Protein AF-A0AAW2X6V7-F1 (afdb_monomer)

Radius of gyration: 54.05 Å; Cα contacts (8 Å, |Δi|>4): 375; chains: 1; bounding box: 126×47×196 Å

InterPro domains:
  IPR004140 Exocyst complex component Exo70 [PTHR12542] (74-502)
  IPR016159 Cullin repeat-like-containing domain superfamily [SSF74788] (78-504)
  IPR046364 Exocyst complex subunit Exo70, C-terminal [PF03081] (272-506)

Sequence (520 aa):
MAESHDLDDLVAARKILKSSIEKSRNIAIAVDEIGTRLKETSHSLAYLQADIKDMACECAVYEIRGDVHRAIGPAAAVLKVLDLVYELKDSLDIAPRAAGLFVYLTNIKRLQDTLKLLADNCRLVILWLEDVMQFIKDNGVVADDWYFLRVSKLLKVLVELQGKGESYRQDGGVLASAFDNLENEYRSLLTHPTAYYTSIENSSFPAPVVQELQAIIEVLAANDRLDRCISIYAQFRIANARATLQALNVDYLDIQLSEIVSVQTVEGYIDQWDEHMEFAVRHLLKNEYRLCSEVYQKVGSDAWMNCFSKIATHCGFNNILNFGSRICKCKNEAIKLLKLLKIFATLDKLRLDFNELFGGKFCVEIRNQTRDLVKKVVDGACEIFGQLLVQVELQRASSPPPDGGVPRLVCFVMEYCNQLLEDENSSILVRVLEIYQAWNQVKSEDRLFSNEIHNIMTALEINLETWAKGYNDTALSCLFMMNNYWYLCNNIRGTKLGDLMGRLGCPNTNNPPSTTQHCT

Nearest PDB structures (foldseek):
  7pp2-assembly1_A  TM=6.939E-01  e=3.527E-09  Oryza sativa
  8fbj-assembly1_A  TM=1.696E-01  e=1.038E+00  synthetic construct
  6mbz-assembly2_B  TM=2.553E-01  e=9.188E+00  Homo sapiens

Mean predicted aligned error: 16.41 Å

Organism: NCBI:txid2727402

Foldseek 3Di:
DPVVVVVVVVVVVVVVVVVVVVVVVVVVVVVVVVVVVVVVVVVVVVVVVVVVVVVVVVCLVVVLCVLVVVLVVLVVVLVVLVVLLVVLLVLLVDQCVVSPVVNLLVSLVVNLVSLVSNLVSLVVSLVSLVVSLVSCVVSPPDCPPPVNVVSVVVSVVSVVVNVVSVVCLPPDHSSVVSLVSLLVVLLVLLPCLPVPDPDDPDDDRPPVSLVSLLSSLVSCLVSVNLVVSLVSNLVSLLVVLLVVLVVLVCVCLPDQAAQADDCVVCVVVLVSLLVSLCCCLVPSLVVLLVRLCSNCVPVDDVSSLLSSLSSCVRSCVVSSLVSLVSLLRYHLDLVSLVSLLSVLVSLVVCVVSCCVRQVDPSNVVVVVSSVVSNVSSLVSNVVSLVVLLVVLLVCLPPAADPQLAADPNLVVLLVSLLVCQPPSNVVSNVVSVVVVCVVVVPPDDPPPVLVSNVSSVVSNVVSLVSNLVNDPDVVSSVSSVVNSVVVCCVSLPPTVVVVSVVVVDDPDPPDDDPDDDDDD

Structure (mmCIF, N/CA/C/O backbone):
data_AF-A0AAW2X6V7-F1
#
_entry.id   AF-A0AAW2X6V7-F1
#
loop_
_atom_site.group_PDB
_atom_site.id
_atom_site.type_symbol
_atom_site.label_atom_id
_atom_site.label_alt_id
_atom_site.label_comp_id
_atom_site.label_asym_id
_atom_site.label_entity_id
_atom_site.label_seq_id
_atom_site.pdbx_PDB_ins_code
_atom_site.Cartn_x
_atom_site.Cartn_y
_atom_site.Cartn_z
_atom_site.occupancy
_atom_site.B_iso_or_equiv
_atom_site.auth_seq_id
_atom_site.auth_comp_id
_atom_site.auth_asym_id
_atom_site.auth_atom_id
_atom_site.pdbx_PDB_model_num
ATOM 1 N N . MET A 1 1 ? 73.262 26.155 -142.677 1.00 49.44 1 MET A N 1
ATOM 2 C CA . MET A 1 1 ? 73.168 25.825 -141.234 1.00 49.44 1 MET A CA 1
ATOM 3 C C . MET A 1 1 ? 71.730 25.950 -140.700 1.00 49.44 1 MET A C 1
ATOM 5 O O . MET A 1 1 ? 71.561 26.300 -139.544 1.00 49.44 1 MET A O 1
ATOM 9 N N . ALA A 1 2 ? 70.694 25.661 -141.504 1.00 51.94 2 ALA A N 1
ATOM 10 C CA . ALA A 1 2 ? 69.288 25.773 -141.077 1.00 51.94 2 ALA A CA 1
ATOM 11 C C . ALA A 1 2 ? 68.516 24.435 -141.123 1.00 51.94 2 ALA A C 1
ATOM 13 O O . ALA A 1 2 ? 67.493 24.317 -140.470 1.00 51.94 2 ALA A O 1
ATOM 14 N N . GLU A 1 3 ? 69.026 23.405 -141.814 1.00 53.41 3 GLU A N 1
ATOM 15 C CA . GLU A 1 3 ? 68.356 22.093 -141.923 1.00 53.41 3 GLU A CA 1
ATOM 16 C C . GLU A 1 3 ? 68.735 21.090 -140.815 1.00 53.41 3 GLU A C 1
ATOM 18 O O . GLU A 1 3 ? 68.047 20.090 -140.641 1.00 53.41 3 GLU A O 1
ATOM 23 N N . SER A 1 4 ? 69.799 21.329 -140.033 1.00 56.16 4 SER A N 1
ATOM 24 C CA . SER A 1 4 ? 70.199 20.398 -138.960 1.00 56.16 4 SER A CA 1
ATOM 25 C C . SER A 1 4 ? 69.416 20.588 -137.657 1.00 56.16 4 SER A C 1
ATOM 27 O O . SER A 1 4 ? 69.391 19.676 -136.843 1.00 56.16 4 SER A O 1
ATOM 29 N N . HIS A 1 5 ? 68.784 21.749 -137.452 1.00 58.44 5 HIS A N 1
ATOM 30 C CA . HIS A 1 5 ? 68.053 22.054 -136.215 1.00 58.44 5 HIS A CA 1
ATOM 31 C C . HIS A 1 5 ? 66.659 21.397 -136.191 1.00 58.44 5 HIS A C 1
ATOM 33 O O . HIS A 1 5 ? 66.218 20.922 -135.151 1.00 58.44 5 HIS A O 1
ATOM 39 N N . ASP A 1 6 ? 66.018 21.278 -137.360 1.00 60.44 6 ASP A N 1
ATOM 40 C CA . ASP A 1 6 ? 64.675 20.696 -137.516 1.00 60.44 6 ASP A CA 1
ATOM 41 C C . ASP A 1 6 ? 64.656 19.171 -137.279 1.00 60.44 6 ASP A C 1
ATOM 43 O O . ASP A 1 6 ? 63.683 18.610 -136.771 1.00 60.44 6 ASP A O 1
ATOM 47 N N . LEU A 1 7 ? 65.753 18.476 -137.612 1.00 68.69 7 LEU A N 1
ATOM 48 C CA . LEU A 1 7 ? 65.879 17.032 -137.393 1.00 68.69 7 LEU A CA 1
ATOM 49 C C . LEU A 1 7 ? 66.055 16.697 -135.900 1.00 68.69 7 LEU A C 1
ATOM 51 O O . LEU A 1 7 ? 65.497 15.707 -135.418 1.00 68.69 7 LEU A O 1
ATOM 55 N N . ASP A 1 8 ? 66.793 17.534 -135.168 1.00 71.31 8 ASP A N 1
ATOM 56 C CA . ASP A 1 8 ? 67.024 17.370 -133.731 1.00 71.31 8 ASP A CA 1
ATOM 57 C C . ASP A 1 8 ? 65.742 17.619 -132.918 1.00 71.31 8 ASP A C 1
ATOM 59 O O . ASP A 1 8 ? 65.442 16.856 -131.991 1.00 71.31 8 ASP A O 1
ATOM 63 N N . ASP A 1 9 ? 64.919 18.592 -133.322 1.00 70.19 9 ASP A N 1
ATOM 64 C CA . ASP A 1 9 ? 63.617 18.861 -132.699 1.00 70.19 9 ASP A CA 1
ATOM 65 C C . ASP A 1 9 ? 62.626 17.696 -132.904 1.00 70.19 9 ASP A C 1
ATOM 67 O O . ASP A 1 9 ? 61.881 17.320 -131.990 1.00 70.19 9 ASP A O 1
ATOM 71 N N . LEU A 1 10 ? 62.673 17.026 -134.060 1.00 71.44 10 LEU A N 1
ATOM 72 C CA . LEU A 1 10 ? 61.827 15.865 -134.366 1.00 71.44 10 LEU A CA 1
ATOM 73 C C . LEU A 1 10 ? 62.253 14.607 -133.585 1.00 71.44 10 LEU A C 1
ATOM 75 O O . LEU A 1 10 ? 61.412 13.820 -133.129 1.00 71.44 10 LEU A O 1
ATOM 79 N N . VAL A 1 11 ? 63.559 14.430 -133.359 1.00 78.31 11 VAL A N 1
ATOM 80 C CA . VAL A 1 11 ? 64.103 13.370 -132.493 1.00 78.31 11 VAL A CA 1
ATOM 81 C C . VAL A 1 11 ? 63.759 13.634 -131.023 1.00 78.31 11 VAL A C 1
ATOM 83 O O . VAL A 1 11 ? 63.379 12.696 -130.309 1.00 78.31 11 VAL A O 1
ATOM 86 N N . ALA A 1 12 ? 63.814 14.892 -130.574 1.00 75.88 12 ALA A N 1
ATOM 87 C CA . ALA A 1 12 ? 63.383 15.290 -129.237 1.00 75.88 12 ALA A CA 1
ATOM 88 C C . ALA A 1 12 ? 61.883 15.022 -129.027 1.00 75.88 12 ALA A C 1
ATOM 90 O O . ALA A 1 12 ? 61.509 14.372 -128.044 1.00 75.88 12 ALA A O 1
ATOM 91 N N . ALA A 1 13 ? 61.035 15.402 -129.988 1.00 72.19 13 ALA A N 1
ATOM 92 C CA . ALA A 1 13 ? 59.599 15.130 -129.957 1.00 72.19 13 ALA A CA 1
ATOM 93 C C . ALA A 1 13 ? 59.301 13.623 -129.894 1.00 72.19 13 ALA A C 1
ATOM 95 O O . ALA A 1 13 ? 58.515 13.181 -129.052 1.00 72.19 13 ALA A O 1
ATOM 96 N N . ARG A 1 14 ? 59.990 12.795 -130.695 1.00 78.25 14 ARG A N 1
ATOM 97 C CA . ARG A 1 14 ? 59.852 11.326 -130.652 1.00 78.25 14 ARG A CA 1
ATOM 98 C C . ARG A 1 14 ? 60.241 10.746 -129.290 1.00 78.25 14 ARG A C 1
ATOM 100 O O . ARG A 1 14 ? 59.587 9.818 -128.809 1.00 78.25 14 ARG A O 1
ATOM 107 N N . LYS A 1 15 ? 61.292 11.274 -128.657 1.00 80.56 15 LYS A N 1
ATOM 108 C CA . LYS A 1 15 ? 61.754 10.832 -127.331 1.00 80.56 15 LYS A CA 1
ATOM 109 C C . LYS A 1 15 ? 60.748 11.201 -126.234 1.00 80.56 15 LYS A C 1
ATOM 111 O O . LYS A 1 15 ? 60.485 10.381 -125.353 1.00 80.56 15 LYS A O 1
ATOM 116 N N . ILE A 1 16 ? 60.129 12.379 -126.332 1.00 78.75 16 ILE A N 1
ATOM 117 C CA . ILE A 1 16 ? 59.045 12.822 -125.441 1.00 78.75 16 ILE A CA 1
ATOM 118 C C . ILE A 1 16 ? 57.802 11.942 -125.619 1.00 78.75 16 ILE A C 1
ATOM 120 O O . ILE A 1 16 ? 57.234 11.481 -124.631 1.00 78.75 16 ILE A O 1
ATOM 124 N N . LEU A 1 17 ? 57.414 11.642 -126.860 1.00 77.56 17 LEU A N 1
ATOM 125 C CA . LEU A 1 17 ? 56.241 10.818 -127.163 1.00 77.56 17 LEU A CA 1
ATOM 126 C C . LEU A 1 17 ? 56.423 9.375 -126.674 1.00 77.56 17 LEU A C 1
ATOM 128 O O . LEU A 1 17 ? 55.516 8.805 -126.073 1.00 77.56 17 LEU A O 1
ATOM 132 N N . LYS A 1 18 ? 57.630 8.814 -126.829 1.00 81.50 18 LYS A N 1
ATOM 133 C CA . LYS A 1 18 ? 57.977 7.497 -126.279 1.00 81.50 18 LYS A CA 1
ATOM 134 C C . LYS A 1 18 ? 57.903 7.486 -124.746 1.00 81.50 18 LYS A C 1
ATOM 136 O O . LYS A 1 18 ? 57.281 6.594 -124.184 1.00 81.50 18 LYS A O 1
ATOM 141 N N . SER A 1 19 ? 58.438 8.518 -124.086 1.00 80.62 19 SER A N 1
ATOM 142 C CA . SER A 1 19 ? 58.320 8.703 -122.628 1.00 80.62 19 SER A CA 1
ATOM 143 C C . SER A 1 19 ? 56.861 8.841 -122.169 1.00 80.62 19 SER A C 1
ATOM 145 O O . SER A 1 19 ? 56.472 8.281 -121.147 1.00 80.62 19 SER A O 1
ATOM 147 N N . SER A 1 20 ? 56.025 9.540 -122.940 1.00 71.69 20 SER A N 1
ATOM 148 C CA . SER A 1 20 ? 54.597 9.704 -122.650 1.00 71.69 20 SER A CA 1
ATOM 149 C C . SER A 1 20 ? 53.818 8.388 -122.778 1.00 71.69 20 SER A C 1
ATOM 151 O O . SER A 1 20 ? 53.031 8.059 -121.891 1.00 71.69 20 SER A O 1
ATOM 153 N N . ILE A 1 21 ? 54.093 7.590 -123.816 1.00 79.00 21 ILE A N 1
ATOM 154 C CA . ILE A 1 21 ? 53.492 6.258 -124.000 1.00 79.00 21 ILE A CA 1
ATOM 155 C C . ILE A 1 21 ? 53.902 5.311 -122.866 1.00 79.00 21 ILE A C 1
ATOM 157 O O . ILE A 1 21 ? 53.067 4.580 -122.338 1.00 79.00 21 ILE A O 1
ATOM 161 N N . GLU A 1 22 ? 55.166 5.348 -122.447 1.00 80.75 22 GLU A N 1
ATOM 162 C CA . GLU A 1 22 ? 55.672 4.520 -121.349 1.00 80.75 22 GLU A CA 1
ATOM 163 C C . GLU A 1 22 ? 55.025 4.909 -120.009 1.00 80.75 22 GLU A C 1
ATOM 165 O O . GLU A 1 22 ? 54.585 4.044 -119.252 1.00 80.75 22 GLU A O 1
ATOM 170 N N . LYS A 1 23 ? 54.835 6.214 -119.763 1.00 79.12 23 LYS A N 1
ATOM 171 C CA . LYS A 1 23 ? 54.053 6.714 -118.619 1.00 79.12 23 LYS A CA 1
ATOM 172 C C . LYS A 1 23 ? 52.594 6.259 -118.675 1.00 79.12 23 LYS A C 1
ATOM 174 O O . LYS A 1 23 ? 52.069 5.820 -117.659 1.00 79.12 23 LYS A O 1
ATOM 179 N N . SER A 1 24 ? 51.949 6.321 -119.840 1.00 72.88 24 SER A N 1
ATOM 180 C CA . SER A 1 24 ? 50.563 5.865 -120.015 1.00 72.88 24 SER A CA 1
ATOM 181 C C . SER A 1 24 ? 50.416 4.360 -119.765 1.00 72.88 24 SER A C 1
ATOM 183 O O . SER A 1 24 ? 49.475 3.941 -119.094 1.00 72.88 24 SER A O 1
ATOM 185 N N . ARG A 1 25 ? 51.382 3.550 -120.213 1.00 80.50 25 ARG A N 1
ATOM 186 C CA . ARG A 1 25 ? 51.405 2.105 -119.957 1.00 80.50 25 ARG A CA 1
ATOM 187 C C . ARG A 1 25 ? 51.598 1.783 -118.473 1.00 80.50 25 ARG A C 1
ATOM 189 O O . ARG A 1 25 ? 50.919 0.900 -117.960 1.00 80.50 25 ARG A O 1
ATOM 196 N N . ASN A 1 26 ? 52.452 2.531 -117.776 1.00 79.75 26 ASN A N 1
ATOM 197 C CA . ASN A 1 26 ? 52.621 2.391 -116.328 1.00 79.75 26 ASN A CA 1
ATOM 198 C C . ASN A 1 26 ? 51.351 2.790 -115.559 1.00 79.75 26 ASN A C 1
ATOM 200 O O . ASN A 1 26 ? 51.004 2.137 -114.581 1.00 79.75 26 ASN A O 1
ATOM 204 N N . ILE A 1 27 ? 50.618 3.807 -116.029 1.00 74.50 27 ILE A N 1
ATOM 205 C CA . ILE A 1 27 ? 49.311 4.177 -115.462 1.00 74.50 27 ILE A CA 1
ATOM 206 C C . ILE A 1 27 ? 48.285 3.059 -115.691 1.00 74.50 27 ILE A C 1
ATOM 208 O O . ILE A 1 27 ? 47.547 2.729 -114.771 1.00 74.50 27 ILE A O 1
ATOM 212 N N . ALA A 1 28 ? 48.253 2.436 -116.873 1.00 74.94 28 ALA A N 1
ATOM 213 C CA . ALA A 1 28 ? 47.332 1.333 -117.153 1.00 74.94 28 ALA A CA 1
ATOM 214 C C . ALA A 1 28 ? 47.578 0.113 -116.243 1.00 74.94 28 ALA A C 1
ATOM 216 O O . ALA A 1 28 ? 46.623 -0.472 -115.743 1.00 74.94 28 ALA A O 1
ATOM 217 N N . ILE A 1 29 ? 48.846 -0.222 -115.976 1.00 79.19 29 ILE A N 1
ATOM 218 C CA . ILE A 1 29 ? 49.217 -1.288 -115.029 1.00 79.19 29 ILE A CA 1
ATOM 219 C C . ILE A 1 29 ? 48.787 -0.914 -113.603 1.00 79.19 29 ILE A C 1
ATOM 221 O O . ILE A 1 29 ? 48.175 -1.730 -112.921 1.00 79.19 29 ILE A O 1
ATOM 225 N N . ALA A 1 30 ? 49.018 0.333 -113.179 1.00 72.31 30 ALA A N 1
ATOM 226 C CA . ALA A 1 30 ? 48.585 0.809 -111.865 1.00 72.31 30 ALA A CA 1
ATOM 227 C C . ALA A 1 30 ? 47.052 0.800 -111.702 1.00 72.31 30 ALA A C 1
ATOM 229 O O . ALA A 1 30 ? 46.550 0.554 -110.610 1.00 72.31 30 ALA A O 1
ATOM 230 N N . VAL A 1 31 ? 46.290 1.045 -112.773 1.00 71.44 31 VAL A N 1
ATOM 231 C CA . VAL A 1 31 ? 44.818 0.979 -112.748 1.00 71.44 31 VAL A CA 1
ATOM 232 C C . VAL A 1 31 ? 44.320 -0.462 -112.618 1.00 71.44 31 VAL A C 1
ATOM 234 O O . VAL A 1 31 ? 43.375 -0.697 -111.867 1.00 71.44 31 VAL A O 1
ATOM 237 N N . ASP A 1 32 ? 44.956 -1.426 -113.287 1.00 75.06 32 ASP A N 1
ATOM 238 C CA . ASP A 1 32 ? 44.611 -2.849 -113.152 1.00 75.06 32 ASP A CA 1
ATOM 239 C C . ASP A 1 32 ? 44.920 -3.367 -111.733 1.00 75.06 32 ASP A C 1
ATOM 241 O O . ASP A 1 32 ? 44.104 -4.047 -111.110 1.00 75.06 32 ASP A O 1
ATOM 245 N N . GLU A 1 33 ? 46.039 -2.917 -111.158 1.00 73.19 33 GLU A N 1
ATOM 246 C CA . GLU A 1 33 ? 46.441 -3.186 -109.771 1.00 73.19 33 GLU A CA 1
ATOM 247 C C . GLU A 1 33 ? 45.503 -2.519 -108.739 1.00 73.19 33 GLU A C 1
ATOM 249 O O . GLU A 1 33 ? 45.240 -3.059 -107.665 1.00 73.19 33 GLU A O 1
ATOM 254 N N . ILE A 1 34 ? 44.920 -1.359 -109.062 1.00 68.44 34 ILE A N 1
ATOM 255 C CA . ILE A 1 34 ? 43.849 -0.750 -108.254 1.00 68.44 34 ILE A CA 1
ATOM 256 C C . ILE A 1 34 ? 42.544 -1.550 -108.393 1.00 68.44 34 ILE A C 1
ATOM 258 O O . ILE A 1 34 ? 41.818 -1.701 -107.410 1.00 68.44 34 ILE A O 1
ATOM 262 N N . GLY A 1 35 ? 42.248 -2.097 -109.575 1.00 69.00 35 GLY A N 1
ATOM 263 C CA . GLY A 1 35 ? 41.071 -2.932 -109.826 1.00 69.00 35 GLY A CA 1
ATOM 264 C C . GLY A 1 35 ? 41.078 -4.245 -109.036 1.00 69.00 35 GLY A C 1
ATOM 265 O O . GLY A 1 35 ? 40.041 -4.645 -108.498 1.00 69.00 35 GLY A O 1
ATOM 266 N N . THR A 1 36 ? 42.239 -4.891 -108.901 1.00 71.38 36 THR A N 1
ATOM 267 C CA . THR A 1 36 ? 42.407 -6.085 -108.055 1.00 71.38 36 THR A CA 1
ATOM 268 C C . THR A 1 36 ? 42.283 -5.743 -106.570 1.00 71.38 36 THR A C 1
ATOM 270 O O . THR A 1 36 ? 41.521 -6.405 -105.863 1.00 71.38 36 THR A O 1
ATOM 273 N N . ARG A 1 37 ? 42.894 -4.638 -106.118 1.00 67.12 37 ARG A N 1
ATOM 274 C CA . ARG A 1 37 ? 42.729 -4.131 -104.743 1.00 67.12 37 ARG A CA 1
ATOM 275 C C . ARG A 1 37 ? 41.282 -3.765 -104.410 1.00 67.12 37 ARG A C 1
ATOM 277 O O . ARG A 1 37 ? 40.858 -3.962 -103.277 1.00 67.12 37 ARG A O 1
ATOM 284 N N . LEU A 1 38 ? 40.506 -3.263 -105.373 1.00 57.25 38 LEU A N 1
ATOM 285 C CA . LEU A 1 38 ? 39.089 -2.938 -105.169 1.00 57.25 38 LEU A CA 1
ATOM 286 C C . LEU A 1 38 ? 38.219 -4.199 -105.008 1.00 57.25 38 LEU A C 1
ATOM 288 O O . LEU A 1 38 ? 37.243 -4.201 -104.258 1.00 57.25 38 LEU A O 1
ATOM 292 N N . LYS A 1 39 ? 38.577 -5.296 -105.689 1.00 69.62 39 LYS A N 1
ATOM 293 C CA . LYS A 1 39 ? 37.934 -6.603 -105.483 1.00 69.62 39 LYS A CA 1
ATOM 294 C C . LYS A 1 39 ? 38.271 -7.182 -104.110 1.00 69.62 39 LYS A C 1
ATOM 296 O O . LYS A 1 39 ? 37.362 -7.660 -103.433 1.00 69.62 39 LYS A O 1
ATOM 301 N N . GLU A 1 40 ? 39.523 -7.080 -103.671 1.00 64.19 40 GLU A N 1
ATOM 302 C CA . GLU A 1 40 ? 39.936 -7.493 -102.323 1.00 64.19 40 GLU A CA 1
ATOM 303 C C . GLU A 1 40 ? 39.220 -6.683 -101.234 1.00 64.19 40 GLU A C 1
ATOM 305 O O . GLU A 1 40 ? 38.656 -7.271 -100.312 1.00 64.19 40 GLU A O 1
ATOM 310 N N . THR A 1 41 ? 39.123 -5.355 -101.375 1.00 58.50 41 THR A N 1
ATOM 311 C CA . THR A 1 41 ? 38.399 -4.522 -100.401 1.00 58.50 41 THR A CA 1
ATOM 312 C C . THR A 1 41 ? 36.900 -4.801 -100.387 1.00 58.50 41 THR A C 1
ATOM 314 O O . THR A 1 41 ? 36.302 -4.756 -99.316 1.00 58.50 41 THR A O 1
ATOM 317 N N . SER A 1 42 ? 36.284 -5.161 -101.521 1.00 55.50 42 SER A N 1
ATOM 318 C CA . SER A 1 42 ? 34.873 -5.578 -101.552 1.00 55.50 42 SER A CA 1
ATOM 319 C C . SER A 1 42 ? 34.623 -6.879 -100.776 1.00 55.50 42 SER A C 1
ATOM 321 O O . SER A 1 42 ? 33.620 -6.998 -100.071 1.00 55.50 42 SER A O 1
ATOM 323 N N . HIS A 1 43 ? 35.570 -7.822 -100.827 1.00 63.31 43 HIS A N 1
ATOM 324 C CA . HIS A 1 43 ? 35.499 -9.069 -100.069 1.00 63.31 43 HIS A CA 1
ATOM 325 C C . HIS A 1 43 ? 35.733 -8.828 -98.568 1.00 63.31 43 HIS A C 1
ATOM 327 O O . HIS A 1 43 ? 35.066 -9.444 -97.733 1.00 63.31 43 HIS A O 1
ATOM 333 N N . SER A 1 44 ? 36.618 -7.892 -98.209 1.00 59.31 44 SER A N 1
ATOM 334 C CA . SER A 1 44 ? 36.795 -7.441 -96.822 1.00 59.31 44 SER A CA 1
ATOM 335 C C . SER A 1 44 ? 35.566 -6.708 -96.279 1.00 59.31 44 SER A C 1
ATOM 337 O O . SER A 1 44 ? 35.280 -6.810 -95.092 1.00 59.31 44 SER A O 1
ATOM 339 N N . LEU A 1 45 ? 34.809 -6.005 -97.127 1.00 55.53 45 LEU A N 1
ATOM 340 C CA . LEU A 1 45 ? 33.599 -5.280 -96.726 1.00 55.53 45 LEU A CA 1
ATOM 341 C C . LEU A 1 45 ? 32.433 -6.235 -96.433 1.00 55.53 45 LEU A C 1
ATOM 343 O O . LEU A 1 45 ? 31.706 -6.022 -95.469 1.00 55.53 45 LEU A O 1
ATOM 347 N N . ALA A 1 46 ? 32.305 -7.326 -97.195 1.00 63.41 46 ALA A N 1
ATOM 348 C CA . ALA A 1 46 ? 31.348 -8.396 -96.905 1.00 63.41 46 ALA A CA 1
ATOM 349 C C . ALA A 1 46 ? 31.694 -9.161 -95.610 1.00 63.41 46 ALA A C 1
ATOM 351 O O . ALA A 1 46 ? 30.795 -9.524 -94.855 1.00 63.41 46 ALA A O 1
ATOM 352 N N . TYR A 1 47 ? 32.988 -9.352 -95.328 1.00 59.47 47 TYR A N 1
ATOM 353 C CA . TYR A 1 47 ? 33.475 -9.944 -94.077 1.00 59.47 47 TYR A CA 1
ATOM 354 C C . TYR A 1 47 ? 33.228 -9.012 -92.877 1.00 59.47 47 TYR A C 1
ATOM 356 O O . TYR A 1 47 ? 32.649 -9.427 -91.882 1.00 59.47 47 TYR A O 1
ATOM 364 N N . LEU A 1 48 ? 33.533 -7.716 -93.016 1.00 52.94 48 LEU A N 1
ATOM 365 C CA . LEU A 1 48 ? 33.218 -6.688 -92.015 1.00 52.94 48 LEU A CA 1
ATOM 366 C C . LEU A 1 48 ? 31.711 -6.541 -91.778 1.00 52.94 48 LEU A C 1
ATOM 368 O O . LEU A 1 48 ? 31.292 -6.273 -90.660 1.00 52.94 48 LEU A O 1
ATOM 372 N N . GLN A 1 49 ? 30.877 -6.724 -92.801 1.00 51.00 49 GLN A N 1
ATOM 373 C CA . GLN A 1 49 ? 29.423 -6.676 -92.653 1.00 51.00 49 GLN A CA 1
ATOM 374 C C . GLN A 1 49 ? 28.868 -7.902 -91.907 1.00 51.00 49 GLN A C 1
ATOM 376 O O . GLN A 1 49 ? 27.846 -7.775 -91.233 1.00 51.00 49 GLN A O 1
ATOM 381 N N . ALA A 1 50 ? 29.534 -9.061 -91.988 1.00 56.09 50 ALA A N 1
ATOM 382 C CA . ALA A 1 50 ? 29.237 -10.228 -91.158 1.00 56.09 50 ALA A CA 1
ATOM 383 C C . ALA A 1 50 ? 29.725 -10.027 -89.710 1.00 56.09 50 ALA A C 1
ATOM 385 O O . ALA A 1 50 ? 28.937 -10.220 -88.788 1.00 56.09 50 ALA A O 1
ATOM 386 N N . ASP A 1 51 ? 30.942 -9.506 -89.517 1.00 51.91 51 ASP A N 1
ATOM 387 C CA . ASP A 1 51 ? 31.503 -9.183 -88.193 1.00 51.91 51 ASP A CA 1
ATOM 388 C C . ASP A 1 51 ? 30.729 -8.065 -87.471 1.00 51.91 51 ASP A C 1
ATOM 390 O O . ASP A 1 51 ? 30.583 -8.096 -86.255 1.00 51.91 51 ASP A O 1
ATOM 394 N N . ILE A 1 52 ? 30.174 -7.081 -88.189 1.00 53.97 52 ILE A N 1
ATOM 395 C CA . ILE A 1 52 ? 29.293 -6.050 -87.604 1.00 53.97 52 ILE A CA 1
ATOM 396 C C . ILE A 1 52 ? 27.946 -6.654 -87.178 1.00 53.97 52 ILE A C 1
ATOM 398 O O . ILE A 1 52 ? 27.332 -6.183 -86.220 1.00 53.97 52 ILE A O 1
ATOM 402 N N . LYS A 1 53 ? 27.485 -7.709 -87.861 1.00 50.81 53 LYS A N 1
ATOM 403 C CA . LYS A 1 53 ? 26.262 -8.436 -87.499 1.00 50.81 53 LYS A CA 1
ATOM 404 C C . LYS A 1 53 ? 26.477 -9.333 -86.272 1.00 50.81 53 LYS A C 1
ATOM 406 O O . LYS A 1 53 ? 25.557 -9.439 -85.469 1.00 50.81 53 LYS A O 1
ATOM 411 N N . ASP A 1 54 ? 27.683 -9.875 -86.091 1.00 51.00 54 ASP A N 1
ATOM 412 C CA . ASP A 1 54 ? 28.109 -10.580 -84.871 1.00 51.00 54 ASP A CA 1
ATOM 413 C C . ASP A 1 54 ? 28.405 -9.611 -83.706 1.00 51.00 54 ASP A C 1
ATOM 415 O O . ASP A 1 54 ? 27.994 -9.865 -82.576 1.00 51.00 54 ASP A O 1
ATOM 419 N N . MET A 1 55 ? 28.987 -8.431 -83.960 1.00 44.88 55 MET A N 1
ATOM 420 C CA . MET A 1 55 ? 29.127 -7.366 -82.948 1.00 44.88 55 MET A CA 1
ATOM 421 C C . MET A 1 55 ? 27.775 -6.810 -82.476 1.00 44.88 55 MET A C 1
ATOM 423 O O . MET A 1 55 ? 27.652 -6.381 -81.331 1.00 44.88 55 MET A O 1
ATOM 427 N N . ALA A 1 56 ? 26.735 -6.845 -83.315 1.00 42.91 56 ALA A N 1
ATOM 428 C CA . ALA A 1 56 ? 25.376 -6.500 -82.894 1.00 42.91 56 ALA A CA 1
ATOM 429 C C . ALA A 1 56 ? 24.778 -7.528 -81.907 1.00 42.91 56 ALA A C 1
ATOM 431 O O . ALA A 1 56 ? 23.867 -7.185 -81.154 1.00 42.91 56 ALA A O 1
ATOM 432 N N . CYS A 1 57 ? 25.308 -8.757 -81.845 1.00 45.78 57 CYS A N 1
ATOM 433 C CA . CYS A 1 57 ? 24.975 -9.732 -80.801 1.00 45.78 57 CYS A CA 1
ATOM 434 C C . CYS A 1 57 ? 25.742 -9.492 -79.484 1.00 45.78 57 CYS A C 1
ATOM 436 O O . CYS A 1 57 ? 25.240 -9.863 -78.424 1.00 45.78 57 CYS A O 1
ATOM 438 N N . GLU A 1 58 ? 26.876 -8.780 -79.494 1.00 42.69 58 GLU A N 1
ATOM 439 C CA . GLU A 1 58 ? 27.535 -8.300 -78.263 1.00 42.69 58 GLU A CA 1
ATOM 440 C C . GLU A 1 58 ? 26.813 -7.105 -77.605 1.00 42.69 58 GLU A C 1
ATOM 442 O O . GLU A 1 58 ? 27.176 -6.670 -76.508 1.00 42.69 58 GLU A O 1
ATOM 447 N N . CYS A 1 59 ? 25.735 -6.588 -78.209 1.00 42.16 59 CYS A N 1
ATOM 448 C CA . CYS A 1 59 ? 24.918 -5.523 -77.621 1.00 42.16 59 CYS A CA 1
ATOM 449 C C . CYS A 1 59 ? 24.270 -5.898 -76.271 1.00 42.16 59 CYS A C 1
ATOM 451 O O . CYS A 1 59 ? 23.913 -4.992 -75.517 1.00 42.16 59 CYS A O 1
ATOM 453 N N . ALA A 1 60 ? 24.208 -7.184 -75.899 1.00 46.09 60 ALA A N 1
ATOM 454 C CA . ALA A 1 60 ? 23.790 -7.617 -74.559 1.00 46.09 60 ALA A CA 1
ATOM 455 C C . ALA A 1 60 ? 24.679 -7.034 -73.437 1.00 46.09 60 ALA A C 1
ATOM 457 O O . ALA A 1 60 ? 24.208 -6.783 -72.329 1.00 46.09 60 ALA A O 1
ATOM 458 N N . VAL A 1 61 ? 25.949 -6.724 -73.724 1.00 46.72 61 VAL A N 1
ATOM 459 C CA . VAL A 1 61 ? 26.868 -6.100 -72.756 1.00 46.72 61 VAL A CA 1
ATOM 460 C C . VAL A 1 61 ? 26.493 -4.637 -72.472 1.00 46.72 61 VAL A C 1
ATOM 462 O O . VAL A 1 61 ? 26.759 -4.141 -71.377 1.00 46.72 61 VAL A O 1
ATOM 465 N N . TYR A 1 62 ? 25.834 -3.940 -73.407 1.00 45.00 62 TYR A N 1
ATOM 466 C CA . TYR A 1 62 ? 25.424 -2.541 -73.228 1.00 45.00 62 TYR A CA 1
ATOM 467 C C . TYR A 1 62 ? 24.156 -2.380 -72.373 1.00 45.00 62 TYR A C 1
ATOM 469 O O . TYR A 1 62 ? 24.081 -1.410 -71.615 1.00 45.00 62 TYR A O 1
ATOM 477 N N . GLU A 1 63 ? 23.214 -3.330 -72.417 1.00 48.06 63 GLU A N 1
ATOM 478 C CA . GLU A 1 63 ? 22.052 -3.351 -71.507 1.00 48.06 63 GLU A CA 1
ATOM 479 C C . GLU A 1 63 ? 22.458 -3.771 -70.085 1.00 48.06 63 GLU A C 1
ATOM 481 O O . GLU A 1 63 ? 22.125 -3.073 -69.126 1.00 48.06 63 GLU A O 1
ATOM 486 N N . ILE A 1 64 ? 23.325 -4.788 -69.949 1.00 50.25 64 ILE A N 1
ATOM 487 C CA . ILE A 1 64 ? 23.937 -5.173 -68.662 1.00 50.25 64 ILE A CA 1
ATOM 488 C C . ILE A 1 64 ? 24.721 -3.999 -68.060 1.00 50.25 64 ILE A C 1
ATOM 490 O O . ILE A 1 64 ? 24.703 -3.797 -66.848 1.00 50.25 64 ILE A O 1
ATOM 494 N N . ARG A 1 65 ? 25.376 -3.165 -68.883 1.00 49.44 65 ARG A N 1
ATOM 495 C CA . ARG A 1 65 ? 26.077 -1.962 -68.406 1.00 49.44 65 ARG A CA 1
ATOM 496 C C . ARG A 1 65 ? 25.136 -1.001 -67.681 1.00 49.44 65 ARG A C 1
ATOM 498 O O . ARG A 1 65 ? 25.555 -0.398 -66.698 1.00 49.44 65 ARG A O 1
ATOM 505 N N . GLY A 1 66 ? 23.896 -0.851 -68.150 1.00 54.03 66 GLY A N 1
ATOM 506 C CA . GLY A 1 66 ? 22.888 0.016 -67.542 1.00 54.03 66 GLY A CA 1
ATOM 507 C C . GLY A 1 66 ? 22.499 -0.447 -66.140 1.00 54.03 66 GLY A C 1
ATOM 508 O O . GLY A 1 66 ? 22.552 0.345 -65.198 1.00 54.03 66 GLY A O 1
ATOM 509 N N . ASP A 1 67 ? 22.197 -1.735 -65.984 1.00 53.56 67 ASP A N 1
ATOM 510 C CA . ASP A 1 67 ? 21.757 -2.302 -64.705 1.00 53.56 67 ASP A CA 1
ATOM 511 C C . ASP A 1 67 ? 22.918 -2.540 -63.724 1.00 53.56 67 ASP A C 1
ATOM 513 O O . ASP A 1 67 ? 22.787 -2.299 -62.522 1.00 53.56 67 ASP A O 1
ATOM 517 N N . VAL A 1 68 ? 24.120 -2.839 -64.224 1.00 56.03 68 VAL A N 1
ATOM 518 C CA . VAL A 1 68 ? 25.348 -2.888 -63.412 1.00 56.03 68 VAL A CA 1
ATOM 519 C C . VAL A 1 68 ? 25.774 -1.490 -62.956 1.00 56.03 68 VAL A C 1
ATOM 521 O O . VAL A 1 68 ? 26.130 -1.312 -61.791 1.00 56.03 68 VAL A O 1
ATOM 524 N N . HIS A 1 69 ? 25.692 -0.459 -63.809 1.00 56.25 69 HIS A N 1
ATOM 525 C CA . HIS A 1 69 ? 25.947 0.925 -63.384 1.00 56.25 69 HIS A CA 1
ATOM 526 C C . HIS A 1 69 ? 24.936 1.415 -62.342 1.00 56.25 69 HIS A C 1
ATOM 528 O O . HIS A 1 69 ? 25.318 2.170 -61.444 1.00 56.25 69 HIS A O 1
ATOM 534 N N . ARG A 1 70 ? 23.682 0.954 -62.412 1.00 61.34 70 ARG A N 1
ATOM 535 C CA . ARG A 1 70 ? 22.652 1.240 -61.403 1.00 61.34 70 ARG A CA 1
ATOM 536 C C . ARG A 1 70 ? 22.933 0.572 -60.059 1.00 61.34 70 ARG A C 1
ATOM 538 O O . ARG A 1 70 ? 22.637 1.186 -59.042 1.00 61.34 70 ARG A O 1
ATOM 545 N N . ALA A 1 71 ? 23.566 -0.603 -60.033 1.00 60.41 71 ALA A N 1
ATOM 546 C CA . ALA A 1 71 ? 23.967 -1.285 -58.799 1.00 60.41 71 ALA A CA 1
ATOM 547 C C . ALA A 1 71 ? 25.258 -0.719 -58.162 1.00 60.41 71 ALA A C 1
ATOM 549 O O . ALA A 1 71 ? 25.414 -0.768 -56.940 1.00 60.41 71 ALA A O 1
ATOM 550 N N . ILE A 1 72 ? 26.169 -0.130 -58.952 1.00 61.88 72 ILE A N 1
ATOM 551 C CA . ILE A 1 72 ? 27.446 0.431 -58.458 1.00 61.88 72 ILE A CA 1
ATOM 552 C C . ILE A 1 72 ? 27.234 1.596 -57.477 1.00 61.88 72 ILE A C 1
ATOM 554 O O . ILE A 1 72 ? 27.942 1.685 -56.475 1.00 61.88 72 ILE A O 1
ATOM 558 N N . GLY A 1 73 ? 26.268 2.483 -57.733 1.00 66.69 73 GLY A N 1
ATOM 559 C CA . GLY A 1 73 ? 25.974 3.624 -56.853 1.00 66.69 73 GLY A CA 1
ATOM 560 C C . GLY A 1 73 ? 25.512 3.198 -55.449 1.00 66.69 73 GLY A C 1
ATOM 561 O O . GLY A 1 73 ? 26.147 3.581 -54.464 1.00 66.69 73 GLY A O 1
ATOM 562 N N . PRO A 1 74 ? 24.461 2.367 -55.337 1.00 66.44 74 PRO A N 1
ATOM 563 C CA . PRO A 1 74 ? 24.017 1.773 -54.080 1.00 66.44 74 PRO A CA 1
ATOM 564 C C . PRO A 1 74 ? 25.089 0.907 -53.406 1.00 66.44 74 PRO A C 1
ATOM 566 O O . PRO A 1 74 ? 25.251 0.995 -52.195 1.00 66.44 74 PRO A O 1
ATOM 569 N N . ALA A 1 75 ? 25.893 0.144 -54.155 1.00 63.81 75 ALA A N 1
ATOM 570 C CA . ALA A 1 75 ? 27.000 -0.630 -53.583 1.00 63.81 75 ALA A CA 1
ATOM 571 C C . ALA A 1 75 ? 28.109 0.264 -52.990 1.00 63.81 75 ALA A C 1
ATOM 573 O O . ALA A 1 75 ? 28.621 -0.011 -51.905 1.00 63.81 75 ALA A O 1
ATOM 574 N N . ALA A 1 76 ? 28.450 1.376 -53.649 1.00 68.75 76 ALA A N 1
ATOM 575 C CA . ALA A 1 76 ? 29.368 2.372 -53.098 1.00 68.75 76 ALA A CA 1
ATOM 576 C C . ALA A 1 76 ? 28.776 3.083 -51.868 1.00 68.75 76 ALA A C 1
ATOM 578 O O . ALA A 1 76 ? 29.510 3.425 -50.941 1.00 68.75 76 ALA A O 1
ATOM 579 N N . ALA A 1 77 ? 27.455 3.287 -51.835 1.00 68.88 77 ALA A N 1
ATOM 580 C CA . ALA A 1 77 ? 26.761 3.797 -50.658 1.00 68.88 77 ALA A CA 1
ATOM 581 C C . ALA A 1 77 ? 26.808 2.793 -49.494 1.00 68.88 77 ALA A C 1
ATOM 583 O O . ALA A 1 77 ? 27.107 3.200 -48.377 1.00 68.88 77 ALA A O 1
ATOM 584 N N . VAL A 1 78 ? 26.615 1.493 -49.749 1.00 70.69 78 VAL A N 1
ATOM 585 C CA . VAL A 1 78 ? 26.755 0.424 -48.742 1.00 70.69 78 VAL A CA 1
ATOM 586 C C . VAL A 1 78 ? 28.150 0.430 -48.112 1.00 70.69 78 VAL A C 1
ATOM 588 O O . VAL A 1 78 ? 28.249 0.361 -46.891 1.00 70.69 78 VAL A O 1
ATOM 591 N N . LEU A 1 79 ? 29.218 0.586 -48.904 1.00 69.56 79 LEU A N 1
ATOM 592 C CA . LEU A 1 79 ? 30.589 0.674 -48.377 1.00 69.56 79 LEU A CA 1
ATOM 593 C C . LEU A 1 79 ? 30.796 1.906 -47.485 1.00 69.56 79 LEU A C 1
ATOM 595 O O . LEU A 1 79 ? 31.287 1.771 -46.371 1.00 69.56 79 LEU A O 1
ATOM 599 N N . LYS A 1 80 ? 30.336 3.088 -47.915 1.00 74.50 80 LYS A N 1
ATOM 600 C CA . LYS A 1 80 ? 30.418 4.311 -47.093 1.00 74.50 80 LYS A CA 1
ATOM 601 C C . LYS A 1 80 ? 29.613 4.207 -45.797 1.00 74.50 80 LYS A C 1
ATOM 603 O O . LYS A 1 80 ? 30.016 4.740 -44.769 1.00 74.50 80 LYS A O 1
ATOM 608 N N . VAL A 1 81 ? 28.456 3.551 -45.851 1.00 72.62 81 VAL A N 1
ATOM 609 C CA . VAL A 1 81 ? 27.608 3.313 -44.678 1.00 72.62 81 VAL A CA 1
ATOM 610 C C . VAL A 1 81 ? 28.273 2.303 -43.737 1.00 72.62 81 VAL A C 1
ATOM 612 O O . VAL A 1 81 ? 28.212 2.494 -42.528 1.00 72.62 81 VAL A O 1
ATOM 615 N N . LEU A 1 82 ? 28.956 1.279 -44.259 1.00 67.81 82 LEU A N 1
ATOM 616 C CA . LEU A 1 82 ? 29.758 0.341 -43.463 1.00 67.81 82 LEU A CA 1
ATOM 617 C C . LEU A 1 82 ? 30.930 1.035 -42.760 1.00 67.81 82 LEU A C 1
ATOM 619 O O . LEU A 1 82 ? 31.119 0.805 -41.569 1.00 67.81 82 LEU A O 1
ATOM 623 N N . ASP A 1 83 ? 31.662 1.913 -43.449 1.00 74.00 83 ASP A N 1
ATOM 624 C CA . ASP A 1 83 ? 32.745 2.698 -42.839 1.00 74.00 83 ASP A CA 1
ATOM 625 C C . ASP A 1 83 ? 32.217 3.544 -41.666 1.00 74.00 83 ASP A C 1
ATOM 627 O O . ASP A 1 83 ? 32.775 3.514 -40.569 1.00 74.00 83 ASP A O 1
ATOM 631 N N . LEU A 1 84 ? 31.062 4.198 -41.847 1.00 74.25 84 LEU A N 1
ATOM 632 C CA . LEU A 1 84 ? 30.401 4.966 -40.787 1.00 74.25 84 LEU A CA 1
ATOM 633 C C . LEU A 1 84 ? 29.942 4.083 -39.610 1.00 74.25 84 LEU A C 1
ATOM 635 O O . LEU A 1 84 ? 29.986 4.517 -38.461 1.00 74.25 84 LEU A O 1
ATOM 639 N N . VAL A 1 85 ? 29.514 2.840 -39.864 1.00 73.44 85 VAL A N 1
ATOM 640 C CA . VAL A 1 85 ? 29.177 1.872 -38.803 1.00 73.44 85 VAL A CA 1
ATOM 641 C C . VAL A 1 85 ? 30.413 1.509 -37.976 1.00 73.44 85 VAL A C 1
ATOM 643 O O . VAL A 1 85 ? 30.298 1.408 -36.754 1.00 73.44 85 VAL A O 1
ATOM 646 N N . TYR A 1 86 ? 31.581 1.335 -38.603 1.00 71.31 86 TYR A N 1
ATOM 647 C CA . TYR A 1 86 ? 32.828 1.052 -37.885 1.00 71.31 86 TYR A CA 1
ATOM 648 C C . TYR A 1 86 ? 33.314 2.257 -37.068 1.00 71.31 86 TYR A C 1
ATOM 650 O O . TYR A 1 86 ? 33.640 2.089 -35.897 1.00 71.31 86 TYR A O 1
ATOM 658 N N . GLU A 1 87 ? 33.256 3.474 -37.612 1.00 76.00 87 GLU A N 1
ATOM 659 C CA . GLU A 1 87 ? 33.592 4.693 -36.856 1.00 76.00 87 GLU A CA 1
ATOM 660 C C . GLU A 1 87 ? 32.665 4.901 -35.647 1.00 76.00 87 GLU A C 1
ATOM 662 O O . GLU A 1 87 ? 33.106 5.220 -34.539 1.00 76.00 87 GLU A O 1
ATOM 667 N N . LEU A 1 88 ? 31.358 4.689 -35.836 1.00 74.25 88 LEU A N 1
ATOM 668 C CA . LEU A 1 88 ? 30.385 4.790 -34.750 1.00 74.25 88 LEU A CA 1
ATOM 669 C C . LEU A 1 88 ? 30.582 3.685 -33.712 1.00 74.25 88 LEU A C 1
ATOM 671 O O . LEU A 1 88 ? 30.424 3.953 -32.521 1.00 74.25 88 LEU A O 1
ATOM 675 N N . LYS A 1 89 ? 30.965 2.475 -34.131 1.00 71.06 89 LYS A N 1
ATOM 676 C CA . LYS A 1 89 ? 31.325 1.383 -33.222 1.00 71.06 89 LYS A CA 1
ATOM 677 C C . LYS A 1 89 ? 32.499 1.776 -32.325 1.00 71.06 89 LYS A C 1
ATOM 679 O O . LYS A 1 89 ? 32.361 1.683 -31.109 1.00 71.06 89 LYS A O 1
ATOM 684 N N . ASP A 1 90 ? 33.587 2.280 -32.898 1.00 73.56 90 ASP A N 1
ATOM 685 C CA . ASP A 1 90 ? 34.771 2.684 -32.131 1.00 73.56 90 ASP A CA 1
ATOM 686 C C . ASP A 1 90 ? 34.438 3.807 -31.129 1.00 73.56 90 ASP A C 1
ATOM 688 O O . ASP A 1 90 ? 34.962 3.847 -30.016 1.00 73.56 90 ASP A O 1
ATOM 692 N N . SER A 1 91 ? 33.494 4.690 -31.479 1.00 73.00 91 SER A N 1
ATOM 693 C CA . SER A 1 91 ? 33.003 5.735 -30.571 1.00 73.00 91 SER A CA 1
ATOM 694 C C . SER A 1 91 ? 32.127 5.214 -29.419 1.00 73.00 91 SER A C 1
ATOM 696 O O . SER A 1 91 ? 32.036 5.868 -28.379 1.00 73.00 91 SER A O 1
ATOM 698 N N . LEU A 1 92 ? 31.474 4.058 -29.594 1.00 71.94 92 LEU A N 1
ATOM 699 C CA . LEU A 1 92 ? 30.545 3.455 -28.629 1.00 71.94 92 LEU A CA 1
ATOM 700 C C . LEU A 1 92 ? 31.209 2.437 -27.690 1.00 71.94 92 LEU A C 1
ATOM 702 O O . LEU A 1 92 ? 30.619 2.107 -26.656 1.00 71.94 92 LEU A O 1
ATOM 706 N N . ASP A 1 93 ? 32.424 1.989 -28.020 1.00 69.88 93 ASP A N 1
ATOM 707 C CA . ASP A 1 93 ? 33.286 1.194 -27.134 1.00 69.88 93 ASP A CA 1
ATOM 708 C C . ASP A 1 93 ? 33.826 2.032 -25.955 1.00 69.88 93 ASP A C 1
ATOM 710 O O . ASP A 1 93 ? 34.201 1.496 -24.910 1.00 69.88 93 ASP A O 1
ATOM 714 N N . ILE A 1 94 ? 33.815 3.365 -26.080 1.00 71.81 94 ILE A N 1
ATOM 715 C CA . ILE A 1 94 ? 34.152 4.297 -24.999 1.00 71.81 94 ILE A CA 1
ATOM 716 C C . ILE A 1 94 ? 32.979 4.387 -24.012 1.00 71.81 94 ILE A C 1
ATOM 718 O O . ILE A 1 94 ? 31.821 4.510 -24.406 1.00 71.81 94 ILE A O 1
ATOM 722 N N . ALA A 1 95 ? 33.274 4.380 -22.707 1.00 70.00 95 ALA A N 1
ATOM 723 C CA . ALA A 1 95 ? 32.252 4.471 -21.664 1.00 70.00 95 ALA A CA 1
ATOM 724 C C . ALA A 1 95 ? 31.343 5.719 -21.832 1.00 70.00 95 ALA A C 1
ATOM 726 O O . ALA A 1 95 ? 31.857 6.807 -22.121 1.00 70.00 95 ALA A O 1
ATOM 727 N N . PRO A 1 96 ? 30.021 5.622 -21.562 1.00 66.88 96 PRO A N 1
ATOM 728 C CA . PRO A 1 96 ? 29.049 6.695 -21.826 1.00 66.88 96 PRO A CA 1
ATOM 729 C C . PRO A 1 96 ? 29.402 8.045 -21.184 1.00 66.88 96 PRO A C 1
ATOM 731 O O . PRO A 1 96 ? 29.197 9.101 -21.780 1.00 66.88 96 PRO A O 1
ATOM 734 N N . ARG A 1 97 ? 29.983 8.021 -19.978 1.00 67.25 97 ARG A N 1
ATOM 735 C CA . ARG A 1 97 ? 30.472 9.213 -19.264 1.00 67.25 97 ARG A CA 1
ATOM 736 C C . ARG A 1 97 ? 31.679 9.867 -19.924 1.00 67.25 97 ARG A C 1
ATOM 738 O O . ARG A 1 97 ? 31.738 11.089 -19.979 1.00 67.25 97 ARG A O 1
ATOM 745 N N . ALA A 1 98 ? 32.631 9.071 -20.406 1.00 62.09 98 ALA A N 1
ATOM 746 C CA . ALA A 1 98 ? 33.860 9.573 -21.015 1.00 62.09 98 ALA A CA 1
ATOM 747 C C . ALA A 1 98 ? 33.599 10.192 -22.398 1.00 62.09 98 ALA A C 1
ATOM 749 O O . ALA A 1 98 ? 34.273 11.144 -22.780 1.00 62.09 98 ALA A O 1
ATOM 750 N N . ALA A 1 99 ? 32.582 9.700 -23.111 1.00 60.12 99 ALA 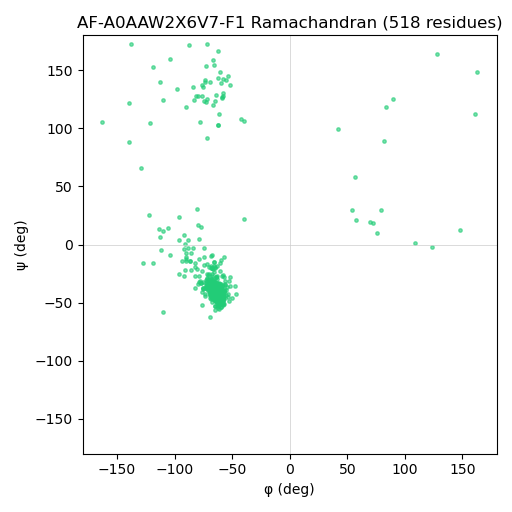A N 1
ATOM 751 C CA . ALA A 1 99 ? 32.108 10.274 -24.371 1.00 60.12 99 ALA A CA 1
ATOM 752 C C . ALA A 1 99 ? 31.147 11.470 -24.184 1.00 60.12 99 ALA A C 1
ATOM 754 O O . ALA A 1 99 ? 30.912 12.228 -25.125 1.00 60.12 99 ALA A O 1
ATOM 755 N N . GLY A 1 100 ? 30.592 11.647 -22.980 1.00 70.81 100 GLY A N 1
ATOM 756 C CA . GLY A 1 100 ? 29.476 12.548 -22.694 1.00 70.81 100 GLY A CA 1
ATOM 757 C C . GLY A 1 100 ? 28.132 11.879 -23.001 1.00 70.81 100 GLY A C 1
ATOM 758 O O . GLY A 1 100 ? 27.844 11.541 -24.148 1.00 70.81 100 GLY A O 1
ATOM 759 N N . LEU A 1 101 ? 27.275 11.720 -21.985 1.00 76.38 101 LEU A N 1
ATOM 760 C CA . LEU A 1 101 ? 26.062 10.891 -22.058 1.00 76.38 101 LEU A CA 1
ATOM 761 C C . LEU A 1 101 ? 25.149 11.243 -23.246 1.00 76.38 101 LEU A C 1
ATOM 763 O O . LEU A 1 101 ? 24.704 10.362 -23.975 1.00 76.38 101 LEU A O 1
ATOM 767 N N . PHE A 1 102 ? 24.904 12.530 -23.491 1.00 77.50 102 PHE A N 1
ATOM 768 C CA . PHE A 1 102 ? 24.063 12.975 -24.608 1.00 77.50 102 PHE A CA 1
ATOM 769 C C . PHE A 1 102 ? 24.695 12.718 -25.984 1.00 77.50 102 PHE A C 1
ATOM 771 O O . PHE A 1 102 ? 23.980 12.424 -26.945 1.00 77.50 102 PHE A O 1
ATOM 778 N N . VAL A 1 103 ? 26.027 12.783 -26.083 1.00 78.25 103 VAL A N 1
ATOM 779 C CA . VAL A 1 103 ? 26.766 12.440 -27.308 1.00 78.25 103 VAL A CA 1
ATOM 780 C C . VAL A 1 103 ? 26.664 10.937 -27.552 1.00 78.25 103 VAL A C 1
ATOM 782 O O . VAL A 1 103 ? 26.335 10.521 -28.660 1.00 78.25 103 VAL A O 1
ATOM 785 N N . TYR A 1 104 ? 26.820 10.132 -26.499 1.00 79.25 104 TYR A N 1
ATOM 786 C CA . TYR A 1 104 ? 26.664 8.680 -26.552 1.00 79.25 104 TYR A CA 1
ATOM 787 C C . TYR A 1 104 ? 25.252 8.262 -26.997 1.00 79.25 104 TYR A C 1
ATOM 789 O O . TYR A 1 104 ? 25.098 7.475 -27.929 1.00 79.25 104 TYR A O 1
ATOM 797 N N . LEU A 1 105 ? 24.205 8.858 -26.412 1.00 80.00 105 LEU A N 1
ATOM 798 C CA . LEU A 1 105 ? 22.809 8.610 -26.803 1.00 80.00 105 LEU A CA 1
ATOM 799 C C . LEU A 1 105 ? 22.536 9.013 -28.261 1.00 80.00 105 LEU A C 1
ATOM 801 O O . LEU A 1 105 ? 21.809 8.320 -28.976 1.00 80.00 105 LEU A O 1
ATOM 805 N N . THR A 1 106 ? 23.135 10.113 -28.722 1.00 81.12 106 THR A N 1
ATOM 806 C CA . THR A 1 106 ? 23.024 10.553 -30.120 1.00 81.12 106 THR A CA 1
ATOM 807 C C . THR A 1 106 ? 23.738 9.585 -31.062 1.00 81.12 106 THR A C 1
ATOM 809 O O . THR A 1 106 ? 23.201 9.261 -32.119 1.00 81.12 106 THR A O 1
ATOM 812 N N . ASN A 1 107 ? 24.907 9.072 -30.674 1.00 78.56 107 ASN A N 1
ATOM 813 C CA . ASN A 1 107 ? 25.656 8.087 -31.453 1.00 78.56 107 ASN A CA 1
ATOM 814 C C . ASN A 1 107 ? 24.931 6.741 -31.531 1.00 78.56 107 ASN A C 1
ATOM 816 O O . ASN A 1 107 ? 24.947 6.122 -32.591 1.00 78.56 107 ASN A O 1
ATOM 820 N N . ILE A 1 108 ? 24.213 6.328 -30.479 1.00 79.56 108 ILE A N 1
ATOM 821 C CA . ILE A 1 108 ? 23.328 5.155 -30.538 1.00 79.56 108 ILE A CA 1
ATOM 822 C C . ILE A 1 108 ? 22.226 5.373 -31.571 1.00 79.56 108 ILE A C 1
ATOM 824 O O . ILE A 1 108 ? 22.075 4.545 -32.465 1.00 79.56 108 ILE A O 1
ATOM 828 N N . LYS A 1 109 ? 21.496 6.496 -31.513 1.00 80.88 109 LYS A N 1
ATOM 829 C CA . LYS A 1 109 ? 20.448 6.800 -32.507 1.00 80.88 109 LYS A CA 1
ATOM 830 C C . LYS A 1 109 ? 21.014 6.828 -33.930 1.00 80.88 109 LYS A C 1
ATOM 832 O O . LYS A 1 109 ? 20.468 6.194 -34.826 1.00 80.88 109 LYS A O 1
ATOM 837 N N . ARG A 1 110 ? 22.169 7.475 -34.119 1.00 79.94 110 ARG A N 1
ATOM 838 C CA . ARG A 1 110 ? 22.885 7.501 -35.403 1.00 79.94 110 ARG A CA 1
ATOM 839 C C . ARG A 1 110 ? 23.275 6.112 -35.882 1.00 79.94 110 ARG A C 1
ATOM 841 O O . ARG A 1 110 ? 23.101 5.828 -37.062 1.00 79.94 110 ARG A O 1
ATOM 848 N N . LEU A 1 111 ? 23.771 5.243 -35.004 1.00 78.06 111 LEU A N 1
ATOM 849 C CA . LEU A 1 111 ? 24.114 3.870 -35.363 1.00 78.06 111 LEU A CA 1
ATOM 850 C C . LEU A 1 111 ? 22.862 3.086 -35.776 1.00 78.06 111 LEU A C 1
ATOM 852 O O . LEU A 1 111 ? 22.900 2.363 -36.766 1.00 78.06 111 LEU A O 1
ATOM 856 N N . GLN A 1 112 ? 21.737 3.268 -35.084 1.00 77.69 112 GLN A N 1
ATOM 857 C CA . GLN A 1 112 ? 20.467 2.630 -35.443 1.00 77.69 112 GLN A CA 1
ATOM 858 C C . GLN A 1 112 ? 19.943 3.076 -36.808 1.00 77.69 112 GLN A C 1
ATOM 860 O O . GLN A 1 112 ? 19.552 2.233 -37.619 1.00 77.69 112 GLN A O 1
ATOM 865 N N . ASP A 1 113 ? 19.974 4.380 -37.077 1.00 79.81 113 ASP A N 1
ATOM 866 C CA . ASP A 1 113 ? 19.581 4.941 -38.368 1.00 79.81 113 ASP A CA 1
ATOM 867 C C . ASP A 1 113 ? 20.524 4.469 -39.477 1.00 79.81 113 ASP A C 1
ATOM 869 O O . ASP A 1 113 ? 20.074 4.054 -40.542 1.00 79.81 113 ASP A O 1
ATOM 873 N N . THR A 1 114 ? 21.830 4.443 -39.210 1.00 77.00 114 THR A N 1
ATOM 874 C CA . THR A 1 114 ? 22.849 3.979 -40.162 1.00 77.00 114 THR A CA 1
ATOM 875 C C . THR A 1 114 ? 22.683 2.492 -40.474 1.00 77.00 114 THR A C 1
ATOM 877 O O . THR A 1 114 ? 22.758 2.103 -41.634 1.00 77.00 114 THR A O 1
ATOM 880 N N . LEU A 1 115 ? 22.377 1.655 -39.478 1.00 73.69 115 LEU A N 1
ATOM 881 C CA . LEU A 1 115 ? 22.087 0.233 -39.686 1.00 73.69 115 LEU A CA 1
ATOM 882 C C . LEU A 1 115 ? 20.780 0.015 -40.453 1.00 73.69 115 LEU A C 1
ATOM 884 O O . LEU A 1 115 ? 20.704 -0.887 -41.285 1.00 73.69 115 LEU A O 1
ATOM 888 N N . LYS A 1 116 ? 19.759 0.849 -40.224 1.00 78.94 116 LYS A N 1
ATOM 889 C CA . LYS A 1 116 ? 18.526 0.821 -41.021 1.00 78.94 116 LYS A CA 1
ATOM 890 C C . LYS A 1 116 ? 18.806 1.195 -42.477 1.00 78.94 116 LYS A C 1
ATOM 892 O O . LYS A 1 116 ? 18.392 0.472 -43.376 1.00 78.94 116 LYS A O 1
ATOM 897 N N . LEU A 1 117 ? 19.568 2.265 -42.701 1.00 78.12 117 LEU A N 1
ATOM 898 C CA . LEU A 1 117 ? 20.013 2.676 -44.031 1.00 78.12 117 LEU A CA 1
ATOM 899 C C . LEU A 1 117 ? 20.874 1.600 -44.698 1.00 78.12 117 LEU A C 1
ATOM 901 O O . LEU A 1 117 ? 20.743 1.381 -45.898 1.00 78.12 117 LEU A O 1
ATOM 905 N N . LEU A 1 118 ? 21.730 0.906 -43.946 1.00 75.94 118 LEU A N 1
ATOM 906 C CA . LEU A 1 118 ? 22.515 -0.213 -44.456 1.00 75.94 118 LEU A CA 1
ATOM 907 C C . LEU A 1 118 ? 21.602 -1.347 -44.922 1.00 75.94 118 LEU A C 1
ATOM 909 O O . LEU A 1 118 ? 21.754 -1.815 -46.042 1.00 75.94 118 LEU A O 1
ATOM 913 N N . ALA A 1 119 ? 20.631 -1.751 -44.100 1.00 73.75 119 ALA A N 1
ATOM 914 C CA . ALA A 1 119 ? 19.681 -2.804 -44.446 1.00 73.75 119 ALA A CA 1
ATOM 915 C C . ALA A 1 119 ? 18.826 -2.432 -45.670 1.00 73.75 119 ALA A C 1
ATOM 917 O O . ALA A 1 119 ? 18.666 -3.247 -46.577 1.00 73.75 119 ALA A O 1
ATOM 918 N N . ASP A 1 120 ? 18.335 -1.191 -45.738 1.00 75.75 120 ASP A N 1
ATOM 919 C CA . ASP A 1 120 ? 17.561 -0.691 -46.876 1.00 75.75 120 ASP A CA 1
ATOM 920 C C . ASP A 1 120 ? 18.398 -0.649 -48.163 1.00 75.75 120 ASP A C 1
ATOM 922 O O . ASP A 1 120 ? 17.940 -1.113 -49.209 1.00 75.75 120 ASP A O 1
ATOM 926 N N . ASN A 1 121 ? 19.641 -0.163 -48.088 1.00 75.12 121 ASN A N 1
ATOM 927 C CA . ASN A 1 121 ? 20.549 -0.145 -49.234 1.00 75.12 121 ASN A CA 1
ATOM 928 C C . ASN A 1 121 ? 20.975 -1.560 -49.652 1.00 75.12 121 ASN A C 1
ATOM 930 O O . ASN A 1 121 ? 21.020 -1.838 -50.847 1.00 75.12 121 ASN A O 1
ATOM 934 N N . CYS A 1 122 ? 21.224 -2.475 -48.709 1.00 69.88 122 CYS A N 1
ATOM 935 C CA . CYS A 1 122 ? 21.498 -3.883 -49.005 1.00 69.88 122 CYS A CA 1
ATOM 936 C C . CYS A 1 122 ? 20.302 -4.547 -49.692 1.00 69.88 122 CYS A C 1
ATOM 938 O O . CYS A 1 122 ? 20.497 -5.211 -50.703 1.00 69.88 122 CYS A O 1
ATOM 940 N N . ARG A 1 123 ? 19.069 -4.318 -49.217 1.00 78.81 123 ARG A N 1
ATOM 941 C CA . ARG A 1 123 ? 17.847 -4.827 -49.859 1.00 78.81 123 ARG A CA 1
ATOM 942 C C . ARG A 1 123 ? 17.709 -4.316 -51.289 1.00 78.81 123 ARG A C 1
ATOM 944 O O . ARG A 1 123 ? 17.396 -5.098 -52.178 1.00 78.81 123 ARG A O 1
ATOM 951 N N . LEU A 1 124 ? 17.961 -3.025 -51.516 1.00 75.50 124 LEU A N 1
ATOM 952 C CA . LEU A 1 124 ? 17.966 -2.463 -52.864 1.00 75.50 124 LEU A CA 1
ATOM 953 C C . LEU A 1 124 ? 19.019 -3.164 -53.725 1.00 75.50 124 LEU A C 1
ATOM 955 O O . LEU A 1 124 ? 18.668 -3.698 -54.769 1.00 75.50 124 LEU A O 1
ATOM 959 N N . VAL A 1 125 ? 20.283 -3.218 -53.287 1.00 72.06 125 VAL A N 1
ATOM 960 C CA . VAL A 1 125 ? 21.368 -3.873 -54.043 1.00 72.06 125 VAL A CA 1
ATOM 961 C C . VAL A 1 125 ? 21.040 -5.340 -54.336 1.00 72.06 125 VAL A C 1
ATOM 963 O O . VAL A 1 125 ? 21.311 -5.793 -55.440 1.00 72.06 125 VAL A O 1
ATOM 966 N N . ILE A 1 126 ? 20.440 -6.071 -53.394 1.00 74.38 126 ILE A N 1
ATOM 967 C CA . ILE A 1 126 ? 20.019 -7.462 -53.598 1.00 74.38 126 ILE A CA 1
ATOM 968 C C . ILE A 1 126 ? 18.957 -7.547 -54.692 1.00 74.38 126 ILE A C 1
ATOM 970 O O . ILE A 1 126 ? 19.178 -8.291 -55.636 1.00 74.38 126 ILE A O 1
ATOM 974 N N . LEU A 1 127 ? 17.890 -6.742 -54.636 1.00 77.19 127 LEU A N 1
ATOM 975 C CA . LEU A 1 127 ? 16.860 -6.708 -55.685 1.00 77.19 127 LEU A CA 1
ATOM 976 C C . LEU A 1 127 ? 17.468 -6.414 -57.065 1.00 77.19 127 LEU A C 1
ATOM 978 O O . LEU A 1 127 ? 17.206 -7.132 -58.022 1.00 77.19 127 LEU A O 1
ATOM 982 N N . TRP A 1 128 ? 18.361 -5.423 -57.153 1.00 72.75 128 TRP A N 1
ATOM 983 C CA . TRP A 1 128 ? 19.055 -5.099 -58.404 1.00 72.75 128 TRP A CA 1
ATOM 984 C C . TRP A 1 128 ? 19.942 -6.251 -58.899 1.00 72.75 128 TRP A C 1
ATOM 986 O O . TRP A 1 128 ? 20.003 -6.516 -60.097 1.00 72.75 128 TRP A O 1
ATOM 996 N N . LEU A 1 129 ? 20.653 -6.941 -58.003 1.00 69.50 129 LEU A N 1
ATOM 997 C CA . LEU A 1 129 ? 21.490 -8.086 -58.369 1.00 69.50 129 LEU A CA 1
ATOM 998 C C . LEU A 1 129 ? 20.654 -9.323 -58.734 1.00 69.50 129 LEU A C 1
ATOM 1000 O O . LEU A 1 129 ? 21.087 -10.094 -59.588 1.00 69.50 129 LEU A O 1
ATOM 1004 N N . GLU A 1 130 ? 19.475 -9.509 -58.137 1.00 73.81 130 GLU A N 1
ATOM 1005 C CA . GLU A 1 130 ? 18.501 -10.538 -58.522 1.00 73.81 130 GLU A CA 1
ATOM 1006 C C . GLU A 1 130 ? 17.931 -10.265 -59.914 1.00 73.81 130 GLU A C 1
ATOM 1008 O O . GLU A 1 130 ? 17.909 -11.183 -60.733 1.00 73.81 130 GLU A O 1
ATOM 1013 N N . ASP A 1 131 ? 17.578 -9.013 -60.220 1.00 71.44 131 ASP A N 1
ATOM 1014 C CA . ASP A 1 131 ? 17.128 -8.592 -61.551 1.00 71.44 131 ASP A CA 1
ATOM 1015 C C . ASP A 1 131 ? 18.219 -8.831 -62.607 1.00 71.44 131 ASP A C 1
ATOM 1017 O O . ASP A 1 131 ? 17.955 -9.399 -63.667 1.00 71.44 131 ASP A O 1
ATOM 1021 N N . VAL A 1 132 ? 19.480 -8.499 -62.294 1.00 68.69 132 VAL A N 1
ATOM 1022 C CA . VAL A 1 132 ? 20.632 -8.794 -63.165 1.00 68.69 132 VAL A CA 1
ATOM 1023 C C . VAL A 1 132 ? 20.836 -10.305 -63.325 1.00 68.69 132 VAL A C 1
ATOM 1025 O O . VAL A 1 132 ? 21.108 -10.776 -64.427 1.00 68.69 132 VAL A O 1
ATOM 1028 N N . MET A 1 133 ? 20.678 -11.103 -62.263 1.00 65.31 133 MET A N 1
ATOM 1029 C CA . MET A 1 133 ? 20.753 -12.566 -62.359 1.00 65.31 133 MET A CA 1
ATOM 1030 C C . MET A 1 133 ? 19.612 -13.158 -63.193 1.00 65.31 133 MET A C 1
ATOM 1032 O O . MET A 1 133 ? 19.842 -14.131 -63.911 1.00 65.31 133 MET A O 1
ATOM 1036 N N . GLN A 1 134 ? 18.403 -12.606 -63.094 1.00 71.44 134 GLN A N 1
ATOM 1037 C CA . GLN A 1 134 ? 17.244 -13.024 -63.876 1.00 71.44 134 GLN A CA 1
ATOM 1038 C C . GLN A 1 134 ? 17.446 -12.682 -65.356 1.00 71.44 134 GLN A C 1
ATOM 1040 O O . GLN A 1 134 ? 17.300 -13.557 -66.203 1.00 71.44 134 GLN A O 1
ATOM 1045 N N . PHE A 1 135 ? 17.938 -11.479 -65.655 1.00 66.50 135 PHE A N 1
ATOM 1046 C CA . PHE A 1 135 ? 18.318 -11.064 -67.005 1.00 66.50 135 PHE A CA 1
ATOM 1047 C C . PHE A 1 135 ? 19.406 -11.962 -67.621 1.00 66.50 135 PHE A C 1
ATOM 1049 O O . PHE A 1 135 ? 19.328 -12.331 -68.791 1.00 66.50 135 PHE A O 1
ATOM 1056 N N . ILE A 1 136 ? 20.421 -12.358 -66.842 1.00 65.50 136 ILE A N 1
ATOM 1057 C CA . ILE A 1 136 ? 21.486 -13.267 -67.308 1.00 65.50 136 ILE A CA 1
ATOM 1058 C C . ILE A 1 136 ? 20.932 -14.674 -67.593 1.00 65.50 136 ILE A C 1
ATOM 1060 O O . ILE A 1 136 ? 21.331 -15.301 -68.576 1.00 65.50 136 ILE A O 1
ATOM 1064 N N . LYS A 1 137 ? 19.998 -15.164 -66.765 1.00 67.88 137 LYS A N 1
ATOM 1065 C CA . LYS A 1 137 ? 19.327 -16.460 -66.968 1.00 67.88 137 LYS A CA 1
ATOM 1066 C C . LYS A 1 137 ? 18.420 -16.458 -68.198 1.00 67.88 137 LYS A C 1
ATOM 1068 O O . LYS A 1 137 ? 18.447 -17.422 -68.959 1.00 67.88 137 LYS A O 1
ATOM 1073 N N . ASP A 1 138 ? 17.656 -15.387 -68.401 1.00 65.69 138 ASP A N 1
ATOM 1074 C CA . ASP A 1 138 ? 16.696 -15.265 -69.503 1.00 65.69 138 ASP A CA 1
ATOM 1075 C C . ASP A 1 138 ? 17.399 -15.126 -70.870 1.00 65.69 138 ASP A C 1
ATOM 1077 O O . ASP A 1 138 ? 16.862 -15.559 -71.888 1.00 65.69 138 ASP A O 1
ATOM 1081 N N . ASN A 1 139 ? 18.640 -14.622 -70.889 1.00 59.91 139 ASN A N 1
ATOM 1082 C CA . ASN A 1 139 ? 19.468 -14.481 -72.094 1.00 59.91 139 ASN A CA 1
ATOM 1083 C C . ASN A 1 139 ? 20.385 -15.685 -72.398 1.00 59.91 139 ASN A C 1
ATOM 1085 O O . ASN A 1 139 ? 21.218 -15.614 -73.301 1.00 59.91 139 ASN A O 1
ATOM 1089 N N . GLY A 1 140 ? 20.245 -16.806 -71.681 1.00 54.94 140 GLY A N 1
ATOM 1090 C CA . GLY A 1 140 ? 20.909 -18.068 -72.034 1.00 54.94 140 GLY A CA 1
ATOM 1091 C C . GLY A 1 140 ? 22.424 -18.121 -71.792 1.00 54.94 140 GLY A C 1
ATOM 1092 O O . GLY A 1 140 ? 23.093 -18.998 -72.341 1.00 54.94 140 GLY A O 1
ATOM 1093 N N . VAL A 1 141 ? 22.980 -17.227 -70.966 1.00 52.91 141 VAL A N 1
ATOM 1094 C CA . VAL A 1 141 ? 24.396 -17.288 -70.571 1.00 52.91 141 VAL A CA 1
ATOM 1095 C C . VAL A 1 141 ? 24.597 -18.460 -69.602 1.00 52.91 141 VAL A C 1
ATOM 1097 O O . VAL A 1 141 ? 23.905 -18.590 -68.592 1.00 52.91 141 VAL A O 1
ATOM 1100 N N . VAL A 1 142 ? 25.530 -19.353 -69.941 1.00 48.81 142 VAL A N 1
ATOM 1101 C CA . VAL A 1 142 ? 25.797 -20.608 -69.223 1.00 48.81 142 VAL A CA 1
ATOM 1102 C C . VAL A 1 142 ? 26.186 -20.328 -67.765 1.00 48.81 142 VAL A C 1
ATOM 1104 O O . VAL A 1 142 ? 26.985 -19.441 -67.483 1.00 48.81 142 VAL A O 1
ATOM 1107 N N . ALA A 1 143 ? 25.669 -21.135 -66.834 1.00 51.31 143 ALA A N 1
ATOM 1108 C CA . ALA A 1 143 ? 25.911 -21.040 -65.387 1.00 51.31 143 ALA A CA 1
ATOM 1109 C C . ALA A 1 143 ? 27.398 -21.103 -64.949 1.00 51.31 143 ALA A C 1
ATOM 1111 O O . ALA A 1 143 ? 27.696 -20.814 -63.789 1.00 51.31 143 ALA A O 1
ATOM 1112 N N . ASP A 1 144 ? 28.309 -21.461 -65.862 1.00 47.03 144 ASP A N 1
ATOM 1113 C CA . ASP A 1 144 ? 29.769 -21.474 -65.679 1.00 47.03 144 ASP A CA 1
ATOM 1114 C C . ASP A 1 144 ? 30.437 -20.113 -65.923 1.00 47.03 144 ASP A C 1
ATOM 1116 O O . ASP A 1 144 ? 31.649 -19.973 -65.738 1.00 47.03 144 ASP A O 1
ATOM 1120 N N . ASP A 1 145 ? 29.677 -19.093 -66.326 1.00 59.16 145 ASP A N 1
ATOM 1121 C CA . ASP A 1 145 ? 30.245 -17.776 -66.549 1.00 59.16 145 ASP A CA 1
ATOM 1122 C C . ASP A 1 145 ? 30.767 -17.196 -65.221 1.00 59.16 145 ASP A C 1
ATOM 1124 O O . ASP A 1 145 ? 30.048 -17.074 -64.219 1.00 59.16 145 ASP A O 1
ATOM 1128 N N . TRP A 1 146 ? 32.055 -16.844 -65.198 1.00 59.72 146 TRP A N 1
ATOM 1129 C CA . TRP A 1 146 ? 32.763 -16.299 -64.031 1.00 59.72 146 TRP A CA 1
ATOM 1130 C C . TRP A 1 146 ? 32.017 -15.104 -63.417 1.00 59.72 146 TRP A C 1
ATOM 1132 O O . TRP A 1 146 ? 32.103 -14.857 -62.209 1.00 59.72 146 TRP A O 1
ATOM 1142 N N . TYR A 1 147 ? 31.265 -14.386 -64.254 1.00 57.03 147 TYR A N 1
ATOM 1143 C CA . TYR A 1 147 ? 30.408 -13.275 -63.888 1.00 57.03 147 TYR A CA 1
ATOM 1144 C C . TYR A 1 147 ? 29.208 -13.718 -63.038 1.00 57.03 147 TYR A C 1
ATOM 1146 O O . TYR A 1 147 ? 29.003 -13.186 -61.944 1.00 57.03 147 TYR A O 1
ATOM 1154 N N . PHE A 1 148 ? 28.479 -14.755 -63.466 1.00 62.06 148 PHE A N 1
ATOM 1155 C CA . PHE A 1 148 ? 27.355 -15.338 -62.724 1.00 62.06 148 PHE A CA 1
ATOM 1156 C C . PHE A 1 148 ? 27.805 -15.875 -61.359 1.00 62.06 148 PHE A C 1
ATOM 1158 O O . PHE A 1 148 ? 27.176 -15.605 -60.332 1.00 62.06 148 PHE A O 1
ATOM 1165 N N . LEU A 1 149 ? 28.953 -16.559 -61.312 1.00 63.69 149 LEU A N 1
ATOM 1166 C CA . LEU A 1 149 ? 29.513 -17.085 -60.066 1.00 63.69 149 LEU A CA 1
ATOM 1167 C C . LEU A 1 149 ? 29.913 -15.966 -59.087 1.00 63.69 149 LEU A C 1
ATOM 1169 O O . LEU A 1 149 ? 29.772 -16.112 -57.870 1.00 63.69 149 LEU A O 1
ATOM 1173 N N . ARG A 1 150 ? 30.419 -14.838 -59.604 1.00 61.06 150 ARG A N 1
ATOM 1174 C CA . ARG A 1 150 ? 30.844 -13.684 -58.799 1.00 61.06 150 ARG A CA 1
ATOM 1175 C C . ARG A 1 150 ? 29.658 -12.873 -58.291 1.00 61.06 150 ARG A C 1
ATOM 1177 O O . ARG A 1 150 ? 29.660 -12.514 -57.117 1.00 61.06 150 ARG A O 1
ATOM 1184 N N . VAL A 1 151 ? 28.637 -12.660 -59.120 1.00 62.88 151 VAL A N 1
ATOM 1185 C CA . VAL A 1 151 ? 27.370 -12.037 -58.708 1.00 62.88 151 VAL A CA 1
ATOM 1186 C C . VAL A 1 151 ? 26.656 -12.911 -57.677 1.00 62.88 151 VAL A C 1
ATOM 1188 O O . VAL A 1 151 ? 26.257 -12.399 -56.639 1.00 62.88 151 VAL A O 1
ATOM 1191 N N . SER A 1 152 ? 26.609 -14.235 -57.862 1.00 62.88 152 SER A N 1
ATOM 1192 C CA . SER A 1 152 ? 26.037 -15.158 -56.871 1.00 62.88 152 SER A CA 1
ATOM 1193 C C . SER A 1 152 ? 26.800 -15.145 -55.537 1.00 62.88 152 SER A C 1
ATOM 1195 O O . SER A 1 152 ? 26.185 -15.151 -54.470 1.00 62.88 152 SER A O 1
ATOM 1197 N N . LYS A 1 153 ? 28.141 -15.075 -55.564 1.00 70.19 153 LYS A N 1
ATOM 1198 C CA . LYS A 1 153 ? 28.952 -14.903 -54.345 1.00 70.19 153 LYS A CA 1
ATOM 1199 C C . LYS A 1 153 ? 28.685 -13.560 -53.661 1.00 70.19 153 LYS A C 1
ATOM 1201 O O . LYS A 1 153 ? 28.543 -13.538 -52.444 1.00 70.19 153 LYS A O 1
ATOM 1206 N N . LEU A 1 154 ? 28.597 -12.464 -54.416 1.00 64.25 154 LEU A N 1
ATOM 1207 C CA . LEU A 1 154 ? 28.272 -11.139 -53.876 1.00 64.25 154 LEU A CA 1
ATOM 1208 C C . LEU A 1 154 ? 26.860 -11.097 -53.288 1.00 64.25 154 LEU A C 1
ATOM 1210 O O . LEU A 1 154 ? 26.682 -10.544 -52.210 1.00 64.25 154 LEU A O 1
ATOM 1214 N N . LEU A 1 155 ? 25.889 -11.740 -53.938 1.00 64.81 155 LEU A N 1
ATOM 1215 C CA . LEU A 1 155 ? 24.523 -11.869 -53.442 1.00 64.81 155 LEU A CA 1
ATOM 1216 C C . LEU A 1 155 ? 24.490 -12.633 -52.116 1.00 64.81 155 LEU A C 1
ATOM 1218 O O . LEU A 1 155 ? 23.888 -12.159 -51.162 1.00 64.81 155 LEU A O 1
ATOM 1222 N N . LYS A 1 156 ? 25.215 -13.756 -52.006 1.00 70.62 156 LYS A N 1
ATOM 1223 C CA . LYS A 1 156 ? 25.362 -14.482 -50.732 1.00 70.62 156 LYS A CA 1
ATOM 1224 C C . LYS A 1 156 ? 25.974 -13.607 -49.639 1.00 70.62 156 LYS A C 1
ATOM 1226 O O . LYS A 1 156 ? 25.437 -13.566 -48.541 1.00 70.62 156 LYS A O 1
ATOM 1231 N N . VAL A 1 157 ? 27.046 -12.872 -49.942 1.00 67.94 157 VAL A N 1
ATOM 1232 C CA . VAL A 1 157 ? 27.691 -11.964 -48.977 1.00 67.94 157 VAL A CA 1
ATOM 1233 C C . VAL A 1 157 ? 26.755 -10.825 -48.564 1.00 67.94 157 VAL A C 1
ATOM 1235 O O . VAL A 1 157 ? 26.718 -10.469 -47.392 1.00 67.94 157 VAL A O 1
ATOM 1238 N N . LEU A 1 158 ? 25.974 -10.263 -49.486 1.00 65.12 158 LEU A N 1
ATOM 1239 C CA . LEU A 1 158 ? 25.022 -9.189 -49.193 1.00 65.12 158 LEU A CA 1
ATOM 1240 C C . LEU A 1 158 ? 23.807 -9.684 -48.409 1.00 65.12 158 LEU A C 1
ATOM 1242 O O . LEU A 1 158 ? 23.379 -8.994 -47.492 1.00 65.12 158 LEU A O 1
ATOM 1246 N N . VAL A 1 159 ? 23.301 -10.882 -48.707 1.00 66.69 159 VAL A N 1
ATOM 1247 C CA . VAL A 1 159 ? 22.248 -11.548 -47.926 1.00 66.69 159 VAL A CA 1
ATOM 1248 C C . VAL A 1 159 ? 22.760 -11.883 -46.521 1.00 66.69 159 VAL A C 1
ATOM 1250 O O . VAL A 1 159 ? 22.058 -11.654 -45.541 1.00 66.69 159 VAL A O 1
ATOM 1253 N N . GLU A 1 160 ? 24.010 -12.336 -46.384 1.00 66.06 160 GLU A N 1
ATOM 1254 C CA . GLU A 1 160 ? 24.654 -12.526 -45.079 1.00 66.06 160 GLU A CA 1
ATOM 1255 C C . GLU A 1 160 ? 24.872 -11.201 -44.332 1.00 66.06 160 GLU A C 1
ATOM 1257 O O . GLU A 1 160 ? 24.708 -11.158 -43.115 1.00 66.06 160 GLU A O 1
ATOM 1262 N N . LEU A 1 161 ? 25.223 -10.111 -45.022 1.00 63.66 161 LEU A N 1
ATOM 1263 C CA . LEU A 1 161 ? 25.357 -8.776 -44.426 1.00 63.66 161 LEU A CA 1
ATOM 1264 C C . LEU A 1 161 ? 24.001 -8.169 -44.049 1.00 63.66 161 LEU A C 1
ATOM 1266 O O . LEU A 1 161 ? 23.913 -7.506 -43.021 1.00 63.66 161 LEU A O 1
ATOM 1270 N N . GLN A 1 162 ? 22.948 -8.418 -44.828 1.00 64.38 162 GLN A N 1
ATOM 1271 C CA . GLN A 1 162 ? 21.573 -8.047 -44.500 1.00 64.38 162 GLN A CA 1
ATOM 1272 C C . GLN A 1 162 ? 21.099 -8.822 -43.266 1.00 64.38 162 GLN A C 1
ATOM 1274 O O . GLN A 1 162 ? 20.650 -8.211 -42.298 1.00 64.38 162 GLN A O 1
ATOM 1279 N N . GLY A 1 163 ? 21.300 -10.144 -43.249 1.00 60.03 163 GLY A N 1
ATOM 1280 C CA . GLY A 1 163 ? 20.999 -10.993 -42.096 1.00 60.03 163 GLY A CA 1
ATOM 1281 C C . GLY A 1 163 ? 21.824 -10.625 -40.859 1.00 60.03 163 GLY A C 1
ATOM 1282 O O . GLY A 1 163 ? 21.310 -10.645 -39.744 1.00 60.03 163 GLY A O 1
ATOM 1283 N N . LYS A 1 164 ? 23.084 -10.197 -41.029 1.00 56.56 164 LYS A N 1
ATOM 1284 C CA . LYS A 1 164 ? 23.896 -9.633 -39.939 1.00 56.56 164 LYS A CA 1
ATOM 1285 C C . LYS A 1 164 ? 23.392 -8.264 -39.490 1.00 56.56 164 LYS A C 1
ATOM 1287 O O . LYS A 1 164 ? 23.348 -8.032 -38.292 1.00 56.56 164 LYS A O 1
ATOM 1292 N N . GLY A 1 165 ? 22.968 -7.388 -40.402 1.00 51.72 165 GLY A N 1
ATOM 1293 C CA . GLY A 1 165 ? 22.295 -6.113 -40.111 1.00 51.72 165 GLY A CA 1
ATOM 1294 C C . GLY A 1 165 ? 21.048 -6.286 -39.238 1.00 51.72 165 GLY A C 1
ATOM 1295 O O . GLY A 1 165 ? 20.826 -5.512 -38.307 1.00 51.72 165 GLY A O 1
ATOM 1296 N N . GLU A 1 166 ? 20.284 -7.347 -39.493 1.00 50.25 166 GLU A N 1
ATOM 1297 C CA . GLU A 1 166 ? 19.140 -7.769 -38.680 1.00 50.25 166 GLU A CA 1
ATOM 1298 C C . GLU A 1 166 ? 19.576 -8.437 -37.361 1.00 50.25 166 GLU A C 1
ATOM 1300 O O . GLU A 1 166 ? 19.008 -8.143 -36.312 1.00 50.25 166 GLU A O 1
ATOM 1305 N N . SER A 1 167 ? 20.652 -9.231 -37.356 1.00 47.53 167 SER A N 1
ATOM 1306 C CA . SER A 1 167 ? 21.259 -9.797 -36.137 1.00 47.53 167 SER A CA 1
ATOM 1307 C C . SER A 1 167 ? 21.904 -8.741 -35.224 1.00 47.53 167 SER A C 1
ATOM 1309 O O . SER A 1 167 ? 21.889 -8.908 -34.011 1.00 47.53 167 SER A O 1
ATOM 1311 N N . TYR A 1 168 ? 22.378 -7.597 -35.731 1.00 50.19 168 TYR A N 1
ATOM 1312 C CA . TYR A 1 168 ? 22.794 -6.471 -34.880 1.00 50.19 168 TYR A CA 1
ATOM 1313 C C . TYR A 1 168 ? 21.624 -5.892 -34.057 1.00 50.19 168 TYR A C 1
ATOM 1315 O O . TYR A 1 168 ? 21.882 -5.226 -33.052 1.00 50.19 168 TYR A O 1
ATOM 1323 N N . ARG A 1 169 ? 20.359 -6.156 -34.438 1.00 50.84 169 ARG A N 1
ATOM 1324 C CA . ARG A 1 169 ? 19.165 -5.854 -33.624 1.00 50.84 169 ARG A CA 1
ATOM 1325 C C . ARG A 1 169 ? 18.813 -6.954 -32.616 1.00 50.84 169 ARG A C 1
ATOM 1327 O O . ARG A 1 169 ? 18.109 -6.654 -31.657 1.00 50.84 169 ARG A O 1
ATOM 1334 N N . GLN A 1 170 ? 19.258 -8.196 -32.811 1.00 49.09 170 GLN A N 1
ATOM 1335 C CA . GLN A 1 170 ? 18.881 -9.343 -31.978 1.00 49.09 170 GLN A CA 1
ATOM 1336 C C . GLN A 1 170 ? 20.114 -9.994 -31.342 1.00 49.09 170 GLN A C 1
ATOM 1338 O O . GLN A 1 170 ? 20.858 -10.703 -32.005 1.00 49.09 170 GLN A O 1
ATOM 1343 N N . ASP A 1 171 ? 20.282 -9.718 -30.044 1.00 47.31 171 ASP A N 1
ATOM 1344 C CA . ASP A 1 171 ? 21.166 -10.380 -29.070 1.00 47.31 171 ASP A CA 1
ATOM 1345 C C . ASP A 1 171 ? 22.589 -10.738 -29.553 1.00 47.31 171 ASP A C 1
ATOM 1347 O O . ASP A 1 171 ? 22.835 -11.769 -30.173 1.00 47.31 171 ASP A O 1
ATOM 1351 N N . GLY A 1 172 ? 23.562 -9.889 -29.183 1.00 50.94 172 GLY A N 1
ATOM 1352 C CA . GLY A 1 172 ? 25.002 -10.175 -29.312 1.00 50.94 172 GLY A CA 1
ATOM 1353 C C . GLY A 1 172 ? 25.828 -9.170 -30.129 1.00 50.94 172 GLY A C 1
ATOM 1354 O O . GLY A 1 172 ? 27.041 -9.330 -30.243 1.00 50.94 172 GLY A O 1
ATOM 1355 N N . GLY A 1 173 ? 25.204 -8.132 -30.696 1.00 62.12 173 GLY A N 1
ATOM 1356 C CA . GLY A 1 173 ? 25.885 -7.078 -31.461 1.00 62.12 173 GLY A CA 1
ATOM 1357 C C . GLY A 1 173 ? 26.406 -5.897 -30.623 1.00 62.12 173 GLY A C 1
ATOM 1358 O O . GLY A 1 173 ? 26.062 -5.731 -29.456 1.00 62.12 173 GLY A O 1
ATOM 1359 N N . VAL A 1 174 ? 27.178 -5.006 -31.258 1.00 66.19 174 VAL A N 1
ATOM 1360 C CA . VAL A 1 174 ? 27.706 -3.742 -30.683 1.00 66.19 174 VAL A CA 1
ATOM 1361 C C . VAL A 1 174 ? 26.608 -2.884 -30.042 1.00 66.19 174 VAL A C 1
ATOM 1363 O O . VAL A 1 174 ? 26.827 -2.283 -28.996 1.00 66.19 174 VAL A O 1
ATOM 1366 N N . LEU A 1 175 ? 25.403 -2.872 -30.622 1.00 70.75 175 LEU A N 1
ATOM 1367 C CA . LEU A 1 175 ? 24.243 -2.190 -30.044 1.00 70.75 175 LEU A CA 1
ATOM 1368 C C . LEU A 1 175 ? 23.815 -2.790 -28.701 1.00 70.75 175 LEU A C 1
ATOM 1370 O O . LEU A 1 175 ? 23.509 -2.040 -27.782 1.00 70.75 175 LEU A O 1
ATOM 1374 N N . ALA A 1 176 ? 23.819 -4.119 -28.564 1.00 71.81 176 ALA A N 1
ATOM 1375 C CA . ALA A 1 176 ? 23.495 -4.771 -27.298 1.00 71.81 176 ALA A CA 1
ATOM 1376 C C . ALA A 1 176 ? 24.514 -4.386 -26.217 1.00 71.81 176 ALA A C 1
ATOM 1378 O O . ALA A 1 176 ? 24.105 -3.974 -25.138 1.00 71.81 176 ALA A O 1
ATOM 1379 N N . SER A 1 177 ? 25.810 -4.389 -26.551 1.00 76.44 177 SER A N 1
ATOM 1380 C CA . SER A 1 177 ? 26.869 -3.917 -25.648 1.00 76.44 177 SER A CA 1
ATOM 1381 C C . SER A 1 177 ? 26.710 -2.438 -25.278 1.00 76.44 177 SER A C 1
ATOM 1383 O O . SER A 1 177 ? 26.926 -2.066 -24.128 1.00 76.44 177 SER A O 1
ATOM 1385 N N . ALA A 1 178 ? 26.309 -1.583 -26.223 1.00 77.31 178 ALA A N 1
ATOM 1386 C CA . ALA A 1 178 ? 26.062 -0.167 -25.955 1.00 77.31 178 ALA A CA 1
ATOM 1387 C C . ALA A 1 178 ? 24.842 0.046 -25.040 1.00 77.31 178 ALA A C 1
ATOM 1389 O O . ALA A 1 178 ? 24.872 0.895 -24.148 1.00 77.31 178 ALA A O 1
ATOM 1390 N N . PHE A 1 179 ? 23.782 -0.751 -25.208 1.00 78.81 179 PHE A N 1
ATOM 1391 C CA . PHE A 1 179 ? 22.640 -0.749 -24.293 1.00 78.81 179 PHE A CA 1
ATOM 1392 C C . PHE A 1 179 ? 23.005 -1.287 -22.911 1.00 78.81 179 PHE A C 1
ATOM 1394 O O . PHE A 1 179 ? 22.582 -0.706 -21.919 1.00 78.81 179 PHE A O 1
ATOM 1401 N N . ASP A 1 180 ? 23.831 -2.327 -22.823 1.00 81.44 180 ASP A N 1
ATOM 1402 C CA . ASP A 1 180 ? 24.310 -2.851 -21.543 1.00 81.44 180 ASP A CA 1
ATOM 1403 C C . ASP A 1 180 ? 25.194 -1.812 -20.823 1.00 81.44 180 ASP A C 1
ATOM 1405 O O . ASP A 1 180 ? 25.076 -1.617 -19.612 1.00 81.44 180 ASP A O 1
ATOM 1409 N N . ASN A 1 181 ? 26.009 -1.058 -21.569 1.00 81.81 181 ASN A N 1
ATOM 1410 C CA . ASN A 1 181 ? 26.767 0.082 -21.048 1.00 81.81 181 ASN A CA 1
ATOM 1411 C C . ASN A 1 181 ? 25.851 1.209 -20.545 1.00 81.81 181 ASN A C 1
ATOM 1413 O O . ASN A 1 181 ? 26.115 1.775 -19.483 1.00 81.81 181 ASN A O 1
ATOM 1417 N N . LEU A 1 182 ? 24.756 1.512 -21.252 1.00 82.25 182 LEU A N 1
ATOM 1418 C CA . LEU A 1 182 ? 23.737 2.454 -20.774 1.00 82.25 182 LEU A CA 1
ATOM 1419 C C . LEU A 1 182 ? 23.021 1.952 -19.517 1.00 82.25 182 LEU A C 1
ATOM 1421 O O . LEU A 1 182 ? 22.790 2.738 -18.603 1.00 82.25 182 LEU A O 1
ATOM 1425 N N . GLU A 1 183 ? 22.683 0.664 -19.443 1.00 83.75 183 GLU A N 1
ATOM 1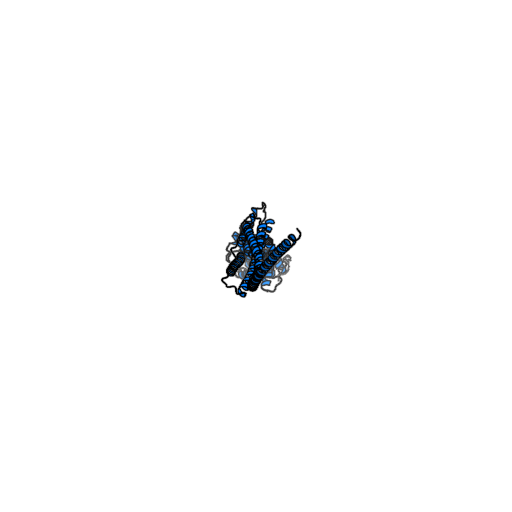426 C CA . GLU A 1 183 ? 22.093 0.057 -18.247 1.00 83.75 183 GLU A CA 1
ATOM 1427 C C . GLU A 1 183 ? 23.061 0.143 -17.055 1.00 83.75 183 GLU A C 1
ATOM 1429 O O . GLU A 1 183 ? 22.641 0.416 -15.930 1.00 83.75 183 GLU A O 1
ATOM 1434 N N . ASN A 1 184 ? 24.363 -0.035 -17.283 1.00 83.31 184 ASN A N 1
ATOM 1435 C CA . ASN A 1 184 ? 25.385 0.124 -16.249 1.00 83.31 184 ASN A CA 1
ATOM 1436 C C . ASN A 1 184 ? 25.542 1.580 -15.801 1.00 83.31 184 ASN A C 1
ATOM 1438 O O . ASN A 1 184 ? 25.642 1.838 -14.601 1.00 83.31 184 ASN A O 1
ATOM 1442 N N . GLU A 1 185 ? 25.492 2.538 -16.726 1.00 81.44 185 GLU A N 1
ATOM 1443 C CA . GLU A 1 185 ? 25.501 3.961 -16.378 1.00 81.44 185 GLU A CA 1
ATOM 1444 C C . GLU A 1 185 ? 24.234 4.355 -15.608 1.00 81.44 185 GLU A C 1
ATOM 1446 O O . GLU A 1 185 ? 24.302 5.054 -14.599 1.00 81.44 185 GLU A O 1
ATOM 1451 N N . TYR A 1 186 ? 23.081 3.821 -16.011 1.00 82.88 186 TYR A N 1
ATOM 1452 C CA . TYR A 1 186 ? 21.821 3.979 -15.292 1.00 82.88 186 TYR A CA 1
ATOM 1453 C C . TYR A 1 186 ? 21.927 3.459 -13.851 1.00 82.88 186 TYR A C 1
ATOM 1455 O O . TYR A 1 186 ? 21.537 4.152 -12.912 1.00 82.88 186 TYR A O 1
ATOM 1463 N N . ARG A 1 187 ? 22.529 2.278 -13.638 1.00 83.50 187 ARG A N 1
ATOM 1464 C CA . ARG A 1 187 ? 22.827 1.756 -12.289 1.00 83.50 187 ARG A CA 1
ATOM 1465 C C . ARG A 1 187 ? 23.781 2.668 -11.512 1.00 83.50 187 ARG A C 1
ATOM 1467 O O . ARG A 1 187 ? 23.563 2.904 -10.323 1.00 83.50 187 ARG A O 1
ATOM 1474 N N . SER A 1 188 ? 24.819 3.186 -12.165 1.00 81.50 188 SER A N 1
ATOM 1475 C CA . SER A 1 188 ? 25.806 4.085 -11.553 1.00 81.50 188 SER A CA 1
ATOM 1476 C C . SER A 1 188 ? 25.156 5.376 -11.041 1.00 81.50 188 SER A C 1
ATOM 1478 O O . SER A 1 188 ? 25.333 5.745 -9.876 1.00 81.50 188 SER A O 1
ATOM 1480 N N . LEU A 1 189 ? 24.306 6.001 -11.865 1.00 80.56 189 LEU A N 1
ATOM 1481 C CA . LEU A 1 189 ? 23.541 7.204 -11.518 1.00 80.56 189 LEU A CA 1
ATOM 1482 C C . LEU A 1 189 ? 22.603 6.990 -10.321 1.00 80.56 189 LEU A C 1
ATOM 1484 O O . LEU A 1 189 ? 22.419 7.900 -9.513 1.00 80.56 189 LEU A O 1
ATOM 1488 N N . LEU A 1 190 ? 22.038 5.788 -10.181 1.00 79.50 190 LEU A N 1
ATOM 1489 C CA . LEU A 1 190 ? 21.176 5.438 -9.050 1.00 79.50 190 LEU A CA 1
ATOM 1490 C C . LEU A 1 190 ? 21.959 5.153 -7.757 1.00 79.50 190 LEU A C 1
ATOM 1492 O O . LEU A 1 190 ? 21.453 5.444 -6.675 1.00 79.50 190 LEU A O 1
ATOM 1496 N N . THR A 1 191 ? 23.173 4.599 -7.854 1.00 72.56 191 THR A N 1
ATOM 1497 C CA . THR A 1 191 ? 23.972 4.163 -6.689 1.00 72.56 191 THR A CA 1
ATOM 1498 C C . THR A 1 191 ? 24.732 5.317 -6.029 1.00 72.56 191 THR A C 1
ATOM 1500 O O . THR A 1 191 ? 24.839 5.369 -4.805 1.00 72.56 191 THR A O 1
ATOM 1503 N N . HIS A 1 192 ? 25.249 6.264 -6.818 1.00 64.75 192 HIS A N 1
ATOM 1504 C CA . HIS A 1 192 ? 26.090 7.357 -6.320 1.00 64.75 192 HIS A CA 1
ATOM 1505 C C . HIS A 1 192 ? 25.615 8.737 -6.804 1.00 64.75 192 HIS A C 1
ATOM 1507 O O . HIS A 1 192 ? 26.351 9.424 -7.513 1.00 64.75 192 HIS A O 1
ATOM 1513 N N . PRO A 1 193 ? 24.427 9.211 -6.385 1.00 55.47 193 PRO A N 1
ATOM 1514 C CA . PRO A 1 193 ? 23.998 10.577 -6.695 1.00 55.47 193 PRO A CA 1
ATOM 1515 C C . PRO A 1 193 ? 24.925 11.637 -6.060 1.00 55.47 193 PRO A C 1
ATOM 1517 O O . PRO A 1 193 ? 25.083 12.731 -6.598 1.00 55.47 193 PRO A O 1
ATOM 1520 N N . THR A 1 194 ? 25.579 11.297 -4.942 1.00 47.25 194 THR A N 1
ATOM 1521 C CA . THR A 1 194 ? 26.427 12.176 -4.115 1.00 47.25 194 THR A CA 1
ATOM 1522 C C . THR A 1 194 ? 27.908 12.210 -4.495 1.00 47.25 194 THR A C 1
ATOM 1524 O O . THR A 1 194 ? 28.610 13.114 -4.053 1.00 47.25 194 THR A O 1
ATOM 1527 N N . ALA A 1 195 ? 28.407 11.302 -5.344 1.00 47.44 195 ALA A N 1
ATOM 1528 C CA . ALA A 1 195 ? 29.790 11.383 -5.842 1.00 47.44 195 ALA A CA 1
ATOM 1529 C C . ALA A 1 195 ? 30.012 12.586 -6.785 1.00 47.44 195 ALA A C 1
ATOM 1531 O O . ALA A 1 195 ? 31.147 12.906 -7.130 1.00 47.44 195 ALA A O 1
ATOM 1532 N N . TYR A 1 196 ? 28.926 13.254 -7.190 1.00 48.19 196 TYR A N 1
ATOM 1533 C CA . TYR A 1 196 ? 28.927 14.263 -8.246 1.00 48.19 196 TYR A CA 1
ATOM 1534 C C . TYR A 1 196 ? 28.292 15.603 -7.842 1.00 48.19 196 TYR A C 1
ATOM 1536 O O . TYR A 1 196 ? 28.539 16.601 -8.514 1.00 48.19 196 TYR A O 1
ATOM 1544 N N . TYR A 1 197 ? 27.531 15.664 -6.741 1.00 46.94 197 TYR A N 1
ATOM 1545 C CA . TYR A 1 197 ? 26.906 16.898 -6.248 1.00 46.94 197 TYR A CA 1
ATOM 1546 C C . TYR A 1 197 ? 26.995 16.975 -4.713 1.00 46.94 197 TYR A C 1
ATOM 1548 O O . TYR A 1 197 ? 26.522 16.090 -4.002 1.00 46.94 197 TYR A O 1
ATOM 1556 N N . THR A 1 198 ? 27.617 18.039 -4.197 1.00 38.50 198 THR A N 1
ATOM 1557 C CA . THR A 1 198 ? 28.009 18.244 -2.786 1.00 38.50 198 THR A CA 1
ATOM 1558 C C . THR A 1 198 ? 26.885 18.721 -1.859 1.00 38.50 198 THR A C 1
ATOM 1560 O O . THR A 1 198 ? 27.131 19.444 -0.896 1.00 38.50 198 THR A O 1
ATOM 1563 N N . SER A 1 199 ? 25.627 18.365 -2.105 1.00 40.34 199 SER A N 1
ATOM 1564 C CA . SER A 1 199 ? 24.541 18.741 -1.187 1.00 40.34 199 SER A CA 1
ATOM 1565 C C . SER A 1 199 ? 23.305 17.898 -1.443 1.00 40.34 199 SER A C 1
ATOM 1567 O O . SER A 1 199 ? 22.603 18.123 -2.422 1.00 40.34 199 SER A O 1
ATOM 1569 N N . ILE A 1 200 ? 23.021 16.941 -0.559 1.00 42.47 200 ILE A N 1
ATOM 1570 C CA . ILE A 1 200 ? 21.689 16.344 -0.469 1.00 42.47 200 ILE A CA 1
ATOM 1571 C C . ILE A 1 200 ? 21.355 16.151 1.011 1.00 42.47 200 ILE A C 1
ATOM 1573 O O . ILE A 1 200 ? 21.602 15.100 1.597 1.00 42.47 200 ILE A O 1
ATOM 1577 N N . GLU A 1 201 ? 20.772 17.186 1.607 1.00 41.25 201 GLU A N 1
ATOM 1578 C CA . GLU A 1 201 ? 19.689 16.961 2.556 1.00 41.25 201 GLU A CA 1
ATOM 1579 C C . GLU A 1 201 ? 18.428 16.721 1.713 1.00 41.25 201 GLU A C 1
ATOM 1581 O O . GLU A 1 201 ? 18.110 17.511 0.826 1.00 41.25 201 GLU A O 1
ATOM 1586 N N . ASN A 1 202 ? 17.731 15.622 1.997 1.00 42.66 202 ASN A N 1
ATOM 1587 C CA . ASN A 1 202 ? 16.483 15.142 1.391 1.00 42.66 202 ASN A CA 1
ATOM 1588 C C . ASN A 1 202 ? 16.596 14.218 0.168 1.00 42.66 202 ASN A C 1
ATOM 1590 O O . ASN A 1 202 ? 17.150 14.543 -0.870 1.00 42.66 202 ASN A O 1
ATOM 1594 N N . SER A 1 203 ? 15.935 13.072 0.328 1.00 53.53 203 SER A N 1
ATOM 1595 C CA . SER A 1 203 ? 15.600 11.925 -0.535 1.00 53.53 203 SER A CA 1
ATOM 1596 C C . SER A 1 203 ? 15.180 12.153 -2.010 1.00 53.53 203 SER A C 1
ATOM 1598 O O . SER A 1 203 ? 14.532 11.274 -2.591 1.00 53.53 203 SER A O 1
ATOM 1600 N N . SER A 1 204 ? 15.529 13.277 -2.641 1.00 61.00 204 SER A N 1
ATOM 1601 C CA . SER A 1 204 ? 15.176 13.646 -4.017 1.00 61.00 204 SER A CA 1
ATOM 1602 C C . SER A 1 204 ? 16.411 13.673 -4.924 1.00 61.00 204 SER A C 1
ATOM 1604 O O . SER A 1 204 ? 17.473 14.150 -4.531 1.00 61.00 204 SER A O 1
ATOM 1606 N N . PHE A 1 205 ? 16.273 13.184 -6.159 1.00 65.94 205 PHE A N 1
ATOM 1607 C CA . PHE A 1 205 ? 17.340 13.291 -7.157 1.00 65.94 205 PHE A CA 1
ATOM 1608 C C . PHE A 1 205 ? 17.516 14.758 -7.595 1.00 65.94 205 PHE A C 1
ATOM 1610 O O . PHE A 1 205 ? 16.511 15.450 -7.790 1.00 65.94 205 PHE A O 1
ATOM 1617 N N . PRO A 1 206 ? 18.756 15.248 -7.790 1.00 75.25 206 PRO A N 1
ATOM 1618 C CA . PRO A 1 206 ? 18.987 16.545 -8.416 1.00 75.25 206 PRO A CA 1
ATOM 1619 C C . PRO A 1 206 ? 18.364 16.600 -9.819 1.00 75.25 206 PRO A C 1
ATOM 1621 O O . PRO A 1 206 ? 18.453 15.634 -10.578 1.00 75.25 206 PRO A O 1
ATOM 1624 N N . ALA A 1 207 ? 17.804 17.753 -10.200 1.00 75.00 207 ALA A N 1
ATOM 1625 C CA . ALA A 1 207 ? 17.229 17.984 -11.529 1.00 75.00 207 ALA A CA 1
ATOM 1626 C C . ALA A 1 207 ? 18.105 17.521 -12.720 1.00 75.00 207 ALA A C 1
ATOM 1628 O O . ALA A 1 207 ? 17.547 16.899 -13.627 1.00 75.00 207 ALA A O 1
ATOM 1629 N N . PRO A 1 208 ? 19.441 17.745 -12.752 1.00 76.69 208 PRO A N 1
ATOM 1630 C CA . PRO A 1 208 ? 20.268 17.258 -13.862 1.00 76.69 208 PRO A CA 1
ATOM 1631 C C . PRO A 1 208 ? 20.302 15.726 -13.945 1.00 76.69 208 PRO A C 1
ATOM 1633 O O . PRO A 1 208 ? 20.197 15.174 -15.035 1.00 76.69 208 PRO A O 1
ATOM 1636 N N . VAL A 1 209 ? 20.340 15.028 -12.805 1.00 79.69 209 VAL A N 1
ATOM 1637 C CA . VAL A 1 209 ? 20.332 13.556 -12.765 1.00 79.69 209 VAL A CA 1
ATOM 1638 C C . VAL A 1 209 ? 19.001 13.010 -13.280 1.00 79.69 209 VAL A C 1
ATOM 1640 O O . VAL A 1 209 ? 18.983 12.039 -14.029 1.00 79.69 209 VAL A O 1
ATOM 1643 N N . VAL A 1 210 ? 17.877 13.653 -12.950 1.00 81.56 210 VAL A N 1
ATOM 1644 C CA . VAL A 1 210 ? 16.561 13.251 -13.477 1.00 81.56 210 VAL A CA 1
ATOM 1645 C C . VAL A 1 210 ? 16.504 13.395 -15.001 1.00 81.56 210 VAL A C 1
ATOM 1647 O O . VAL A 1 210 ? 15.988 12.505 -15.672 1.00 81.56 210 VAL A O 1
ATOM 1650 N N . GLN A 1 211 ? 17.068 14.467 -15.564 1.00 82.44 211 GLN A N 1
ATOM 1651 C CA . GLN A 1 211 ? 17.119 14.665 -17.018 1.00 82.44 211 GLN A CA 1
ATOM 1652 C C . GLN A 1 211 ? 17.976 13.604 -17.721 1.00 82.44 211 GLN A C 1
ATOM 1654 O O . GLN A 1 211 ? 17.582 13.096 -18.772 1.00 82.44 211 GLN A O 1
ATOM 1659 N N . GLU A 1 212 ? 19.115 13.238 -17.130 1.00 82.94 212 GLU A N 1
ATOM 1660 C CA . GLU A 1 212 ? 19.975 12.162 -17.632 1.00 82.94 212 GLU A CA 1
ATOM 1661 C C . GLU A 1 212 ? 19.261 10.803 -17.588 1.00 82.94 212 GLU A C 1
ATOM 1663 O O . GLU A 1 212 ? 19.230 10.090 -18.593 1.00 82.94 212 GLU A O 1
ATOM 1668 N N . LEU A 1 213 ? 18.605 10.474 -16.468 1.00 84.75 213 LEU A N 1
ATOM 1669 C CA . LEU A 1 213 ? 17.811 9.248 -16.329 1.00 84.75 213 LEU A CA 1
ATOM 1670 C C . LEU A 1 213 ? 16.676 9.196 -17.361 1.00 84.75 213 LEU A C 1
ATOM 1672 O O . LEU A 1 213 ? 16.505 8.176 -18.024 1.00 84.75 213 LEU A O 1
ATOM 1676 N N . G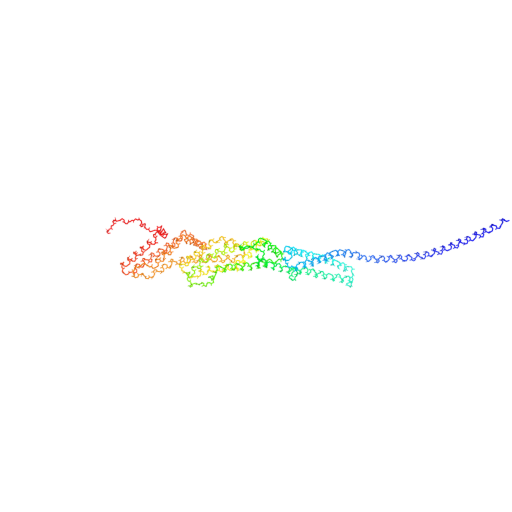LN A 1 214 ? 15.937 10.295 -17.543 1.00 86.94 214 GLN A N 1
ATOM 1677 C CA . GLN A 1 214 ? 14.874 10.393 -18.546 1.00 86.94 214 GLN A CA 1
ATOM 1678 C C . GLN A 1 214 ? 15.404 10.152 -19.966 1.00 86.94 214 GLN A C 1
ATOM 1680 O O . GLN A 1 214 ? 14.782 9.420 -20.732 1.00 86.94 214 GLN A O 1
ATOM 1685 N N . ALA A 1 215 ? 16.552 10.738 -20.320 1.00 84.06 215 ALA A N 1
ATOM 1686 C CA . ALA A 1 215 ? 17.139 10.589 -21.650 1.00 84.06 215 ALA A CA 1
ATOM 1687 C C . ALA A 1 215 ? 17.581 9.141 -21.934 1.00 84.06 215 ALA A C 1
ATOM 1689 O O . ALA A 1 215 ? 17.364 8.633 -23.036 1.00 84.06 215 ALA A O 1
ATOM 1690 N N . ILE A 1 216 ? 18.152 8.456 -20.936 1.00 83.81 216 ILE A N 1
ATOM 1691 C CA . ILE A 1 216 ? 18.506 7.031 -21.036 1.00 83.81 216 ILE A CA 1
ATOM 1692 C C . ILE A 1 216 ? 17.241 6.177 -21.195 1.00 83.81 216 ILE A C 1
ATOM 1694 O O . ILE A 1 216 ? 17.176 5.318 -22.076 1.00 83.81 216 ILE A O 1
ATOM 1698 N N . ILE A 1 217 ? 16.221 6.435 -20.373 1.00 85.56 217 ILE A N 1
ATOM 1699 C CA . ILE A 1 217 ? 14.957 5.694 -20.386 1.00 85.56 217 ILE A CA 1
ATOM 1700 C C . ILE A 1 217 ? 14.241 5.838 -21.734 1.00 85.56 217 ILE A C 1
ATOM 1702 O O . ILE A 1 217 ? 13.744 4.843 -22.248 1.00 85.56 217 ILE A O 1
ATOM 1706 N N . GLU A 1 218 ? 14.205 7.030 -22.336 1.00 85.81 218 GLU A N 1
ATOM 1707 C CA . GLU A 1 218 ? 13.609 7.240 -23.665 1.00 85.81 218 GLU A CA 1
ATOM 1708 C C . GLU A 1 218 ? 14.267 6.355 -24.733 1.00 85.81 218 GLU A C 1
ATOM 1710 O O . GLU A 1 218 ? 13.579 5.726 -25.540 1.00 85.81 218 GLU A O 1
ATOM 1715 N N . VAL A 1 219 ? 15.602 6.278 -24.726 1.00 82.50 219 VAL A N 1
ATOM 1716 C CA . VAL A 1 219 ? 16.348 5.451 -25.683 1.00 82.50 219 VAL A CA 1
ATOM 1717 C C . VAL A 1 219 ? 16.116 3.965 -25.423 1.00 82.50 219 VAL A C 1
ATOM 1719 O O . VAL A 1 219 ? 15.918 3.213 -26.373 1.00 82.50 219 VAL A O 1
ATOM 1722 N N . LEU A 1 220 ? 16.083 3.524 -24.165 1.00 82.31 220 LEU A N 1
ATOM 1723 C CA . LEU A 1 220 ? 15.835 2.116 -23.833 1.00 82.31 220 LEU A CA 1
ATOM 1724 C C . LEU A 1 220 ? 14.368 1.704 -24.058 1.00 82.31 220 LEU A C 1
ATOM 1726 O O . LEU A 1 220 ? 14.108 0.562 -24.437 1.00 82.31 220 LEU A O 1
ATOM 1730 N N . ALA A 1 221 ? 13.417 2.629 -23.906 1.00 83.56 221 ALA A N 1
ATOM 1731 C CA . ALA A 1 221 ? 12.002 2.405 -24.196 1.00 83.56 221 ALA A CA 1
ATOM 1732 C C . ALA A 1 221 ? 11.743 2.205 -25.694 1.00 83.56 221 ALA A C 1
ATOM 1734 O O . ALA A 1 221 ? 10.974 1.325 -26.064 1.00 83.56 221 ALA A O 1
ATOM 1735 N N . ALA A 1 222 ? 12.434 2.957 -26.557 1.00 82.12 222 ALA A N 1
ATOM 1736 C CA . ALA A 1 222 ? 12.350 2.794 -28.011 1.00 82.12 222 ALA A CA 1
ATOM 1737 C C . ALA A 1 222 ? 12.941 1.463 -28.526 1.00 82.12 222 ALA A C 1
ATOM 1739 O O . ALA A 1 222 ? 12.804 1.152 -29.706 1.00 82.12 222 ALA A O 1
ATOM 1740 N N . ASN A 1 223 ? 13.614 0.702 -27.658 1.00 78.06 223 ASN A N 1
ATOM 1741 C CA . ASN A 1 223 ? 14.343 -0.524 -27.982 1.00 78.06 223 ASN A CA 1
ATOM 1742 C C . ASN A 1 223 ? 13.848 -1.748 -27.194 1.00 78.06 223 ASN A C 1
ATOM 1744 O O . ASN A 1 223 ? 14.623 -2.670 -26.953 1.00 78.06 223 ASN A O 1
ATOM 1748 N N . ASP A 1 224 ? 12.588 -1.738 -26.746 1.00 80.56 224 ASP A N 1
ATOM 1749 C CA . ASP A 1 224 ? 11.934 -2.844 -26.025 1.00 80.56 224 ASP A CA 1
ATOM 1750 C C . ASP A 1 224 ? 12.652 -3.293 -24.730 1.00 80.56 224 ASP A C 1
ATOM 1752 O O . ASP A 1 224 ? 12.438 -4.393 -24.221 1.00 80.56 224 ASP A O 1
ATOM 1756 N N . ARG A 1 225 ? 13.493 -2.429 -24.137 1.00 81.19 225 ARG A N 1
ATOM 1757 C CA . ARG A 1 225 ? 14.242 -2.699 -22.890 1.00 81.19 225 ARG A CA 1
ATOM 1758 C C . ARG A 1 225 ? 13.692 -1.963 -21.664 1.00 81.19 225 ARG A C 1
ATOM 1760 O O . ARG A 1 225 ? 14.335 -1.921 -20.611 1.00 81.19 225 ARG A O 1
ATOM 1767 N N . LEU A 1 226 ? 12.483 -1.414 -21.760 1.00 83.69 226 LEU A N 1
ATOM 1768 C CA . LEU A 1 226 ? 11.850 -0.657 -20.677 1.00 83.69 226 LEU A CA 1
ATOM 1769 C C . LEU A 1 226 ? 11.672 -1.491 -19.395 1.00 83.69 226 LEU A C 1
ATOM 1771 O O . LEU A 1 226 ? 11.949 -1.002 -18.301 1.00 83.69 226 LEU A O 1
ATOM 1775 N N . ASP A 1 227 ? 11.276 -2.761 -19.513 1.00 84.38 227 ASP A N 1
ATOM 1776 C CA . ASP A 1 227 ? 11.046 -3.631 -18.352 1.00 84.38 227 ASP A CA 1
ATOM 1777 C C . ASP A 1 227 ? 12.311 -3.886 -17.525 1.00 84.38 227 ASP A C 1
ATOM 1779 O O . ASP A 1 227 ? 12.245 -3.975 -16.291 1.00 84.38 227 ASP A O 1
ATOM 1783 N N . ARG A 1 228 ? 13.479 -3.958 -18.180 1.00 83.88 228 ARG A N 1
ATOM 1784 C CA . ARG A 1 228 ? 14.775 -4.070 -17.495 1.00 83.88 228 ARG A CA 1
ATOM 1785 C C . ARG A 1 228 ? 15.092 -2.788 -16.732 1.00 83.88 228 ARG A C 1
ATOM 1787 O O . ARG A 1 228 ? 15.454 -2.871 -15.561 1.00 83.88 228 ARG A O 1
ATOM 1794 N N . CYS A 1 229 ? 14.862 -1.623 -17.338 1.00 85.25 229 CYS A N 1
ATOM 1795 C CA . CYS A 1 229 ? 15.057 -0.318 -16.694 1.00 85.25 229 CYS A CA 1
ATOM 1796 C C . CYS A 1 229 ? 14.177 -0.162 -15.452 1.00 85.25 229 CYS A C 1
ATOM 1798 O O . CYS A 1 229 ? 14.675 0.171 -14.377 1.00 85.25 229 CYS A O 1
ATOM 1800 N N . ILE A 1 230 ? 12.886 -0.490 -15.587 1.00 87.62 230 ILE A N 1
ATOM 1801 C CA . ILE A 1 230 ? 11.925 -0.480 -14.480 1.00 87.62 230 ILE A CA 1
ATOM 1802 C C . ILE A 1 230 ? 12.397 -1.406 -13.364 1.00 87.62 230 ILE A C 1
ATOM 1804 O O . ILE A 1 230 ? 12.352 -1.032 -12.196 1.00 87.62 230 ILE A O 1
ATOM 1808 N N . SER A 1 231 ? 12.869 -2.605 -13.702 1.00 88.19 231 SER A N 1
ATOM 1809 C CA . SER A 1 231 ? 13.313 -3.580 -12.704 1.00 88.19 231 SER A CA 1
ATOM 1810 C C . SER A 1 231 ? 14.583 -3.129 -11.979 1.00 88.19 231 SER A C 1
ATOM 1812 O O . SER A 1 231 ? 14.649 -3.250 -10.759 1.00 88.19 231 SER A O 1
ATOM 1814 N N . ILE A 1 232 ? 15.554 -2.552 -12.695 1.00 87.06 232 ILE A N 1
ATOM 1815 C CA . ILE A 1 232 ? 16.768 -1.976 -12.101 1.00 87.06 232 ILE A CA 1
ATOM 1816 C C . ILE A 1 232 ? 16.396 -0.829 -11.157 1.00 87.06 232 ILE A C 1
ATOM 1818 O O . ILE A 1 232 ? 16.776 -0.847 -9.989 1.00 87.06 232 ILE A O 1
ATOM 1822 N N . TYR A 1 233 ? 15.612 0.140 -11.635 1.00 88.56 233 TYR A N 1
ATOM 1823 C CA . TYR A 1 233 ? 15.183 1.281 -10.827 1.00 88.56 233 TYR A CA 1
ATOM 1824 C C . TYR A 1 233 ? 14.421 0.835 -9.579 1.00 88.56 233 TYR A C 1
ATOM 1826 O O . TYR A 1 233 ? 14.741 1.254 -8.466 1.00 88.56 233 TYR A O 1
ATOM 1834 N N . ALA A 1 234 ? 13.448 -0.064 -9.756 1.00 89.62 234 ALA A N 1
ATOM 1835 C CA . ALA A 1 234 ? 12.659 -0.598 -8.662 1.00 89.62 234 ALA A CA 1
ATOM 1836 C C . ALA A 1 234 ? 13.550 -1.291 -7.627 1.00 89.62 234 ALA A C 1
ATOM 1838 O O . ALA A 1 234 ? 13.376 -1.029 -6.447 1.00 89.62 234 ALA A O 1
ATOM 1839 N N . GLN A 1 235 ? 14.534 -2.106 -8.021 1.00 89.00 235 GLN A N 1
ATOM 1840 C CA . GLN A 1 235 ? 15.436 -2.776 -7.073 1.00 89.00 235 GLN A CA 1
ATOM 1841 C C . GLN A 1 235 ? 16.189 -1.787 -6.171 1.00 89.00 235 GLN A C 1
ATOM 1843 O O . GLN A 1 235 ? 16.220 -1.978 -4.954 1.00 89.00 235 GLN A O 1
ATOM 1848 N N . PHE A 1 236 ? 16.737 -0.707 -6.738 1.00 87.00 236 PHE A N 1
ATOM 1849 C CA . PHE A 1 236 ? 17.423 0.329 -5.959 1.00 87.00 236 PHE A CA 1
ATOM 1850 C C . PHE A 1 236 ? 16.473 1.057 -5.008 1.00 87.00 236 PHE A C 1
ATOM 1852 O O . PHE A 1 236 ? 16.765 1.205 -3.820 1.00 87.00 236 PHE A O 1
ATOM 1859 N N . ARG A 1 237 ? 15.308 1.483 -5.508 1.00 88.81 237 ARG A N 1
ATOM 1860 C CA . ARG A 1 237 ? 14.321 2.192 -4.684 1.00 88.81 237 ARG A CA 1
ATOM 1861 C C . ARG A 1 237 ? 13.701 1.292 -3.618 1.00 88.81 237 ARG A C 1
ATOM 1863 O O . ARG A 1 237 ? 13.502 1.751 -2.501 1.00 88.81 237 ARG A O 1
ATOM 1870 N N . ILE A 1 238 ? 13.484 0.007 -3.903 1.00 90.00 238 ILE A N 1
ATOM 1871 C CA . ILE A 1 238 ? 13.052 -1.004 -2.926 1.00 90.00 238 ILE A CA 1
ATOM 1872 C C . ILE A 1 238 ? 14.080 -1.126 -1.805 1.00 90.00 238 ILE A C 1
ATOM 1874 O O . ILE A 1 238 ? 13.690 -1.141 -0.642 1.00 90.00 238 ILE A O 1
ATOM 1878 N N . ALA A 1 239 ? 15.375 -1.204 -2.127 1.00 88.62 239 ALA A N 1
ATOM 1879 C CA . ALA A 1 239 ? 16.425 -1.290 -1.115 1.00 88.62 239 ALA A CA 1
ATOM 1880 C C . ALA A 1 239 ? 16.452 -0.038 -0.223 1.00 88.62 239 ALA A C 1
ATOM 1882 O O . ALA A 1 239 ? 16.488 -0.162 0.999 1.00 88.62 239 ALA A O 1
ATOM 1883 N N . ASN A 1 240 ? 16.346 1.154 -0.817 1.00 87.31 240 ASN A N 1
ATOM 1884 C CA . ASN A 1 240 ? 16.299 2.415 -0.077 1.00 87.31 240 ASN A CA 1
ATOM 1885 C C . ASN A 1 240 ? 15.040 2.541 0.802 1.00 87.31 240 ASN A C 1
ATOM 1887 O O . ASN A 1 240 ? 15.120 2.883 1.982 1.00 87.31 240 ASN A O 1
ATOM 1891 N N . ALA A 1 241 ? 13.870 2.223 0.246 1.00 87.94 241 ALA A N 1
ATOM 1892 C CA . ALA A 1 241 ? 12.609 2.241 0.977 1.00 87.94 241 ALA A CA 1
ATOM 1893 C C . ALA A 1 241 ? 12.610 1.221 2.123 1.00 87.94 241 ALA A C 1
ATOM 1895 O O . ALA A 1 241 ? 12.173 1.537 3.227 1.00 87.94 241 ALA A O 1
ATOM 1896 N N . ARG A 1 242 ? 13.175 0.029 1.900 1.00 88.94 242 ARG A N 1
ATOM 1897 C CA . ARG A 1 242 ? 13.343 -0.990 2.940 1.00 88.94 242 ARG A CA 1
ATOM 1898 C C . ARG A 1 242 ? 14.288 -0.526 4.042 1.00 88.94 242 ARG A C 1
ATOM 1900 O O . ARG A 1 242 ? 13.951 -0.697 5.205 1.00 88.94 242 ARG A O 1
ATOM 1907 N N . ALA A 1 243 ? 15.420 0.088 3.701 1.00 87.00 243 ALA A N 1
ATOM 1908 C CA . ALA A 1 243 ? 16.340 0.652 4.689 1.00 87.00 243 ALA A CA 1
ATOM 1909 C C . ALA A 1 243 ? 15.666 1.755 5.523 1.00 87.00 243 ALA A C 1
ATOM 1911 O O . ALA A 1 243 ? 15.832 1.801 6.738 1.00 87.00 243 ALA A O 1
ATOM 1912 N N . THR A 1 244 ? 14.838 2.590 4.884 1.00 87.38 244 THR A N 1
ATOM 1913 C CA . THR A 1 244 ? 14.054 3.630 5.570 1.00 87.38 244 THR A CA 1
ATOM 1914 C C . THR A 1 244 ? 13.038 3.017 6.537 1.00 87.38 244 THR A C 1
ATOM 1916 O O . THR A 1 244 ? 12.926 3.475 7.667 1.00 87.38 244 THR A O 1
ATOM 1919 N N . LEU A 1 245 ? 12.331 1.955 6.132 1.00 85.94 245 LEU A N 1
ATOM 1920 C CA . LEU A 1 245 ? 11.405 1.241 7.018 1.00 85.94 245 LEU A CA 1
ATOM 1921 C C . LEU A 1 245 ? 12.133 0.515 8.157 1.00 85.94 245 LEU A C 1
ATOM 1923 O O . LEU A 1 245 ? 11.664 0.538 9.286 1.00 85.94 245 LEU A O 1
ATOM 1927 N N . GLN A 1 246 ? 13.291 -0.091 7.895 1.00 85.56 246 GLN A N 1
ATOM 1928 C CA . GLN A 1 246 ? 14.106 -0.741 8.929 1.00 85.56 246 GLN A CA 1
ATOM 1929 C C . GLN A 1 246 ? 14.635 0.260 9.963 1.00 85.56 246 GLN A C 1
ATOM 1931 O O . GLN A 1 246 ? 14.691 -0.062 11.146 1.00 85.56 246 GLN A O 1
ATOM 1936 N N . ALA A 1 247 ? 14.946 1.491 9.548 1.00 86.44 247 ALA A N 1
ATOM 1937 C CA . ALA A 1 247 ? 15.352 2.560 10.458 1.00 86.44 247 ALA A CA 1
ATOM 1938 C C . ALA A 1 247 ? 14.240 2.988 11.435 1.00 86.44 247 ALA A C 1
ATOM 1940 O O . ALA A 1 247 ? 14.546 3.539 12.489 1.00 86.44 247 ALA A O 1
ATOM 1941 N N . LEU A 1 248 ? 12.970 2.696 11.127 1.00 80.94 248 LEU A N 1
ATOM 1942 C CA . LEU A 1 248 ? 11.836 2.917 12.034 1.00 80.94 248 LEU A CA 1
ATOM 1943 C C . LEU A 1 248 ? 11.711 1.826 13.114 1.00 80.94 248 LEU A C 1
ATOM 1945 O O . LEU A 1 248 ? 10.754 1.845 13.875 1.00 80.94 248 LEU A O 1
ATOM 1949 N N . ASN A 1 249 ? 12.650 0.876 13.201 1.00 78.50 249 ASN A N 1
ATOM 1950 C CA . ASN A 1 249 ? 12.636 -0.215 14.179 1.00 78.50 249 ASN A CA 1
ATOM 1951 C C . ASN A 1 249 ? 11.351 -1.067 14.110 1.00 78.50 249 ASN A C 1
ATOM 1953 O O . ASN A 1 249 ? 10.578 -1.194 15.059 1.00 78.50 249 ASN A O 1
ATOM 1957 N N . VAL A 1 250 ? 11.106 -1.640 12.933 1.00 79.38 250 VAL A N 1
ATOM 1958 C CA . VAL A 1 250 ? 9.896 -2.416 12.611 1.00 79.38 250 VAL A CA 1
ATOM 1959 C C . VAL A 1 250 ? 9.902 -3.859 13.139 1.00 79.38 250 VAL A C 1
ATOM 1961 O O . VAL A 1 250 ? 9.082 -4.667 12.706 1.00 79.38 250 VAL A O 1
ATOM 1964 N N . ASP A 1 251 ? 10.777 -4.194 14.089 1.00 78.88 251 ASP A N 1
ATOM 1965 C CA . ASP A 1 251 ? 10.957 -5.557 14.616 1.00 78.88 251 ASP A CA 1
ATOM 1966 C C . ASP A 1 251 ? 9.662 -6.147 15.213 1.00 78.88 251 ASP A C 1
ATOM 1968 O O . ASP A 1 251 ? 9.441 -7.359 15.198 1.00 78.88 251 ASP A O 1
ATOM 1972 N N . TYR A 1 252 ? 8.745 -5.294 15.683 1.00 82.00 252 TYR A N 1
ATOM 1973 C CA . TYR A 1 252 ? 7.451 -5.729 16.211 1.00 82.00 252 TYR A CA 1
ATOM 1974 C C . TYR A 1 252 ? 6.517 -6.336 15.149 1.00 82.00 252 TYR A C 1
ATOM 1976 O O . TYR A 1 252 ? 5.598 -7.085 15.492 1.00 82.00 252 TYR A O 1
ATOM 1984 N N . LEU A 1 253 ? 6.732 -6.054 13.857 1.00 81.69 253 LEU A N 1
ATOM 1985 C CA . LEU A 1 253 ? 5.901 -6.592 12.774 1.00 81.69 253 LEU A CA 1
ATOM 1986 C C . LEU A 1 253 ? 6.049 -8.116 12.630 1.00 81.69 253 LEU A C 1
ATOM 1988 O O . LEU A 1 253 ? 5.153 -8.776 12.093 1.00 81.69 253 LEU A O 1
ATOM 1992 N N . ASP A 1 254 ? 7.142 -8.688 13.135 1.00 80.31 254 ASP A N 1
ATOM 1993 C CA . ASP A 1 254 ? 7.420 -10.124 13.079 1.00 80.31 254 ASP A CA 1
ATOM 1994 C C . ASP A 1 254 ? 6.839 -10.905 14.265 1.00 80.31 254 ASP A C 1
ATOM 1996 O O . ASP A 1 254 ? 6.877 -12.139 14.276 1.00 80.31 254 ASP A O 1
ATOM 2000 N N . ILE A 1 255 ? 6.216 -10.218 15.230 1.00 80.00 255 ILE A N 1
ATOM 2001 C CA . ILE A 1 255 ? 5.543 -10.866 16.356 1.00 80.00 255 ILE A CA 1
ATOM 2002 C C . ILE A 1 255 ? 4.445 -11.800 15.828 1.00 80.00 255 ILE A C 1
ATOM 2004 O O . ILE A 1 255 ? 3.564 -11.419 15.041 1.00 80.00 255 ILE A O 1
ATOM 2008 N N . GLN A 1 256 ? 4.495 -13.056 16.277 1.00 77.00 256 GLN A N 1
ATOM 2009 C CA . GLN A 1 256 ? 3.460 -14.037 15.985 1.00 77.00 256 GLN A CA 1
ATOM 2010 C C . GLN A 1 256 ? 2.254 -13.798 16.889 1.00 77.00 256 GLN A C 1
ATOM 2012 O O . GLN A 1 256 ? 2.264 -14.125 18.074 1.00 77.00 256 GLN A O 1
ATOM 2017 N N . LEU A 1 257 ? 1.200 -13.235 16.306 1.00 75.75 257 LEU A N 1
ATOM 2018 C CA . LEU A 1 257 ? -0.091 -13.076 16.964 1.00 75.75 257 LEU A CA 1
ATOM 2019 C C . LEU A 1 257 ? -1.021 -14.211 16.547 1.00 75.75 257 LEU A C 1
ATOM 2021 O O . LEU A 1 257 ? -1.122 -14.556 15.367 1.00 75.75 257 LEU A O 1
ATOM 2025 N N . SER A 1 258 ? -1.690 -14.789 17.537 1.00 75.81 258 SER A N 1
ATOM 2026 C CA . SER A 1 258 ? -2.642 -15.885 17.379 1.00 75.81 258 SER A CA 1
ATOM 2027 C C . SER A 1 258 ? -3.864 -15.645 18.260 1.00 75.81 258 SER A C 1
ATOM 2029 O O . SER A 1 258 ? -3.861 -14.751 19.106 1.00 75.81 258 SER A O 1
ATOM 2031 N N . GLU A 1 259 ? -4.887 -16.480 18.102 1.00 72.62 259 GLU A N 1
ATOM 2032 C CA . GLU A 1 259 ? -6.154 -16.410 18.847 1.00 72.62 259 GLU A CA 1
ATOM 2033 C C . GLU A 1 259 ? -5.994 -16.544 20.371 1.00 72.62 259 GLU A C 1
ATOM 2035 O O . GLU A 1 259 ? -6.915 -16.231 21.120 1.00 72.62 259 GLU A O 1
ATOM 2040 N N . ILE A 1 260 ? -4.822 -16.976 20.847 1.00 67.69 260 ILE A N 1
ATOM 2041 C CA . ILE A 1 260 ? -4.517 -17.158 22.273 1.00 67.69 260 ILE A CA 1
ATOM 2042 C C . ILE A 1 260 ? -3.915 -15.879 22.887 1.00 67.69 260 ILE A C 1
ATOM 2044 O O . ILE A 1 260 ? -3.978 -15.678 24.099 1.00 67.69 260 ILE A O 1
ATOM 2048 N N . VAL A 1 261 ? -3.340 -14.995 22.067 1.00 78.69 261 VAL A N 1
ATOM 2049 C CA . VAL A 1 261 ? -2.632 -13.795 22.533 1.00 78.69 261 VAL A CA 1
ATOM 2050 C C . VAL A 1 261 ? -3.637 -12.685 22.854 1.00 78.69 261 VAL A C 1
ATOM 2052 O O . VAL A 1 261 ? -4.484 -12.344 22.023 1.00 78.69 261 VAL A O 1
ATOM 2055 N N . SER A 1 262 ? -3.537 -12.110 24.057 1.00 79.12 262 SER A N 1
ATOM 2056 C CA . SER A 1 262 ? -4.314 -10.922 24.433 1.00 79.12 262 SER A CA 1
ATOM 2057 C C . SER A 1 262 ? -3.761 -9.684 23.736 1.00 79.12 262 SER A C 1
ATOM 2059 O O . SER A 1 262 ? -2.553 -9.495 23.619 1.00 79.12 262 SER A O 1
ATOM 2061 N N . VAL A 1 263 ? -4.656 -8.795 23.313 1.00 81.56 263 VAL A N 1
ATOM 2062 C CA . VAL A 1 263 ? -4.273 -7.541 22.651 1.00 81.56 263 VAL A CA 1
ATOM 2063 C C . VAL A 1 263 ? -3.557 -6.577 23.610 1.00 81.56 263 VAL A C 1
ATOM 2065 O O . VAL A 1 263 ? -2.794 -5.728 23.158 1.00 81.56 263 VAL A O 1
ATOM 2068 N N . GLN A 1 264 ? -3.711 -6.746 24.927 1.00 78.50 264 GLN A N 1
ATOM 2069 C CA . GLN A 1 264 ? -3.022 -5.923 25.929 1.00 78.50 264 GLN A CA 1
ATOM 2070 C C . GLN A 1 264 ? -1.493 -5.978 25.795 1.00 78.50 264 GLN A C 1
ATOM 2072 O O . GLN A 1 264 ? -0.818 -4.975 25.997 1.00 78.50 264 GLN A O 1
ATOM 2077 N N . THR A 1 265 ? -0.924 -7.124 25.403 1.00 81.50 265 THR A N 1
ATOM 2078 C CA . THR A 1 265 ? 0.537 -7.259 25.273 1.00 81.50 265 THR A CA 1
ATOM 2079 C C . THR A 1 265 ? 1.101 -6.493 24.080 1.00 81.50 265 THR A C 1
ATOM 2081 O O . THR A 1 265 ? 2.308 -6.285 24.010 1.00 81.50 265 THR A O 1
ATOM 2084 N N . VAL A 1 266 ? 0.247 -6.107 23.125 1.00 82.69 266 VAL A N 1
ATOM 2085 C CA . VAL A 1 266 ? 0.646 -5.402 21.901 1.00 82.69 266 VAL A CA 1
ATOM 2086 C C . VAL A 1 266 ? 0.136 -3.974 21.819 1.00 82.69 266 VAL A C 1
ATOM 2088 O O . VAL A 1 266 ? 0.352 -3.320 20.808 1.00 82.69 266 VAL A O 1
ATOM 2091 N N . GLU A 1 267 ? -0.492 -3.462 22.872 1.00 83.31 267 GLU A N 1
ATOM 2092 C CA . GLU A 1 267 ? -1.071 -2.119 22.899 1.00 83.31 267 GLU A CA 1
ATOM 2093 C C . GLU A 1 267 ? -0.074 -1.030 22.476 1.00 83.31 267 GLU A C 1
ATOM 2095 O O . GLU A 1 267 ? -0.368 -0.274 21.553 1.00 83.31 267 GLU A O 1
ATOM 2100 N N . GLY A 1 268 ? 1.138 -1.027 23.041 1.00 85.06 268 GLY A N 1
ATOM 2101 C CA . GLY A 1 268 ? 2.182 -0.073 22.648 1.00 85.06 268 GLY A CA 1
ATOM 2102 C C . GLY A 1 268 ? 2.652 -0.229 21.194 1.00 85.06 268 GLY A C 1
ATOM 2103 O O . GLY A 1 268 ? 3.038 0.750 20.561 1.00 85.06 268 GLY A O 1
ATOM 2104 N N . TYR A 1 269 ? 2.567 -1.435 20.623 1.00 87.25 269 TYR A N 1
ATOM 2105 C CA . TYR A 1 269 ? 2.890 -1.663 19.211 1.00 87.25 269 TYR A CA 1
ATOM 2106 C C . TYR A 1 269 ? 1.783 -1.184 18.267 1.00 87.25 269 TYR A C 1
ATOM 2108 O O . TYR A 1 269 ? 2.064 -0.909 17.107 1.00 87.25 269 TYR A O 1
ATOM 2116 N N . ILE A 1 270 ? 0.535 -1.063 18.732 1.00 88.00 270 ILE A N 1
ATOM 2117 C CA . ILE A 1 270 ? -0.562 -0.493 17.932 1.00 88.00 270 ILE A CA 1
ATOM 2118 C C . ILE A 1 270 ? -0.370 1.013 17.771 1.00 88.00 270 ILE A C 1
ATOM 2120 O O . ILE A 1 270 ? -0.614 1.547 16.692 1.00 88.00 270 ILE A O 1
ATOM 2124 N N . ASP A 1 271 ? 0.120 1.681 18.813 1.00 88.69 271 ASP A N 1
ATOM 2125 C CA . ASP A 1 271 ? 0.452 3.104 18.757 1.00 88.69 271 ASP A CA 1
ATOM 2126 C C . ASP A 1 271 ? 1.627 3.352 17.798 1.00 88.69 271 ASP A C 1
ATOM 2128 O O . ASP A 1 271 ? 1.542 4.208 16.922 1.00 88.69 271 ASP A O 1
ATOM 2132 N N . GLN A 1 272 ? 2.673 2.521 17.869 1.00 90.69 272 GLN A N 1
ATOM 2133 C CA . GLN A 1 272 ? 3.775 2.554 16.897 1.00 90.69 272 GLN A CA 1
ATOM 2134 C C . GLN A 1 272 ? 3.309 2.219 15.474 1.00 90.69 272 GLN A C 1
ATOM 2136 O O . GLN A 1 272 ? 3.798 2.791 14.501 1.00 90.69 272 GLN A O 1
ATOM 2141 N N . TRP A 1 273 ? 2.362 1.291 15.327 1.00 94.06 273 TRP A N 1
ATOM 2142 C CA . TRP A 1 273 ? 1.791 0.941 14.030 1.00 94.06 273 TRP A CA 1
ATOM 2143 C C . TRP A 1 273 ? 1.044 2.109 13.393 1.00 94.06 273 TRP A C 1
ATOM 2145 O O . TRP A 1 273 ? 1.203 2.322 12.195 1.00 94.06 273 TRP A O 1
ATOM 2155 N N . ASP A 1 274 ? 0.286 2.881 14.173 1.00 92.69 274 ASP A N 1
ATOM 2156 C CA . ASP A 1 274 ? -0.414 4.082 13.703 1.00 92.69 274 ASP A CA 1
ATOM 2157 C C . ASP A 1 274 ? 0.573 5.100 13.102 1.00 92.69 274 ASP A C 1
ATOM 2159 O O . ASP A 1 274 ? 0.454 5.486 11.934 1.00 92.69 274 ASP A O 1
ATOM 2163 N N . GLU A 1 275 ? 1.632 5.429 13.848 1.00 92.44 275 GLU A N 1
ATOM 2164 C CA . GLU A 1 275 ? 2.683 6.349 13.399 1.00 92.44 275 GLU A CA 1
ATOM 2165 C C . GLU A 1 275 ? 3.431 5.825 12.162 1.00 92.44 275 GLU A C 1
ATOM 2167 O O . GLU A 1 275 ? 3.651 6.560 11.194 1.00 92.44 275 GLU A O 1
ATOM 2172 N N . HIS A 1 276 ? 3.795 4.538 12.151 1.00 93.06 276 HIS A N 1
ATOM 2173 C CA . HIS A 1 276 ? 4.523 3.925 11.036 1.00 93.06 276 HIS A CA 1
ATOM 2174 C C . HIS A 1 276 ? 3.663 3.826 9.776 1.00 93.06 276 HIS A C 1
ATOM 2176 O O . HIS A 1 276 ? 4.172 4.005 8.668 1.00 93.06 276 HIS A O 1
ATOM 2182 N N . MET A 1 277 ? 2.366 3.554 9.927 1.00 94.19 277 MET A N 1
ATOM 2183 C CA . MET A 1 277 ? 1.412 3.487 8.826 1.00 94.19 277 MET A CA 1
ATOM 2184 C C . MET A 1 277 ? 1.221 4.865 8.190 1.00 94.19 277 MET A C 1
ATOM 2186 O O . MET A 1 277 ? 1.306 5.000 6.966 1.00 94.19 277 MET A O 1
ATOM 2190 N N . GLU A 1 278 ? 1.035 5.902 9.010 1.00 94.44 278 GLU A N 1
ATOM 2191 C CA . GLU A 1 278 ? 0.943 7.280 8.532 1.00 94.44 278 GLU A CA 1
ATOM 2192 C C . GLU A 1 278 ? 2.230 7.716 7.824 1.00 94.44 278 GLU A C 1
ATOM 2194 O O . GLU A 1 278 ? 2.172 8.231 6.701 1.00 94.44 278 GLU A O 1
ATOM 2199 N N . PHE A 1 279 ? 3.392 7.443 8.423 1.00 93.00 279 PHE A N 1
ATOM 2200 C CA . PHE A 1 279 ? 4.678 7.778 7.824 1.00 93.00 279 PHE A CA 1
ATOM 2201 C C . PHE A 1 279 ? 4.910 7.056 6.491 1.00 93.00 279 PHE A C 1
ATOM 2203 O O . PHE A 1 279 ? 5.303 7.678 5.496 1.00 93.00 279 PHE A O 1
ATOM 2210 N N . ALA A 1 280 ? 4.638 5.749 6.442 1.00 93.69 280 ALA A N 1
ATOM 2211 C CA . ALA A 1 280 ? 4.832 4.943 5.245 1.00 93.69 280 ALA A CA 1
ATOM 2212 C C . ALA A 1 280 ? 3.988 5.463 4.074 1.00 93.69 280 ALA A C 1
ATOM 2214 O O . ALA A 1 280 ? 4.495 5.578 2.960 1.00 93.69 280 ALA A O 1
ATOM 2215 N N . VAL A 1 281 ? 2.726 5.824 4.317 1.00 94.38 281 VAL A N 1
ATOM 2216 C CA . VAL A 1 281 ? 1.815 6.304 3.270 1.00 94.38 281 VAL A CA 1
ATOM 2217 C C . VAL A 1 281 ? 2.136 7.747 2.865 1.00 94.38 281 VAL A C 1
ATOM 2219 O O . VAL A 1 281 ? 2.330 8.021 1.678 1.00 94.38 281 VAL A O 1
ATOM 2222 N N . ARG A 1 282 ? 2.234 8.675 3.826 1.00 94.00 282 ARG A N 1
ATOM 2223 C CA . ARG A 1 282 ? 2.321 10.121 3.539 1.00 94.00 282 ARG A CA 1
ATOM 2224 C C . ARG A 1 282 ? 3.710 10.614 3.176 1.00 94.00 282 ARG A C 1
ATOM 2226 O O . ARG A 1 282 ? 3.820 11.609 2.461 1.00 94.00 282 ARG A O 1
ATOM 2233 N N . HIS A 1 283 ? 4.756 9.944 3.649 1.00 90.00 283 HIS A N 1
ATOM 2234 C CA . HIS A 1 283 ? 6.131 10.376 3.423 1.00 90.00 283 HIS A CA 1
ATOM 2235 C C . HIS A 1 283 ? 6.865 9.432 2.480 1.00 90.00 283 HIS A C 1
ATOM 2237 O O . HIS A 1 283 ? 7.308 9.864 1.417 1.00 90.00 283 HIS A O 1
ATOM 2243 N N . LEU A 1 284 ? 6.958 8.145 2.821 1.00 91.12 284 LEU A N 1
ATOM 2244 C CA . LEU A 1 284 ? 7.755 7.200 2.037 1.00 91.12 284 LEU A CA 1
ATOM 2245 C C . LEU A 1 284 ? 7.129 6.928 0.662 1.00 91.12 284 LEU A C 1
ATOM 2247 O O . LEU A 1 284 ? 7.720 7.255 -0.367 1.00 91.12 284 LEU A O 1
ATOM 2251 N N . LEU A 1 285 ? 5.922 6.362 0.633 1.00 92.88 285 LEU A N 1
ATOM 2252 C CA . LEU A 1 285 ? 5.255 5.951 -0.602 1.00 92.88 285 LEU A CA 1
ATOM 2253 C C . LEU A 1 285 ? 4.861 7.148 -1.465 1.00 92.88 285 LEU A C 1
ATOM 2255 O O . LEU A 1 285 ? 5.027 7.093 -2.681 1.00 92.88 285 LEU A O 1
ATOM 2259 N N . LYS A 1 286 ? 4.418 8.253 -0.858 1.00 92.75 286 LYS A N 1
ATOM 2260 C CA . LYS A 1 286 ? 4.140 9.495 -1.591 1.00 92.75 286 LYS A CA 1
ATOM 2261 C C . LYS A 1 286 ? 5.383 10.056 -2.284 1.00 92.75 286 LYS A C 1
ATOM 2263 O O . LYS A 1 286 ? 5.294 10.510 -3.426 1.00 92.75 286 LYS A O 1
ATOM 2268 N N . ASN A 1 287 ? 6.550 9.986 -1.642 1.00 89.88 287 ASN A N 1
ATOM 2269 C CA . ASN A 1 287 ? 7.799 10.394 -2.278 1.00 89.88 287 ASN A CA 1
ATOM 2270 C C . ASN A 1 287 ? 8.204 9.435 -3.409 1.00 89.88 287 ASN A C 1
ATOM 2272 O O . ASN A 1 287 ? 8.566 9.903 -4.483 1.00 89.88 287 ASN A O 1
ATOM 2276 N N . GLU A 1 288 ? 8.091 8.116 -3.219 1.00 91.12 288 GLU A N 1
ATOM 2277 C CA . GLU A 1 288 ? 8.362 7.144 -4.295 1.00 91.12 288 GLU A CA 1
ATOM 2278 C C . GLU A 1 288 ? 7.419 7.325 -5.492 1.00 91.12 288 GLU A C 1
ATOM 2280 O O . GLU A 1 288 ? 7.858 7.265 -6.639 1.00 91.12 288 GLU A O 1
ATOM 2285 N N . TYR A 1 289 ? 6.139 7.603 -5.241 1.00 90.88 289 TYR A N 1
ATOM 2286 C CA . TYR A 1 289 ? 5.146 7.891 -6.274 1.00 90.88 289 TYR A CA 1
ATOM 2287 C C . TYR A 1 289 ? 5.534 9.127 -7.094 1.00 90.88 289 TYR A C 1
ATOM 2289 O O . TYR A 1 289 ? 5.562 9.079 -8.327 1.00 90.88 289 TYR A O 1
ATOM 2297 N N . ARG A 1 290 ? 5.915 10.219 -6.414 1.00 91.31 290 ARG A N 1
ATOM 2298 C CA . ARG A 1 290 ? 6.405 11.445 -7.059 1.00 91.31 290 ARG A CA 1
ATOM 2299 C C . ARG A 1 290 ? 7.654 11.179 -7.900 1.00 91.31 290 ARG A C 1
ATOM 2301 O O . ARG A 1 290 ? 7.696 11.576 -9.059 1.00 91.31 290 ARG A O 1
ATOM 2308 N N . LEU A 1 291 ? 8.642 10.475 -7.351 1.00 87.69 291 LEU A N 1
ATOM 2309 C CA . LEU A 1 291 ? 9.905 10.199 -8.040 1.00 87.69 291 LEU A CA 1
ATOM 2310 C C . LEU A 1 291 ? 9.725 9.272 -9.246 1.00 87.69 291 LEU A C 1
ATOM 2312 O O . LEU A 1 291 ? 10.339 9.505 -10.286 1.00 87.69 291 LEU A O 1
ATOM 2316 N N . CYS A 1 292 ? 8.853 8.265 -9.150 1.00 89.88 292 CYS A N 1
ATOM 2317 C CA . CYS A 1 292 ? 8.499 7.431 -10.298 1.00 89.88 292 CYS A CA 1
ATOM 2318 C C . CYS A 1 292 ? 7.862 8.277 -11.409 1.00 89.88 292 CYS A C 1
ATOM 2320 O O . CYS A 1 292 ? 8.251 8.148 -12.569 1.00 89.88 292 CYS A O 1
ATOM 2322 N N . SER A 1 293 ? 6.925 9.163 -11.055 1.00 89.00 293 SER A N 1
ATOM 2323 C CA . SER A 1 293 ? 6.280 10.073 -12.008 1.00 89.00 293 SER A CA 1
ATOM 2324 C C . SER A 1 293 ? 7.290 11.011 -12.680 1.00 89.00 293 SER A C 1
ATOM 2326 O O . SER A 1 293 ? 7.289 11.142 -13.903 1.00 89.00 293 SER A O 1
ATOM 2328 N N . GLU A 1 294 ? 8.214 11.595 -11.911 1.00 87.81 294 GLU A N 1
ATOM 2329 C CA . GLU A 1 294 ? 9.267 12.478 -12.428 1.00 87.81 294 GLU A CA 1
ATOM 2330 C C . GLU A 1 294 ? 10.231 11.743 -13.374 1.00 87.81 294 GLU A C 1
ATOM 2332 O O . GLU A 1 294 ? 10.538 12.243 -14.453 1.00 87.81 294 GLU A O 1
ATOM 2337 N N . VAL A 1 295 ? 10.690 10.537 -13.027 1.00 87.62 295 VAL A N 1
ATOM 2338 C CA . VAL A 1 295 ? 11.693 9.797 -13.820 1.00 87.62 295 VAL A CA 1
ATOM 2339 C C . VAL A 1 295 ? 11.125 9.253 -15.137 1.00 87.62 295 VAL A C 1
ATOM 2341 O O . VAL A 1 295 ? 11.825 9.220 -16.146 1.00 87.62 295 VAL A O 1
ATOM 2344 N N . TYR A 1 296 ? 9.854 8.857 -15.159 1.00 86.50 296 TYR A N 1
ATOM 2345 C CA . TYR A 1 296 ? 9.225 8.176 -16.300 1.00 86.50 296 TYR A CA 1
ATOM 2346 C C . TYR A 1 296 ? 8.182 9.034 -17.034 1.00 86.50 296 TYR A C 1
ATOM 2348 O O . TYR A 1 296 ? 7.455 8.525 -17.891 1.00 86.50 296 TYR A O 1
ATOM 2356 N N . GLN A 1 297 ? 8.126 10.338 -16.747 1.00 85.19 297 GLN A N 1
ATOM 2357 C CA . GLN A 1 297 ? 7.155 11.289 -17.302 1.00 85.19 297 GLN A CA 1
ATOM 2358 C C . GLN A 1 297 ? 6.996 11.196 -18.833 1.00 85.19 297 GLN A C 1
ATOM 2360 O O . GLN A 1 297 ? 5.897 11.362 -19.357 1.00 85.19 297 GLN A O 1
ATOM 2365 N N . LYS A 1 298 ? 8.091 10.913 -19.548 1.00 80.50 298 LYS A N 1
ATOM 2366 C CA . LYS A 1 298 ? 8.170 10.891 -21.01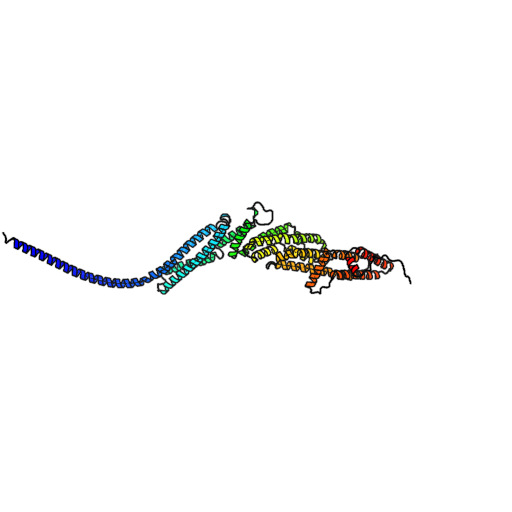8 1.00 80.50 298 LYS A CA 1
ATOM 2367 C C . LYS A 1 298 ? 7.775 9.562 -21.679 1.00 80.50 298 LYS A C 1
ATOM 2369 O O . LYS A 1 298 ? 7.559 9.548 -22.884 1.00 80.50 298 LYS A O 1
ATOM 2374 N N . VAL A 1 299 ? 7.667 8.462 -20.926 1.00 76.06 299 VAL A N 1
ATOM 2375 C CA . VAL A 1 299 ? 7.387 7.116 -21.481 1.00 76.06 299 VAL A CA 1
ATOM 2376 C C . VAL A 1 299 ? 5.904 6.746 -21.420 1.00 76.06 299 VAL A C 1
ATOM 2378 O O . VAL A 1 299 ? 5.429 5.963 -22.238 1.00 76.06 299 VAL A O 1
ATOM 2381 N N . GLY A 1 300 ? 5.154 7.330 -20.482 1.00 79.19 300 GLY A N 1
ATOM 2382 C CA . GLY A 1 300 ? 3.711 7.124 -20.340 1.00 79.19 300 GLY A CA 1
ATOM 2383 C C . GLY A 1 300 ? 3.289 6.731 -18.925 1.00 79.19 300 GLY A C 1
ATOM 2384 O O . GLY A 1 300 ? 4.107 6.325 -18.098 1.00 79.19 300 GLY A O 1
ATOM 2385 N N . SER A 1 301 ? 1.987 6.851 -18.643 1.00 78.25 301 SER A N 1
ATOM 2386 C CA . SER A 1 301 ? 1.427 6.662 -17.296 1.00 78.25 301 SER A CA 1
ATOM 2387 C C . SER A 1 301 ? 1.564 5.243 -16.749 1.00 78.25 301 SER A C 1
ATOM 2389 O O . SER A 1 301 ? 1.744 5.039 -15.550 1.00 78.25 301 SER A O 1
ATOM 2391 N N . ASP A 1 302 ? 1.522 4.254 -17.636 1.00 84.94 302 ASP A N 1
ATOM 2392 C CA . ASP A 1 302 ? 1.582 2.848 -17.256 1.00 84.94 302 ASP A CA 1
ATOM 2393 C C . ASP A 1 302 ? 2.966 2.425 -16.751 1.00 84.94 302 ASP A C 1
ATOM 2395 O O . ASP A 1 302 ? 3.058 1.622 -15.822 1.00 84.94 302 ASP A O 1
ATOM 2399 N N . ALA A 1 303 ? 4.038 2.981 -17.321 1.00 85.31 303 ALA A N 1
ATOM 2400 C CA . ALA A 1 303 ? 5.410 2.605 -16.989 1.00 85.31 303 ALA A CA 1
ATOM 2401 C C . ALA A 1 303 ? 5.758 2.957 -15.537 1.00 85.31 303 ALA A C 1
ATOM 2403 O O . ALA A 1 303 ? 6.269 2.122 -14.785 1.00 85.31 303 ALA A O 1
ATOM 2404 N N . TRP A 1 304 ? 5.427 4.178 -15.117 1.00 87.12 304 TRP A N 1
ATOM 2405 C CA . TRP A 1 304 ? 5.743 4.645 -13.771 1.00 87.12 304 TRP A CA 1
ATOM 2406 C C . TRP A 1 304 ? 4.810 4.077 -12.711 1.00 87.12 304 TRP A C 1
ATOM 2408 O O . TRP A 1 304 ? 5.266 3.777 -11.612 1.00 87.12 304 TRP A O 1
ATOM 2418 N N . MET A 1 305 ? 3.540 3.834 -13.050 1.00 88.25 305 MET A N 1
ATOM 2419 C CA . MET A 1 305 ? 2.612 3.127 -12.166 1.00 88.25 305 MET A CA 1
ATOM 2420 C C . MET A 1 305 ? 3.032 1.670 -11.939 1.00 88.25 305 MET A C 1
ATOM 2422 O O . MET A 1 305 ? 2.956 1.176 -10.814 1.00 88.25 305 MET A O 1
ATOM 2426 N N . ASN A 1 306 ? 3.510 0.980 -12.980 1.00 89.81 306 ASN A N 1
ATOM 2427 C CA . ASN A 1 306 ? 4.071 -0.368 -12.853 1.00 89.81 306 ASN A CA 1
ATOM 2428 C C . ASN A 1 306 ? 5.326 -0.360 -11.962 1.00 89.81 306 ASN A C 1
ATOM 2430 O O . ASN A 1 306 ? 5.456 -1.177 -11.051 1.00 89.81 306 ASN A O 1
ATOM 2434 N N . CYS A 1 307 ? 6.220 0.611 -12.168 1.00 90.12 307 CYS A N 1
ATOM 2435 C CA . CYS A 1 307 ? 7.406 0.791 -11.336 1.00 90.12 307 CYS A CA 1
ATOM 2436 C C . CYS A 1 307 ? 7.058 1.044 -9.860 1.00 90.12 307 CYS A C 1
ATOM 2438 O O . CYS A 1 307 ? 7.566 0.349 -8.978 1.00 90.12 307 CYS A O 1
ATOM 2440 N N . PHE A 1 308 ? 6.154 1.989 -9.591 1.00 93.19 308 PHE A N 1
ATOM 2441 C CA . PHE A 1 308 ? 5.687 2.301 -8.242 1.00 93.19 308 PHE A CA 1
ATOM 2442 C C . PHE A 1 308 ? 5.049 1.081 -7.566 1.00 93.19 308 PHE A C 1
ATOM 2444 O O . PHE A 1 308 ? 5.382 0.780 -6.423 1.00 93.19 308 PHE A O 1
ATOM 2451 N N . SER A 1 309 ? 4.196 0.335 -8.278 1.00 92.62 309 SER A N 1
ATOM 2452 C CA . SER A 1 309 ? 3.568 -0.877 -7.738 1.00 92.62 309 SER A CA 1
ATOM 2453 C C . SER A 1 309 ? 4.603 -1.921 -7.305 1.00 92.62 309 SER A C 1
ATOM 2455 O O . SER A 1 309 ? 4.522 -2.447 -6.191 1.00 92.62 309 SER A O 1
ATOM 2457 N N . LYS A 1 310 ? 5.633 -2.169 -8.131 1.00 91.44 310 LYS A N 1
ATOM 2458 C CA . LYS A 1 310 ? 6.742 -3.069 -7.769 1.00 91.44 310 LYS A CA 1
ATOM 2459 C C . LYS A 1 310 ? 7.459 -2.588 -6.506 1.00 91.44 310 LYS A C 1
ATOM 2461 O O . LYS A 1 310 ? 7.765 -3.400 -5.634 1.00 91.44 310 LYS A O 1
ATOM 2466 N N . ILE A 1 311 ? 7.699 -1.281 -6.382 1.00 91.94 311 ILE A N 1
ATOM 2467 C CA . ILE A 1 311 ? 8.349 -0.706 -5.197 1.00 91.94 311 ILE A CA 1
ATOM 2468 C C . ILE A 1 311 ? 7.477 -0.894 -3.957 1.00 91.94 311 ILE A C 1
ATOM 2470 O O . ILE A 1 311 ? 7.948 -1.454 -2.970 1.00 91.94 311 ILE A O 1
ATOM 2474 N N . ALA A 1 312 ? 6.210 -0.487 -4.014 1.00 92.12 312 ALA A N 1
ATOM 2475 C CA . ALA A 1 312 ? 5.291 -0.556 -2.883 1.00 92.12 312 ALA A CA 1
ATOM 2476 C C . ALA A 1 312 ? 5.051 -2.000 -2.404 1.00 92.12 312 ALA A C 1
ATOM 2478 O O . ALA A 1 312 ? 4.968 -2.250 -1.204 1.00 92.12 312 ALA A O 1
ATOM 2479 N N . THR A 1 313 ? 5.006 -2.963 -3.328 1.00 90.56 313 THR A N 1
ATOM 2480 C CA . THR A 1 313 ? 4.783 -4.381 -3.000 1.00 90.56 313 THR A CA 1
ATOM 2481 C C . THR A 1 313 ? 6.007 -5.010 -2.325 1.00 90.56 313 THR A C 1
ATOM 2483 O O . THR A 1 313 ? 5.873 -5.824 -1.412 1.00 90.56 313 THR A O 1
ATOM 2486 N N . HIS A 1 314 ? 7.220 -4.621 -2.732 1.00 89.75 314 HIS A N 1
ATOM 2487 C CA . HIS A 1 314 ? 8.458 -5.263 -2.277 1.00 89.75 314 HIS A CA 1
ATOM 2488 C C . HIS A 1 314 ? 9.254 -4.471 -1.227 1.00 89.75 314 HIS A C 1
ATOM 2490 O O . HIS A 1 314 ? 10.202 -5.019 -0.652 1.00 89.75 314 HIS A O 1
ATOM 2496 N N . CYS A 1 315 ? 8.903 -3.214 -0.935 1.00 87.75 315 CYS A N 1
ATOM 2497 C CA . CYS A 1 315 ? 9.604 -2.401 0.067 1.00 87.75 315 CYS A CA 1
ATOM 2498 C C . CYS A 1 315 ? 9.404 -2.898 1.508 1.00 87.75 315 CYS A C 1
ATOM 2500 O O . CYS A 1 315 ? 10.216 -2.578 2.369 1.00 87.75 315 CYS A O 1
ATOM 2502 N N . GLY A 1 316 ? 8.379 -3.721 1.758 1.00 86.62 316 GLY A N 1
ATOM 2503 C CA . GLY A 1 316 ? 8.022 -4.224 3.089 1.00 86.62 316 GLY A CA 1
ATOM 2504 C C . GLY A 1 316 ? 6.738 -3.616 3.657 1.00 86.62 316 GLY A C 1
ATOM 2505 O O . GLY A 1 316 ? 6.321 -4.000 4.745 1.00 86.62 316 GLY A O 1
ATOM 2506 N N . PHE A 1 317 ? 6.062 -2.732 2.914 1.00 90.88 317 PHE A N 1
ATOM 2507 C CA . PHE A 1 317 ? 4.780 -2.143 3.317 1.00 90.88 317 PHE A CA 1
ATOM 2508 C C . PHE A 1 317 ? 3.699 -3.196 3.623 1.00 90.88 317 PHE A C 1
ATOM 2510 O O . PHE A 1 317 ? 2.942 -3.050 4.583 1.00 90.88 317 PHE A O 1
ATOM 2517 N N . ASN A 1 318 ? 3.689 -4.315 2.890 1.00 90.38 318 ASN A N 1
ATOM 2518 C CA . ASN A 1 318 ? 2.781 -5.433 3.158 1.00 90.38 318 ASN A CA 1
ATOM 2519 C C . ASN A 1 318 ? 2.915 -5.982 4.591 1.00 90.38 318 ASN A C 1
ATOM 2521 O O . ASN A 1 318 ? 1.938 -6.483 5.140 1.00 90.38 318 ASN A O 1
ATOM 2525 N N . ASN A 1 319 ? 4.082 -5.867 5.236 1.00 90.12 319 ASN A N 1
ATOM 2526 C CA . ASN A 1 319 ? 4.259 -6.312 6.621 1.00 90.12 319 ASN A CA 1
ATOM 2527 C C . ASN A 1 319 ? 3.468 -5.433 7.601 1.00 90.12 319 ASN A C 1
ATOM 2529 O O . ASN A 1 319 ? 2.871 -5.960 8.538 1.00 90.12 319 ASN A O 1
ATOM 2533 N N . ILE A 1 320 ? 3.382 -4.124 7.336 1.00 92.19 320 ILE A N 1
ATOM 2534 C CA . ILE A 1 320 ? 2.577 -3.177 8.122 1.00 92.19 320 ILE A CA 1
ATOM 2535 C C . ILE A 1 320 ? 1.087 -3.527 7.986 1.00 92.19 320 ILE A C 1
ATOM 2537 O O . ILE A 1 320 ? 0.387 -3.656 8.991 1.00 92.19 320 ILE A O 1
ATOM 2541 N N . LEU A 1 321 ? 0.601 -3.784 6.766 1.00 92.06 321 LEU A N 1
ATOM 2542 C CA . LEU A 1 321 ? -0.783 -4.234 6.538 1.00 92.06 321 LEU A CA 1
ATOM 2543 C C . LEU A 1 321 ? -1.076 -5.592 7.201 1.00 92.06 321 LEU A C 1
ATOM 2545 O O . LEU A 1 321 ? -2.137 -5.802 7.802 1.00 92.06 321 LEU A O 1
ATOM 2549 N N . ASN A 1 322 ? -0.124 -6.521 7.116 1.00 90.81 322 ASN A N 1
ATOM 2550 C CA . ASN A 1 322 ? -0.244 -7.846 7.711 1.00 90.81 322 ASN A CA 1
ATOM 2551 C C . ASN A 1 322 ? -0.299 -7.791 9.238 1.00 90.81 322 ASN A C 1
ATOM 2553 O O . ASN A 1 322 ? -1.044 -8.573 9.824 1.00 90.81 322 ASN A O 1
ATOM 2557 N N . PHE A 1 323 ? 0.426 -6.876 9.884 1.00 90.75 323 PHE A N 1
ATOM 2558 C CA . PHE A 1 323 ? 0.353 -6.691 11.332 1.00 90.75 323 PHE A CA 1
ATOM 2559 C C . PHE A 1 323 ? -1.061 -6.303 11.786 1.00 90.75 323 PHE A C 1
ATOM 2561 O O . PHE A 1 323 ? -1.629 -6.980 12.644 1.00 90.75 323 PHE A O 1
ATOM 2568 N N . GLY A 1 324 ? -1.698 -5.331 11.121 1.00 90.62 324 GLY A N 1
ATOM 2569 C CA . GLY A 1 324 ? -3.108 -5.000 11.371 1.00 90.62 324 GLY A CA 1
ATOM 2570 C C . GLY A 1 324 ? -4.036 -6.208 11.173 1.00 90.62 324 GLY A C 1
ATOM 2571 O O . GLY A 1 324 ? -4.913 -6.486 11.994 1.00 90.62 324 GLY A O 1
ATOM 2572 N N . SER A 1 325 ? -3.788 -7.007 10.128 1.00 89.81 325 SER A N 1
ATOM 2573 C CA . SER A 1 325 ? -4.563 -8.231 9.865 1.00 89.81 325 SER A CA 1
ATOM 2574 C C . SER A 1 325 ? -4.348 -9.311 10.928 1.00 89.81 325 SER A C 1
ATOM 2576 O O . SER A 1 325 ? -5.248 -10.113 11.174 1.00 89.81 325 SER A O 1
ATOM 2578 N N . ARG A 1 326 ? -3.161 -9.370 11.539 1.00 88.50 326 ARG A N 1
ATOM 2579 C CA . ARG A 1 326 ? -2.829 -10.299 12.624 1.00 88.50 326 ARG A CA 1
ATOM 2580 C C . ARG A 1 326 ? -3.495 -9.884 13.938 1.00 88.50 326 ARG A C 1
ATOM 2582 O O . ARG A 1 326 ? -4.013 -10.760 14.619 1.00 88.50 326 ARG A O 1
ATOM 2589 N N . ILE A 1 327 ? -3.592 -8.585 14.240 1.00 87.75 327 ILE A N 1
ATOM 2590 C CA . ILE A 1 327 ? -4.338 -8.082 15.413 1.00 87.75 327 ILE A CA 1
ATOM 2591 C C . ILE A 1 327 ? -5.813 -8.494 15.349 1.00 87.75 327 ILE A C 1
ATOM 2593 O O . ILE A 1 327 ? -6.400 -8.893 16.356 1.00 87.75 327 ILE A O 1
ATOM 2597 N N . CYS A 1 328 ? -6.405 -8.491 14.152 1.00 87.44 328 CYS A N 1
ATOM 2598 C CA . CYS A 1 328 ? -7.780 -8.956 13.956 1.00 87.44 328 CYS A CA 1
ATOM 2599 C C . CYS A 1 328 ? -7.977 -10.433 14.352 1.00 87.44 328 CYS A C 1
ATOM 2601 O O . CYS A 1 328 ? -9.093 -10.818 14.688 1.00 87.44 328 CYS A O 1
ATOM 2603 N N . LYS A 1 329 ? -6.912 -11.249 14.362 1.00 86.44 329 LYS A N 1
ATOM 2604 C CA . LYS A 1 329 ? -6.939 -12.669 14.757 1.00 86.44 329 LYS A CA 1
ATOM 2605 C C . LYS A 1 329 ? -6.674 -12.913 16.244 1.00 86.44 329 LYS A C 1
ATOM 2607 O O . LYS A 1 329 ? -6.782 -14.051 16.678 1.00 86.44 329 LYS A O 1
ATOM 2612 N N . CYS A 1 330 ? -6.298 -11.895 17.018 1.00 85.94 330 CYS A N 1
ATOM 2613 C CA . CYS A 1 330 ? -6.103 -12.054 18.461 1.00 85.94 330 CYS A CA 1
ATOM 2614 C C . CYS A 1 330 ? -7.410 -12.448 19.158 1.00 85.94 330 CYS A C 1
ATOM 2616 O O . CYS A 1 330 ? -8.495 -12.311 18.585 1.00 85.94 330 CYS A O 1
ATOM 2618 N N . LYS A 1 331 ? -7.316 -12.882 20.416 1.00 84.88 331 LYS A N 1
ATOM 2619 C CA . LYS A 1 331 ? -8.480 -13.257 21.225 1.00 84.88 331 LYS A CA 1
ATOM 2620 C C . LYS A 1 331 ? -9.554 -12.159 21.232 1.00 84.88 331 LYS A C 1
ATOM 2622 O O . LYS A 1 331 ? -9.239 -10.977 21.379 1.00 84.88 331 LYS A O 1
ATOM 2627 N N . ASN A 1 332 ? -10.822 -12.550 21.095 1.00 85.19 332 ASN A N 1
ATOM 2628 C CA . ASN A 1 332 ? -11.962 -11.637 21.190 1.00 85.19 332 ASN A CA 1
ATOM 2629 C C . ASN A 1 332 ? -12.169 -11.205 22.648 1.00 85.19 332 ASN A C 1
ATOM 2631 O O . ASN A 1 332 ? -12.836 -11.870 23.435 1.00 85.19 332 ASN A O 1
ATOM 2635 N N . GLU A 1 333 ? -11.535 -10.094 23.011 1.00 85.69 333 GLU A N 1
ATOM 2636 C CA . GLU A 1 333 ? -11.661 -9.435 24.310 1.00 85.69 333 GLU A CA 1
ATOM 2637 C C . GLU A 1 333 ? -12.221 -8.026 24.106 1.00 85.69 333 GLU A C 1
ATOM 2639 O O . GLU A 1 333 ? -11.989 -7.401 23.075 1.00 85.69 333 GLU A O 1
ATOM 2644 N N . ALA A 1 334 ? -12.908 -7.476 25.103 1.00 85.44 334 ALA A N 1
ATOM 2645 C CA . ALA A 1 334 ? -13.491 -6.137 25.003 1.00 85.44 334 ALA A CA 1
ATOM 2646 C C . ALA A 1 334 ? -12.454 -5.047 24.662 1.00 85.44 334 ALA A C 1
ATOM 2648 O O . ALA A 1 334 ? -12.725 -4.129 23.890 1.00 85.44 334 ALA A O 1
ATOM 2649 N N . ILE A 1 335 ? -11.224 -5.194 25.158 1.00 86.31 335 ILE A N 1
ATOM 2650 C CA . ILE A 1 335 ? -10.113 -4.274 24.875 1.00 86.31 335 ILE A CA 1
ATOM 2651 C C . ILE A 1 335 ? -9.715 -4.316 23.394 1.00 86.31 335 ILE A C 1
ATOM 2653 O O . ILE A 1 335 ? -9.341 -3.289 22.829 1.00 86.31 335 ILE A O 1
ATOM 2657 N N . LYS A 1 336 ? -9.853 -5.473 22.727 1.00 90.25 336 LYS A N 1
ATOM 2658 C CA . LYS A 1 336 ? -9.589 -5.603 21.289 1.00 90.25 336 LYS A CA 1
ATOM 2659 C C . LYS A 1 336 ? -10.512 -4.699 20.472 1.00 90.25 336 LYS A C 1
ATOM 2661 O O . LYS A 1 336 ? -10.030 -4.131 19.500 1.00 90.25 336 LYS A O 1
ATOM 2666 N N . LEU A 1 337 ? -11.774 -4.497 20.872 1.00 91.94 337 LEU A N 1
ATOM 2667 C CA . LEU A 1 337 ? -12.684 -3.583 20.165 1.00 91.94 337 LEU A CA 1
ATOM 2668 C C . LEU A 1 337 ? -12.104 -2.167 20.099 1.00 91.94 337 LEU A C 1
ATOM 2670 O O . LEU A 1 337 ? -11.960 -1.630 19.009 1.00 91.94 337 LEU A O 1
ATOM 2674 N N . LEU A 1 338 ? -11.693 -1.600 21.236 1.00 90.19 338 LEU A N 1
ATOM 2675 C CA . LEU A 1 338 ? -11.119 -0.248 21.292 1.00 90.19 338 LEU A CA 1
ATOM 2676 C C . LEU A 1 338 ? -9.886 -0.120 20.388 1.00 90.19 338 LEU A C 1
ATOM 2678 O O . LEU A 1 338 ? -9.704 0.876 19.691 1.00 90.19 338 LEU A O 1
ATOM 2682 N N . LYS A 1 339 ? -9.057 -1.166 20.336 1.00 91.44 339 LYS A N 1
ATOM 2683 C CA . LYS A 1 339 ? -7.883 -1.196 19.460 1.00 91.44 339 LYS A CA 1
ATOM 2684 C C . LYS A 1 339 ? -8.236 -1.344 17.980 1.00 91.44 339 LYS A C 1
ATOM 2686 O O . LYS A 1 339 ? -7.598 -0.705 17.149 1.00 91.44 339 LYS A O 1
ATOM 2691 N N . LEU A 1 340 ? -9.264 -2.120 17.638 1.00 93.19 340 LEU A N 1
ATOM 2692 C CA . LEU A 1 340 ? -9.787 -2.193 16.271 1.00 93.19 340 LEU A CA 1
ATOM 2693 C C . LEU A 1 340 ? -10.368 -0.850 15.817 1.00 93.19 340 LEU A C 1
ATOM 2695 O O . LEU A 1 340 ? -10.133 -0.457 14.677 1.00 93.19 340 LEU A O 1
ATOM 2699 N N . LEU A 1 341 ? -11.057 -0.120 16.702 1.00 92.69 341 LEU A N 1
ATOM 2700 C CA . LEU A 1 341 ? -11.543 1.230 16.405 1.00 92.69 341 LEU A CA 1
ATOM 2701 C C . LEU A 1 341 ? -10.383 2.189 16.129 1.00 92.69 341 LEU A C 1
ATOM 2703 O O . LEU A 1 341 ? -10.438 2.926 15.148 1.00 92.69 341 LEU A O 1
ATOM 2707 N N . LYS A 1 342 ? -9.296 2.118 16.910 1.00 92.25 342 LYS A N 1
ATOM 2708 C CA . LYS A 1 342 ? -8.081 2.901 16.639 1.00 92.25 342 LYS A CA 1
ATOM 2709 C C . LYS A 1 342 ? -7.474 2.571 15.270 1.00 92.25 342 LYS A C 1
ATOM 2711 O O . LYS A 1 342 ? -7.221 3.478 14.486 1.00 92.25 342 LYS A O 1
ATOM 2716 N N . ILE A 1 343 ? -7.319 1.286 14.940 1.00 93.94 343 ILE A N 1
ATOM 2717 C CA . ILE A 1 343 ? -6.821 0.851 13.621 1.00 93.94 343 ILE A CA 1
ATOM 2718 C C . ILE A 1 343 ? -7.725 1.366 12.496 1.00 93.94 343 ILE A C 1
ATOM 2720 O O . ILE A 1 343 ? -7.238 1.855 11.475 1.00 93.94 343 ILE A O 1
ATOM 2724 N N . PHE A 1 344 ? -9.045 1.270 12.669 1.00 94.88 344 PHE A N 1
ATOM 2725 C CA . PHE A 1 344 ? -9.999 1.788 11.697 1.00 94.88 344 PHE A CA 1
ATOM 2726 C C . PHE A 1 344 ? -9.867 3.306 11.531 1.00 94.88 344 PHE A C 1
ATOM 2728 O O . PHE A 1 344 ? -9.884 3.786 10.401 1.00 94.88 344 PHE A O 1
ATOM 2735 N N . ALA A 1 345 ? -9.679 4.054 12.621 1.00 93.88 345 ALA A N 1
ATOM 2736 C CA . ALA A 1 345 ? -9.480 5.500 12.583 1.00 93.88 345 ALA A CA 1
ATOM 2737 C C . ALA A 1 345 ? -8.271 5.887 11.719 1.00 93.88 345 ALA A C 1
ATOM 2739 O O . ALA A 1 345 ? -8.383 6.766 10.863 1.00 93.88 345 ALA A O 1
ATOM 2740 N N . THR A 1 346 ? -7.142 5.188 11.880 1.00 94.12 346 THR A N 1
ATOM 2741 C CA . THR A 1 346 ? -5.944 5.377 11.048 1.00 94.12 346 THR A CA 1
ATOM 2742 C C . THR A 1 346 ? -6.235 5.096 9.573 1.00 94.12 346 THR A C 1
ATOM 2744 O O . THR A 1 346 ? -5.866 5.881 8.697 1.00 94.12 346 THR A O 1
ATOM 2747 N N . LEU A 1 347 ? -6.927 3.992 9.275 1.00 94.12 347 LEU A N 1
ATOM 2748 C CA . LEU A 1 347 ? -7.268 3.613 7.901 1.00 94.12 347 LEU A CA 1
ATOM 2749 C C . LEU A 1 347 ? -8.243 4.607 7.248 1.00 94.12 347 LEU A C 1
ATOM 2751 O O . LEU A 1 347 ? -8.073 4.937 6.073 1.00 94.12 347 LEU A O 1
ATOM 2755 N N . ASP A 1 348 ? -9.224 5.118 7.994 1.00 92.94 348 ASP A N 1
ATOM 2756 C CA . ASP A 1 348 ? -10.173 6.131 7.516 1.00 92.94 348 ASP A CA 1
ATOM 2757 C C . ASP A 1 348 ? -9.478 7.485 7.297 1.00 92.94 348 ASP A C 1
ATOM 2759 O O . ASP A 1 348 ? -9.666 8.122 6.258 1.00 92.94 348 ASP A O 1
ATOM 2763 N N . LYS A 1 349 ? -8.569 7.879 8.203 1.00 94.06 349 LYS A N 1
ATOM 2764 C CA . LYS A 1 349 ? -7.725 9.081 8.069 1.00 94.06 349 LYS A CA 1
ATOM 2765 C C . LYS A 1 349 ? -6.863 9.051 6.802 1.00 94.06 349 LYS A C 1
ATOM 2767 O O . LYS A 1 349 ? -6.685 10.085 6.159 1.00 94.06 349 LYS A O 1
ATOM 2772 N N . LEU A 1 350 ? -6.334 7.882 6.436 1.00 94.00 350 LEU A N 1
ATOM 2773 C CA . LEU A 1 350 ? -5.471 7.691 5.263 1.00 94.00 350 LEU A CA 1
ATOM 2774 C C . LEU A 1 350 ? -6.245 7.329 3.986 1.00 94.00 350 LEU A C 1
ATOM 2776 O O . LEU A 1 350 ? -5.641 7.155 2.929 1.00 94.00 350 LEU A O 1
ATOM 2780 N N . ARG A 1 351 ? -7.578 7.225 4.035 1.00 92.06 351 ARG A N 1
ATOM 2781 C CA . ARG A 1 351 ? -8.406 6.732 2.921 1.00 92.06 351 ARG A CA 1
ATOM 2782 C C . ARG A 1 351 ? -8.170 7.470 1.601 1.00 92.06 351 ARG A C 1
ATOM 2784 O O . ARG A 1 351 ? -8.117 6.837 0.546 1.00 92.06 351 ARG A O 1
ATOM 2791 N N . LEU A 1 352 ? -8.051 8.798 1.642 1.00 92.75 352 LEU A N 1
ATOM 2792 C CA . LEU A 1 352 ? -7.804 9.605 0.442 1.00 92.75 352 LEU A CA 1
ATOM 2793 C C . LEU A 1 352 ? -6.392 9.380 -0.108 1.00 92.75 352 LEU A C 1
ATOM 2795 O O . LEU A 1 352 ? -6.245 9.203 -1.315 1.00 92.75 352 LEU A O 1
ATOM 2799 N N . ASP A 1 353 ? -5.394 9.294 0.775 1.00 93.38 353 ASP A N 1
ATOM 2800 C CA . ASP A 1 353 ? -4.006 9.000 0.407 1.00 93.38 353 ASP A CA 1
ATOM 2801 C C . ASP A 1 353 ? -3.900 7.606 -0.254 1.00 93.38 353 ASP A C 1
ATOM 2803 O O . ASP A 1 353 ? -3.236 7.438 -1.277 1.00 93.38 353 ASP A O 1
ATOM 2807 N N . PHE A 1 354 ? -4.629 6.604 0.259 1.00 92.38 354 PHE A N 1
ATOM 2808 C CA . PHE A 1 354 ? -4.710 5.273 -0.358 1.00 92.38 354 PHE A CA 1
ATOM 2809 C C . PHE A 1 354 ? -5.318 5.306 -1.764 1.00 92.38 354 PHE A C 1
ATOM 2811 O O . PHE A 1 354 ? -4.815 4.638 -2.670 1.00 92.38 354 PHE A O 1
ATOM 2818 N N . ASN A 1 355 ? -6.397 6.067 -1.956 1.00 91.31 355 ASN A N 1
ATOM 2819 C CA . ASN A 1 355 ? -7.050 6.182 -3.259 1.00 91.31 355 ASN A CA 1
ATOM 2820 C C . ASN A 1 355 ? -6.159 6.895 -4.285 1.00 91.31 355 ASN A C 1
ATOM 2822 O O . ASN A 1 355 ? -6.153 6.501 -5.451 1.00 91.31 355 ASN A O 1
ATOM 2826 N N . GLU A 1 356 ? -5.396 7.903 -3.853 1.00 92.19 356 GLU A N 1
ATOM 2827 C CA . GLU A 1 356 ? -4.425 8.613 -4.690 1.00 92.19 356 GLU A CA 1
ATOM 2828 C C . GLU A 1 356 ? -3.285 7.679 -5.128 1.00 92.19 356 GLU A C 1
ATOM 2830 O O . GLU A 1 356 ? -3.029 7.531 -6.323 1.00 92.19 356 GLU A O 1
ATOM 2835 N N . L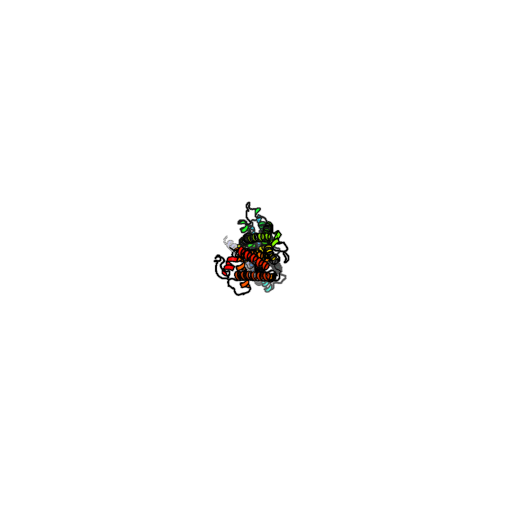EU A 1 357 ? -2.637 6.995 -4.179 1.00 90.88 357 LEU A N 1
ATOM 2836 C CA . LEU A 1 357 ? -1.441 6.187 -4.447 1.00 90.88 357 LEU A CA 1
ATOM 2837 C C . LEU A 1 357 ? -1.754 4.857 -5.150 1.00 90.88 357 LEU A C 1
ATOM 2839 O O . LEU A 1 357 ? -1.007 4.413 -6.023 1.00 90.88 357 LEU A O 1
ATOM 2843 N N . PHE A 1 358 ? -2.856 4.197 -4.786 1.00 89.75 358 PHE A N 1
ATOM 2844 C CA . PHE A 1 358 ? -3.164 2.827 -5.222 1.00 89.75 358 PHE A CA 1
ATOM 2845 C C . PHE A 1 358 ? -4.388 2.725 -6.146 1.00 89.75 358 PHE A C 1
ATOM 2847 O O . PHE A 1 358 ? -4.881 1.623 -6.423 1.00 89.75 358 PHE A O 1
ATOM 2854 N N . GLY A 1 359 ? -4.863 3.857 -6.676 1.00 84.88 359 GLY A N 1
ATOM 2855 C CA . GLY A 1 359 ? -5.942 3.907 -7.669 1.00 84.88 359 GLY A CA 1
ATOM 2856 C C . GLY A 1 359 ? -5.577 3.271 -9.019 1.00 84.88 359 GLY A C 1
ATOM 2857 O O . GLY A 1 359 ? -6.459 2.887 -9.786 1.00 84.88 359 GLY A O 1
ATOM 2858 N N . GLY A 1 360 ? -4.282 3.101 -9.304 1.00 84.62 360 GLY A N 1
ATOM 2859 C CA . GLY A 1 360 ? -3.788 2.530 -10.557 1.00 84.62 360 GLY A CA 1
ATOM 2860 C C . GLY A 1 360 ? -4.134 1.047 -10.773 1.00 84.62 360 GLY A C 1
ATOM 2861 O O . GLY A 1 360 ? -4.365 0.270 -9.839 1.00 84.62 360 GLY A O 1
ATOM 2862 N N . LYS A 1 361 ? -4.102 0.622 -12.045 1.00 86.75 361 LYS A N 1
ATOM 2863 C CA . LYS A 1 361 ? -4.347 -0.776 -12.457 1.00 86.75 361 LYS A CA 1
ATOM 2864 C C . LYS A 1 361 ? -3.284 -1.770 -11.977 1.00 86.75 361 LYS A C 1
ATOM 2866 O O . LYS A 1 361 ? -3.581 -2.949 -11.848 1.00 86.75 361 LYS A O 1
ATOM 2871 N N . PHE A 1 362 ? -2.069 -1.305 -11.690 1.00 84.81 362 PHE A N 1
ATOM 2872 C CA . PHE A 1 362 ? -0.961 -2.153 -11.236 1.00 84.81 362 PHE A CA 1
ATOM 2873 C C . PHE A 1 362 ? -0.944 -2.364 -9.716 1.00 84.81 362 PHE A C 1
ATOM 2875 O O . PHE A 1 362 ? -0.269 -3.270 -9.245 1.00 84.81 362 PHE A O 1
ATOM 2882 N N . CYS A 1 363 ? -1.702 -1.580 -8.944 1.00 89.31 363 CYS A N 1
ATOM 2883 C CA . CYS A 1 363 ? -1.725 -1.616 -7.474 1.00 89.31 363 CYS A CA 1
ATOM 2884 C C . CYS A 1 363 ? -2.867 -2.476 -6.892 1.00 89.31 363 CYS A C 1
ATOM 2886 O O . CYS A 1 363 ? -3.315 -2.252 -5.767 1.00 89.31 363 CYS A O 1
ATOM 2888 N N . VAL A 1 364 ? -3.384 -3.440 -7.663 1.00 90.00 364 VAL A N 1
ATOM 2889 C CA . VAL A 1 364 ? -4.555 -4.256 -7.282 1.00 90.00 364 VAL A CA 1
ATOM 2890 C C . VAL A 1 364 ? -4.279 -5.089 -6.031 1.00 90.00 364 VAL A C 1
ATOM 2892 O O . VAL A 1 364 ? -5.162 -5.218 -5.189 1.00 90.00 364 VAL A O 1
ATOM 2895 N N . GLU A 1 365 ? -3.069 -5.633 -5.898 1.00 90.31 365 GLU A N 1
ATOM 2896 C CA . GLU A 1 365 ? -2.688 -6.482 -4.767 1.00 90.31 365 GLU A CA 1
ATOM 2897 C C . GLU A 1 365 ? -2.777 -5.723 -3.439 1.00 90.31 365 GLU A C 1
ATOM 2899 O O . GLU A 1 365 ? -3.532 -6.127 -2.555 1.00 90.31 365 GLU A O 1
ATOM 2904 N N . ILE A 1 366 ? -2.092 -4.580 -3.333 1.00 90.88 366 ILE A N 1
ATOM 2905 C CA . ILE A 1 366 ? -2.110 -3.737 -2.129 1.00 90.88 366 ILE A CA 1
ATOM 2906 C C . ILE A 1 366 ? -3.532 -3.251 -1.844 1.00 90.88 366 ILE A C 1
ATOM 2908 O O . ILE A 1 366 ? -3.992 -3.311 -0.709 1.00 90.88 366 ILE A O 1
ATOM 2912 N N . ARG A 1 367 ? -4.282 -2.844 -2.877 1.00 92.56 367 ARG A N 1
ATOM 2913 C CA . ARG A 1 367 ? -5.679 -2.416 -2.716 1.00 92.56 367 ARG A CA 1
ATOM 2914 C C . ARG A 1 367 ? -6.567 -3.529 -2.157 1.00 92.56 367 ARG A C 1
ATOM 2916 O O . ARG A 1 367 ? -7.411 -3.259 -1.302 1.00 92.56 367 ARG A O 1
ATOM 2923 N N . ASN A 1 368 ? -6.384 -4.765 -2.618 1.00 92.31 368 ASN A N 1
ATOM 2924 C CA . ASN A 1 368 ? -7.099 -5.918 -2.081 1.00 92.31 368 ASN A CA 1
ATOM 2925 C C . ASN A 1 368 ? -6.697 -6.180 -0.626 1.00 92.31 368 ASN A C 1
ATOM 2927 O O . ASN A 1 368 ? -7.582 -6.330 0.206 1.00 92.31 368 ASN A O 1
ATOM 2931 N N . GLN A 1 369 ? -5.403 -6.143 -0.295 1.00 92.69 369 GLN A N 1
ATOM 2932 C CA . GLN A 1 369 ? -4.929 -6.321 1.082 1.00 92.69 369 GLN A CA 1
ATOM 2933 C C . GLN A 1 369 ? -5.476 -5.245 2.032 1.00 92.69 369 GLN A C 1
ATOM 2935 O O . GLN A 1 369 ? -5.941 -5.575 3.122 1.00 92.69 369 GLN A O 1
ATOM 2940 N N . THR A 1 370 ? -5.493 -3.974 1.616 1.00 93.44 370 THR A N 1
ATOM 2941 C CA . THR A 1 370 ? -6.088 -2.881 2.399 1.00 93.44 370 THR A CA 1
ATOM 2942 C C . THR A 1 370 ? -7.588 -3.091 2.589 1.00 93.44 370 THR A C 1
ATOM 2944 O O . THR A 1 370 ? -8.083 -2.966 3.706 1.00 93.44 370 THR A O 1
ATOM 2947 N N . ARG A 1 371 ? -8.326 -3.455 1.531 1.00 92.69 371 ARG A N 1
ATOM 2948 C CA . ARG A 1 371 ? -9.766 -3.744 1.636 1.00 92.69 371 ARG A CA 1
ATOM 2949 C C . ARG A 1 371 ? -10.035 -4.921 2.571 1.00 92.69 371 ARG A C 1
ATOM 2951 O O . ARG A 1 371 ? -10.949 -4.847 3.385 1.00 92.69 371 ARG A O 1
ATOM 2958 N N . ASP A 1 372 ? -9.249 -5.984 2.462 1.00 94.31 372 ASP A N 1
ATOM 2959 C CA . ASP A 1 372 ? -9.389 -7.176 3.294 1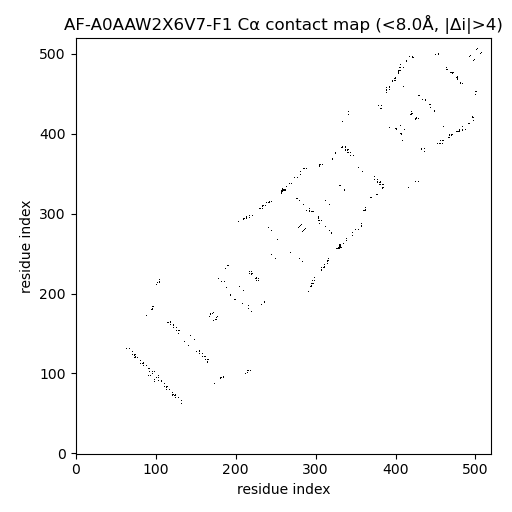.00 94.31 372 ASP A CA 1
ATOM 2960 C C . ASP A 1 372 ? -9.070 -6.868 4.763 1.00 94.31 372 ASP A C 1
ATOM 2962 O O . ASP A 1 372 ? -9.738 -7.391 5.653 1.00 94.31 372 ASP A O 1
ATOM 2966 N N . LEU A 1 373 ? -8.092 -5.995 5.029 1.00 94.31 373 LEU A N 1
ATOM 2967 C CA . LEU A 1 373 ? -7.810 -5.485 6.369 1.00 94.31 373 LEU A CA 1
ATOM 2968 C C . LEU A 1 373 ? -8.991 -4.674 6.914 1.00 94.31 373 LEU A C 1
ATOM 2970 O O . LEU A 1 373 ? -9.481 -4.991 7.993 1.00 94.31 373 LEU A O 1
ATOM 2974 N N . VAL A 1 374 ? -9.483 -3.681 6.165 1.00 94.88 374 VAL A N 1
ATOM 2975 C CA . VAL A 1 374 ? -10.645 -2.867 6.571 1.00 94.88 374 VAL A CA 1
ATOM 2976 C C . VAL A 1 374 ? -11.845 -3.765 6.861 1.00 94.88 374 VAL A C 1
ATOM 2978 O O . VAL A 1 374 ? -12.502 -3.596 7.884 1.00 94.88 374 VAL A O 1
ATOM 2981 N N . LYS A 1 375 ? -12.088 -4.768 6.011 1.00 93.88 375 LYS A N 1
ATOM 2982 C CA . LYS A 1 375 ? -13.161 -5.738 6.216 1.00 93.88 375 LYS A CA 1
ATOM 2983 C C . LYS A 1 375 ? -13.004 -6.513 7.521 1.00 93.88 375 LYS A C 1
ATOM 2985 O O . LYS A 1 375 ? -13.933 -6.537 8.314 1.00 93.88 375 LYS A O 1
ATOM 2990 N N . LYS A 1 376 ? -11.825 -7.083 7.782 1.00 94.06 376 LYS A N 1
ATOM 2991 C CA . LYS A 1 376 ? -11.552 -7.820 9.029 1.00 94.06 376 LYS A CA 1
ATOM 2992 C C . LYS A 1 376 ? -11.698 -6.951 10.275 1.00 94.06 376 LYS A C 1
ATOM 2994 O O . LYS A 1 376 ? -12.177 -7.441 11.292 1.00 94.06 376 LYS A O 1
ATOM 2999 N N . VAL A 1 377 ? -11.283 -5.686 10.204 1.00 94.81 377 VAL A N 1
ATOM 3000 C CA . VAL A 1 377 ? -11.411 -4.737 11.317 1.00 94.81 377 VAL A CA 1
ATOM 3001 C C . VAL A 1 377 ? -12.883 -4.436 11.595 1.00 94.81 377 VAL A C 1
ATOM 3003 O O . VAL A 1 377 ? -13.303 -4.516 12.745 1.00 94.81 377 VAL A O 1
ATOM 3006 N N . VAL A 1 378 ? -13.669 -4.146 10.555 1.00 93.81 378 VAL A N 1
ATOM 3007 C CA . VAL A 1 378 ? -15.109 -3.867 10.675 1.00 93.81 378 VAL A CA 1
ATOM 3008 C C . VAL A 1 378 ? -15.871 -5.093 11.180 1.00 93.81 378 VAL A C 1
ATOM 3010 O O . VAL A 1 378 ? -16.621 -4.979 12.148 1.00 93.81 378 VAL A O 1
ATOM 3013 N N . ASP A 1 379 ? -15.638 -6.264 10.582 1.00 92.19 379 ASP A N 1
ATOM 3014 C CA . ASP A 1 379 ? -16.287 -7.518 10.976 1.00 92.19 379 ASP A CA 1
ATOM 3015 C C . ASP A 1 379 ? -15.934 -7.877 12.429 1.00 92.19 379 ASP A C 1
ATOM 3017 O O . ASP A 1 379 ? -16.824 -8.141 13.234 1.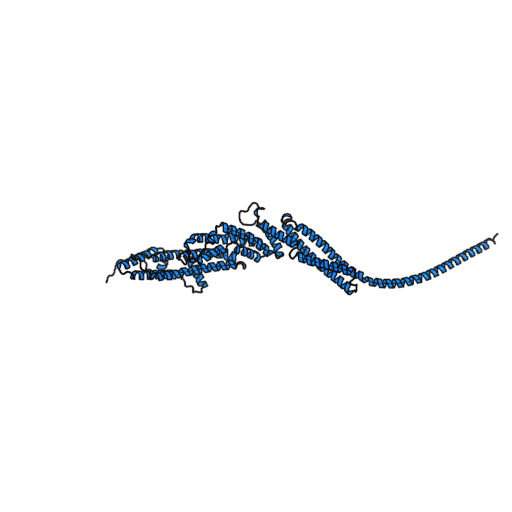00 92.19 379 ASP A O 1
ATOM 3021 N N . GLY A 1 380 ? -14.649 -7.807 12.796 1.00 91.88 380 GLY A N 1
ATOM 3022 C CA . GLY A 1 380 ? -14.187 -8.102 14.154 1.00 91.88 380 GLY A CA 1
ATOM 3023 C C . GLY A 1 380 ? -14.692 -7.104 15.200 1.00 91.88 380 GLY A C 1
ATOM 3024 O O . GLY A 1 380 ? -14.992 -7.498 16.325 1.00 91.88 380 GLY A O 1
ATOM 3025 N N . ALA A 1 381 ? -14.820 -5.822 14.847 1.00 92.81 381 ALA A N 1
ATOM 3026 C CA . ALA A 1 381 ? -15.380 -4.816 15.743 1.00 92.81 381 ALA A CA 1
ATOM 3027 C C . ALA A 1 381 ? -16.876 -5.065 15.993 1.00 92.81 381 ALA A C 1
ATOM 3029 O O . ALA A 1 381 ? -17.316 -5.072 17.142 1.00 92.81 381 ALA A O 1
ATOM 3030 N N . CYS A 1 382 ? -17.645 -5.337 14.934 1.00 90.56 382 CYS A N 1
ATOM 3031 C CA . CYS A 1 382 ? -19.072 -5.642 15.051 1.00 90.56 382 CYS A CA 1
ATOM 3032 C C . CYS A 1 382 ? -19.318 -6.958 15.799 1.00 90.56 382 CYS A C 1
ATOM 3034 O O . CYS A 1 382 ? -20.236 -7.034 16.613 1.00 90.56 382 CYS A O 1
ATOM 3036 N N . GLU A 1 383 ? -18.482 -7.975 15.571 1.00 90.88 383 GLU A N 1
ATOM 3037 C CA . GLU A 1 383 ? -18.555 -9.254 16.279 1.00 90.88 383 GLU A CA 1
ATOM 3038 C C . GLU A 1 383 ? -18.349 -9.073 17.789 1.00 90.88 383 GLU A C 1
ATOM 3040 O O . GLU A 1 383 ? -19.178 -9.526 18.577 1.00 90.88 383 GLU A O 1
ATOM 3045 N N . ILE A 1 384 ? -17.278 -8.387 18.208 1.00 90.31 384 ILE A N 1
ATOM 3046 C CA . ILE A 1 384 ? -16.988 -8.175 19.636 1.00 90.31 384 ILE A CA 1
ATOM 3047 C C . ILE A 1 384 ? -18.072 -7.308 20.286 1.00 90.31 384 ILE A C 1
ATOM 3049 O O . ILE A 1 384 ? -18.489 -7.592 21.409 1.00 90.31 384 ILE A O 1
ATOM 3053 N N . PHE A 1 385 ? -18.552 -6.277 19.583 1.00 90.62 385 PHE A N 1
ATOM 3054 C CA . PHE A 1 385 ? -19.615 -5.411 20.088 1.00 90.62 385 PHE A CA 1
ATOM 3055 C C . PHE A 1 385 ? -20.932 -6.178 20.284 1.00 90.62 385 PHE A C 1
ATOM 3057 O O . PHE A 1 385 ? -21.507 -6.121 21.366 1.00 90.62 385 PHE A O 1
ATOM 3064 N N . GLY A 1 386 ? -21.361 -6.973 19.297 1.00 87.12 386 GLY A N 1
ATOM 3065 C CA . GLY A 1 386 ? -22.574 -7.793 19.407 1.00 87.12 386 GLY A CA 1
ATOM 3066 C C . GLY A 1 386 ? -22.458 -8.930 20.431 1.00 87.12 386 GLY A C 1
ATOM 3067 O O . GLY A 1 386 ? -23.441 -9.307 21.067 1.00 87.12 386 GLY A O 1
ATOM 3068 N N . GLN A 1 387 ? -21.251 -9.463 20.655 1.00 90.38 387 GLN A N 1
ATOM 3069 C CA . GLN A 1 387 ? -21.015 -10.458 21.704 1.00 90.38 387 GLN A CA 1
ATOM 3070 C C . GLN A 1 387 ? -21.183 -9.880 23.113 1.00 90.38 387 GLN A C 1
ATOM 3072 O O . GLN A 1 387 ? -21.502 -10.642 24.025 1.00 90.38 387 GLN A O 1
ATOM 3077 N N . LEU A 1 388 ? -21.003 -8.569 23.319 1.00 89.62 388 LEU A N 1
ATOM 3078 C CA . LEU A 1 388 ? -21.085 -7.961 24.649 1.00 89.62 388 LEU A CA 1
ATOM 3079 C C . LEU A 1 388 ? -22.449 -8.194 25.307 1.00 89.62 388 LEU A C 1
ATOM 3081 O O . LEU A 1 388 ? -22.488 -8.637 26.453 1.00 89.62 388 LEU A O 1
ATOM 3085 N N . LEU A 1 389 ? -23.548 -7.948 24.586 1.00 90.12 389 LEU A N 1
ATOM 3086 C CA . LEU A 1 389 ? -24.904 -8.155 25.100 1.00 90.12 389 LEU A CA 1
ATOM 3087 C C . LEU A 1 389 ? -25.102 -9.604 25.563 1.00 90.12 389 LEU A C 1
ATOM 3089 O O . LEU A 1 389 ? -25.459 -9.851 26.714 1.00 90.12 389 LEU A O 1
ATOM 3093 N N . VAL A 1 390 ? -24.767 -10.560 24.694 1.00 90.75 390 VAL A N 1
ATOM 3094 C CA . VAL A 1 390 ? -24.890 -11.996 24.979 1.00 90.75 390 VAL A CA 1
ATOM 3095 C C . VAL A 1 390 ? -24.032 -12.394 26.182 1.00 90.75 390 VAL A C 1
ATOM 3097 O O . VAL A 1 390 ? -24.480 -13.142 27.049 1.00 90.75 390 VAL A O 1
ATOM 3100 N N . GLN A 1 391 ? -22.802 -11.882 26.280 1.00 90.50 391 GLN A N 1
ATOM 3101 C CA . GLN A 1 391 ? -21.923 -12.159 27.418 1.00 90.50 391 GLN A CA 1
ATOM 3102 C C . GLN A 1 391 ? -22.492 -11.602 28.723 1.00 90.50 391 GLN A C 1
ATOM 3104 O O . GLN A 1 391 ? -22.434 -12.293 29.738 1.00 90.50 391 GLN A O 1
ATOM 3109 N N . VAL A 1 392 ? -23.075 -10.399 28.711 1.00 91.19 392 VAL A N 1
ATOM 3110 C CA . VAL A 1 392 ? -23.747 -9.831 29.888 1.00 91.19 392 VAL A CA 1
ATOM 3111 C C . VAL A 1 392 ? -24.926 -10.710 30.291 1.00 91.19 392 VAL A C 1
ATOM 3113 O O . VAL A 1 392 ? -25.004 -11.106 31.451 1.00 91.19 392 VAL A O 1
ATOM 3116 N N . GLU A 1 393 ? -25.798 -11.101 29.363 1.00 92.06 393 GLU A N 1
ATOM 3117 C CA . GLU A 1 393 ? -26.942 -11.976 29.658 1.00 92.06 393 GLU A CA 1
ATOM 3118 C C . GLU A 1 393 ? -26.525 -13.334 30.240 1.00 92.06 393 GLU A C 1
ATOM 3120 O O . GLU A 1 393 ? -27.128 -13.806 31.205 1.00 92.06 393 GLU A O 1
ATOM 3125 N N . LEU A 1 394 ? -25.461 -13.947 29.713 1.00 92.19 394 LEU A N 1
ATOM 3126 C CA . LEU A 1 394 ? -24.955 -15.237 30.193 1.00 92.19 394 LEU A CA 1
ATOM 3127 C C . LEU A 1 394 ? -24.455 -15.185 31.642 1.00 92.19 394 LEU A C 1
ATOM 3129 O O . LEU A 1 394 ? -24.571 -16.176 32.369 1.00 92.19 394 LEU A O 1
ATOM 3133 N N . GLN A 1 395 ? -23.948 -14.037 32.102 1.00 90.75 395 GLN A N 1
ATOM 3134 C CA . GLN A 1 395 ? -23.509 -13.884 33.492 1.00 90.75 395 GLN A CA 1
ATOM 3135 C C . GLN A 1 395 ? -24.661 -13.975 34.499 1.00 90.75 395 GLN A C 1
ATOM 3137 O O . GLN A 1 395 ? -24.396 -14.209 35.677 1.00 90.75 395 GLN A O 1
ATOM 3142 N N . ARG A 1 396 ? -25.929 -13.878 34.073 1.00 89.19 396 ARG A N 1
ATOM 3143 C CA . ARG A 1 396 ? -27.103 -14.036 34.948 1.00 89.19 396 ARG A CA 1
ATOM 3144 C C . ARG A 1 396 ? -27.096 -15.337 35.754 1.00 89.19 396 ARG A C 1
ATOM 3146 O O . ARG A 1 396 ? -27.610 -15.366 36.865 1.00 89.19 396 ARG A O 1
ATOM 3153 N N . ALA A 1 397 ? -26.512 -16.404 35.207 1.00 88.75 397 ALA A N 1
ATOM 3154 C CA . ALA A 1 397 ? -26.428 -17.709 35.865 1.00 88.75 397 ALA A CA 1
ATOM 3155 C C . ALA A 1 397 ? -25.386 -17.772 37.001 1.00 88.75 397 ALA A C 1
ATOM 3157 O O . ALA A 1 397 ? -25.339 -18.759 37.734 1.00 88.75 397 ALA A O 1
ATOM 3158 N N . SER A 1 398 ? -24.530 -16.756 37.140 1.00 88.69 398 SER A N 1
ATOM 3159 C CA . SER A 1 398 ? -23.535 -16.696 38.214 1.00 88.69 398 SER A CA 1
ATOM 3160 C C . SER A 1 398 ? -24.183 -16.396 39.571 1.00 88.69 398 SER A C 1
ATOM 3162 O O . SER A 1 398 ? -25.248 -15.782 39.649 1.00 88.69 398 SER A O 1
ATOM 3164 N N . SER A 1 399 ? -23.545 -16.838 40.657 1.00 84.31 399 SER A N 1
ATOM 3165 C CA . SER A 1 399 ? -24.017 -16.560 42.015 1.00 84.31 399 SER A CA 1
ATOM 3166 C C . SER A 1 399 ? -23.758 -15.099 42.405 1.00 84.31 399 SER A C 1
ATOM 3168 O O . SER A 1 399 ? -22.661 -14.597 42.132 1.00 84.31 399 SER A O 1
ATOM 3170 N N . PRO A 1 400 ? -24.697 -14.438 43.103 1.00 88.00 400 PRO A N 1
ATOM 3171 C CA . PRO A 1 400 ? -24.494 -13.076 43.573 1.00 88.00 400 PRO A CA 1
ATOM 3172 C C . PRO A 1 400 ? -23.374 -13.004 44.634 1.00 88.00 400 PRO A C 1
ATOM 3174 O O . PRO A 1 400 ? -23.107 -14.002 45.314 1.00 88.00 400 PRO A O 1
ATOM 3177 N N . PRO A 1 401 ? -22.705 -11.847 44.806 1.00 90.06 401 PRO A N 1
ATOM 3178 C CA . PRO A 1 401 ? -21.654 -11.676 45.809 1.00 90.06 401 PRO A CA 1
ATOM 3179 C C . PRO A 1 401 ? -22.166 -11.976 47.228 1.00 90.06 401 PRO A C 1
ATOM 3181 O O . PRO A 1 401 ? -23.194 -11.432 47.626 1.00 90.06 401 PRO A O 1
ATOM 3184 N N . PRO A 1 402 ? -21.485 -12.801 48.038 1.00 88.75 402 PRO A N 1
ATOM 3185 C CA . PRO A 1 402 ? -22.001 -13.202 49.352 1.00 88.75 402 PRO A CA 1
ATOM 3186 C C . PRO A 1 402 ? -22.126 -12.034 50.346 1.00 88.75 402 PRO A C 1
ATOM 3188 O O . PRO A 1 402 ? -22.855 -12.139 51.325 1.00 88.75 402 PRO A O 1
ATOM 3191 N N . ASP A 1 403 ? -21.425 -10.930 50.095 1.00 90.31 403 ASP A N 1
ATOM 3192 C CA . ASP A 1 403 ? -21.387 -9.714 50.908 1.00 90.31 403 ASP A CA 1
ATOM 3193 C C . ASP A 1 403 ? -22.419 -8.649 50.491 1.00 90.31 403 ASP A C 1
ATOM 3195 O O . ASP A 1 403 ? -22.512 -7.605 51.133 1.00 90.31 403 ASP A O 1
ATOM 3199 N N . GLY A 1 404 ? -23.186 -8.877 49.419 1.00 88.38 404 GLY A N 1
ATOM 3200 C CA . GLY A 1 404 ? -24.082 -7.857 48.863 1.00 88.38 404 GLY A CA 1
ATOM 3201 C C . GLY A 1 404 ? -23.340 -6.691 48.192 1.00 88.38 404 GLY A C 1
ATOM 3202 O O . GLY A 1 404 ? -23.905 -5.607 48.028 1.00 88.38 404 GLY A O 1
ATOM 3203 N N . GLY A 1 405 ? -22.069 -6.882 47.826 1.00 92.00 405 GLY A N 1
ATOM 3204 C CA . GLY A 1 405 ? -21.265 -5.890 47.117 1.00 92.00 405 GLY A CA 1
ATOM 3205 C C . GLY A 1 405 ? -21.668 -5.702 45.649 1.00 92.00 405 GLY A C 1
ATOM 3206 O O . GLY A 1 405 ? -22.475 -6.446 45.089 1.00 92.00 405 GLY A O 1
ATOM 3207 N N . VAL A 1 406 ? -21.072 -4.699 45.000 1.00 92.06 406 VAL A N 1
ATOM 3208 C CA . VAL A 1 406 ? -21.251 -4.453 43.559 1.00 92.06 406 VAL A CA 1
ATOM 3209 C C . VAL A 1 406 ? -20.488 -5.524 42.759 1.00 92.06 406 VAL A C 1
ATOM 3211 O O . VAL A 1 406 ? -19.272 -5.656 42.936 1.00 92.06 406 VAL A O 1
ATOM 3214 N N . PRO A 1 407 ? -21.140 -6.298 41.868 1.00 92.38 407 PRO A N 1
ATOM 3215 C CA . PRO A 1 407 ? -20.466 -7.282 41.031 1.00 92.38 407 PRO A CA 1
ATOM 3216 C C . PRO A 1 407 ? -19.450 -6.635 40.087 1.00 92.38 407 PRO A C 1
ATOM 3218 O O . PRO A 1 407 ? -19.710 -5.595 39.484 1.00 92.38 407 PRO A O 1
ATOM 3221 N N . ARG A 1 408 ? -18.321 -7.316 39.852 1.00 90.12 408 ARG A N 1
ATOM 3222 C CA . ARG A 1 408 ? -17.281 -6.854 38.909 1.00 90.12 408 ARG A CA 1
ATOM 3223 C C . ARG A 1 408 ? -17.818 -6.612 37.498 1.00 90.12 408 ARG A C 1
ATOM 3225 O O . ARG A 1 408 ? -17.321 -5.725 36.814 1.00 90.12 408 ARG A O 1
ATOM 3232 N N . LEU A 1 409 ? -18.833 -7.377 37.085 1.00 90.50 409 LEU A N 1
ATOM 3233 C CA . LEU A 1 409 ? -19.501 -7.189 35.798 1.00 90.50 409 LEU A CA 1
ATOM 3234 C C . LEU A 1 409 ? -20.121 -5.795 35.683 1.00 90.50 409 LEU A C 1
ATOM 3236 O O . LEU A 1 409 ? -19.977 -5.164 34.646 1.00 90.50 409 LEU A O 1
ATOM 3240 N N . VAL A 1 410 ? -20.778 -5.310 36.741 1.00 89.81 410 VAL A N 1
ATOM 3241 C CA . VAL A 1 410 ? -21.430 -3.994 36.745 1.00 89.81 410 VAL A CA 1
ATOM 3242 C C . VAL A 1 410 ? -20.389 -2.901 36.557 1.00 89.81 410 VAL A C 1
ATOM 3244 O O . VAL A 1 410 ? -20.553 -2.055 35.684 1.00 89.81 410 VAL A O 1
ATOM 3247 N N . CYS A 1 411 ? -19.287 -2.959 37.313 1.00 90.06 411 CYS A N 1
ATOM 3248 C CA . CYS A 1 411 ? -18.185 -2.010 37.163 1.00 90.06 411 CYS A CA 1
ATOM 3249 C C . CYS A 1 411 ? -17.617 -2.026 35.739 1.00 90.06 411 CYS A C 1
ATOM 3251 O O . CYS A 1 411 ? -17.468 -0.979 35.116 1.00 90.06 411 CYS A O 1
ATOM 3253 N N . PHE A 1 412 ? -17.362 -3.224 35.210 1.00 90.75 412 PHE A N 1
ATOM 3254 C CA . PHE A 1 412 ? -16.803 -3.409 33.878 1.00 90.75 412 PHE A CA 1
ATOM 3255 C C . PHE A 1 412 ? -17.723 -2.884 32.766 1.00 90.75 412 PHE A C 1
ATOM 3257 O O . PHE A 1 412 ? -17.267 -2.125 31.919 1.00 90.75 412 PHE A O 1
ATOM 3264 N N . VAL A 1 413 ? -19.010 -3.253 32.763 1.00 90.62 413 VAL A N 1
ATOM 3265 C CA . VAL A 1 413 ? -19.971 -2.819 31.730 1.00 90.62 413 VAL A CA 1
ATOM 3266 C C . VAL A 1 413 ? -20.134 -1.302 31.756 1.00 90.62 413 VAL A C 1
ATOM 3268 O O . VAL A 1 413 ? -20.140 -0.675 30.699 1.00 90.62 413 VAL A O 1
ATOM 3271 N N . MET A 1 414 ? -20.203 -0.711 32.951 1.00 88.75 414 MET A N 1
ATOM 3272 C CA . MET A 1 414 ? -20.296 0.736 33.130 1.00 88.75 414 MET A CA 1
ATOM 3273 C C . MET A 1 414 ? -19.081 1.474 32.570 1.00 88.75 414 MET A C 1
ATOM 3275 O O . MET A 1 414 ? -19.231 2.412 31.786 1.00 88.75 414 MET A O 1
ATOM 3279 N N . GLU A 1 415 ? -17.879 1.053 32.956 1.00 89.44 415 GLU A N 1
ATOM 3280 C CA . GLU A 1 415 ? -16.637 1.671 32.494 1.00 89.44 415 GLU A CA 1
ATOM 3281 C C . GLU A 1 415 ? -16.456 1.494 30.983 1.00 89.44 415 GLU A C 1
ATOM 3283 O O . GLU A 1 415 ? -16.158 2.452 30.272 1.00 89.44 415 GLU A O 1
ATOM 3288 N N . TYR A 1 416 ? -16.743 0.299 30.470 1.00 89.62 416 TYR A N 1
ATOM 3289 C CA . TYR A 1 416 ? -16.611 -0.012 29.054 1.00 89.62 416 TYR A CA 1
ATOM 3290 C C . TYR A 1 416 ? -17.614 0.746 28.175 1.00 89.62 416 TYR A C 1
ATOM 3292 O O . TYR A 1 416 ? -17.229 1.321 27.160 1.00 89.62 416 TYR A O 1
ATOM 3300 N N . CYS A 1 417 ? -18.892 0.816 28.565 1.00 89.50 417 CYS A N 1
ATOM 3301 C CA . CYS A 1 417 ? -19.888 1.586 27.814 1.00 89.50 417 CYS A CA 1
ATOM 3302 C C . CYS A 1 417 ? -19.567 3.085 27.829 1.00 89.50 417 CYS A C 1
ATOM 3304 O O . CYS A 1 417 ? -19.737 3.749 26.809 1.00 89.50 417 CYS A O 1
ATOM 3306 N N . ASN A 1 418 ? -19.058 3.617 28.947 1.00 88.00 418 ASN A N 1
ATOM 3307 C CA . ASN A 1 418 ? -18.580 4.999 29.000 1.00 88.00 418 ASN A CA 1
ATOM 3308 C C . ASN A 1 418 ? -17.420 5.230 28.015 1.00 88.00 418 ASN A C 1
ATOM 3310 O O . ASN A 1 418 ? -17.489 6.188 27.249 1.00 88.00 418 ASN A O 1
ATOM 3314 N N . GLN A 1 419 ? -16.427 4.331 27.959 1.00 88.25 419 GLN A N 1
ATOM 3315 C CA . GLN A 1 419 ? -15.312 4.409 26.999 1.00 88.25 419 GLN A CA 1
ATOM 3316 C C . GLN A 1 419 ? -15.781 4.341 25.535 1.00 88.25 419 GLN A C 1
ATOM 3318 O O . GLN A 1 419 ? -15.275 5.069 24.681 1.00 88.25 419 GLN A O 1
ATOM 3323 N N . LEU A 1 420 ? -16.774 3.500 25.223 1.00 87.88 420 LEU A N 1
ATOM 3324 C CA . LEU A 1 420 ? -17.358 3.425 23.876 1.00 87.88 420 LEU A CA 1
ATOM 3325 C C . LEU A 1 420 ? -18.150 4.683 23.495 1.00 87.88 420 LEU A C 1
ATOM 3327 O O . LEU A 1 420 ? -18.245 5.012 22.314 1.00 87.88 420 LEU A O 1
ATOM 3331 N N . LEU A 1 421 ? -18.725 5.381 24.477 1.00 86.19 421 LEU A N 1
ATOM 3332 C CA . LEU A 1 421 ? -19.503 6.605 24.274 1.00 86.19 421 LEU A CA 1
ATOM 3333 C C . LEU A 1 421 ? -18.644 7.881 24.222 1.00 86.19 421 LEU A C 1
ATOM 3335 O O . LEU A 1 421 ? -19.165 8.953 23.898 1.00 86.19 421 LEU A O 1
ATOM 3339 N N . GLU A 1 422 ? -17.341 7.806 24.500 1.00 86.25 422 GLU A N 1
ATOM 3340 C CA . GLU A 1 422 ? -16.406 8.914 24.255 1.00 86.25 422 GLU A CA 1
ATOM 3341 C C . GLU A 1 422 ? -16.504 9.394 22.791 1.00 86.25 422 GLU A C 1
ATOM 3343 O O . GLU A 1 422 ? -16.786 8.606 21.889 1.00 86.25 422 GLU A O 1
ATOM 3348 N N . ASP A 1 423 ? -16.352 10.703 22.530 1.00 77.19 423 ASP A N 1
ATOM 3349 C CA . ASP A 1 423 ? -16.657 11.289 21.201 1.00 77.19 423 ASP A CA 1
ATOM 3350 C C . ASP A 1 423 ? -15.865 10.634 20.064 1.00 77.19 423 ASP A C 1
ATOM 3352 O O . ASP A 1 423 ? -16.406 10.359 18.991 1.00 77.19 423 ASP A O 1
ATOM 3356 N N . GLU A 1 424 ? -14.593 10.337 20.317 1.00 80.19 424 GLU A N 1
ATOM 3357 C CA . GLU A 1 424 ? -13.708 9.718 19.335 1.00 80.19 424 GLU A CA 1
ATOM 3358 C C . GLU A 1 424 ? -14.191 8.302 18.993 1.00 80.19 424 GLU A C 1
ATOM 3360 O O . GLU A 1 424 ? -14.526 8.022 17.841 1.00 80.19 424 GLU A O 1
ATOM 3365 N N . ASN A 1 425 ? -14.341 7.438 20.000 1.00 84.38 425 ASN A N 1
ATOM 3366 C CA . ASN A 1 425 ? -14.735 6.040 19.809 1.00 84.38 425 ASN A CA 1
ATOM 3367 C C . ASN A 1 425 ? -16.165 5.895 19.279 1.00 84.38 425 ASN A C 1
ATOM 3369 O O . ASN A 1 425 ? -16.408 5.073 18.397 1.00 84.38 425 ASN A O 1
ATOM 3373 N N . SER A 1 426 ? -17.102 6.706 19.775 1.00 85.62 426 SER A N 1
ATOM 3374 C CA . SER A 1 426 ? -18.511 6.643 19.374 1.00 85.62 426 SER A CA 1
ATOM 3375 C C . SER A 1 426 ? -18.703 7.008 17.905 1.00 85.62 426 SER A C 1
ATOM 3377 O O . SER A 1 426 ? -19.392 6.292 17.181 1.00 85.62 426 SER A O 1
ATOM 3379 N N . SER A 1 427 ? -18.056 8.077 17.431 1.00 87.50 427 SER A N 1
ATOM 3380 C CA . SER A 1 427 ? -18.149 8.489 16.027 1.00 87.50 427 SER A CA 1
ATOM 3381 C C . SER A 1 427 ? -17.562 7.441 15.076 1.00 87.50 427 SER A C 1
ATOM 3383 O O . SER A 1 427 ? -18.141 7.160 14.023 1.00 87.50 427 SER A O 1
ATOM 3385 N N . ILE A 1 428 ? -16.451 6.813 15.470 1.00 89.00 428 ILE A N 1
ATOM 3386 C CA . ILE A 1 428 ? -15.817 5.738 14.708 1.00 89.00 428 ILE A CA 1
ATOM 3387 C C . ILE A 1 428 ? -16.696 4.486 14.704 1.00 89.00 428 ILE A C 1
ATOM 3389 O O . ILE A 1 428 ? -16.933 3.908 13.645 1.00 89.00 428 ILE A O 1
ATOM 3393 N N . LEU A 1 429 ? -17.210 4.071 15.862 1.00 88.25 429 LEU A N 1
ATOM 3394 C CA . LEU A 1 429 ? -18.031 2.870 15.984 1.00 88.25 429 LEU A CA 1
ATOM 3395 C C . LEU A 1 429 ? -19.353 3.004 15.219 1.00 88.25 429 LEU A C 1
ATOM 3397 O O . LEU A 1 429 ? -19.752 2.058 14.544 1.00 88.25 429 LEU A O 1
ATOM 3401 N N . VAL A 1 430 ? -19.989 4.181 15.231 1.00 88.88 430 VAL A N 1
ATOM 3402 C CA . VAL A 1 430 ? -21.169 4.458 14.392 1.00 88.88 430 VAL A CA 1
ATOM 3403 C C . VAL A 1 430 ? -20.836 4.266 12.911 1.00 88.88 430 VAL A C 1
ATOM 3405 O O . VAL A 1 430 ? -21.543 3.527 12.230 1.00 88.88 430 VAL A O 1
ATOM 3408 N N . ARG A 1 431 ? -19.720 4.826 12.422 1.00 88.25 431 ARG A N 1
ATOM 3409 C CA . ARG A 1 431 ? -19.276 4.615 11.030 1.00 88.25 431 ARG A CA 1
ATOM 3410 C C . ARG A 1 431 ? -19.007 3.145 10.715 1.00 88.25 431 ARG A C 1
ATOM 3412 O O . ARG A 1 431 ? -19.376 2.671 9.644 1.00 88.25 431 ARG A O 1
ATOM 3419 N N . VAL A 1 432 ? -18.355 2.420 11.623 1.00 89.50 432 VAL A N 1
ATOM 3420 C CA . VAL A 1 432 ? -18.075 0.984 11.464 1.00 89.50 432 VAL A CA 1
ATOM 3421 C C . VAL A 1 432 ? -19.379 0.193 11.329 1.00 89.50 432 VAL A C 1
ATOM 3423 O O . VAL A 1 432 ? -19.494 -0.633 10.422 1.00 89.50 432 VAL A O 1
ATOM 3426 N N . LEU A 1 433 ? -20.376 0.484 12.168 1.00 86.88 433 LEU A N 1
ATOM 3427 C CA . LEU A 1 433 ? -21.696 -0.147 12.111 1.00 86.88 433 LEU A CA 1
ATOM 3428 C C . LEU A 1 433 ? -22.434 0.190 10.807 1.00 86.88 433 LEU A C 1
ATOM 3430 O O . LEU A 1 433 ? -22.962 -0.713 10.161 1.00 86.88 433 LEU A O 1
ATOM 3434 N N . GLU A 1 434 ? -22.421 1.452 10.371 1.00 87.44 434 GLU A N 1
ATOM 3435 C CA . GLU A 1 434 ? -23.011 1.878 9.092 1.00 87.44 434 GLU A CA 1
ATOM 3436 C C . GLU A 1 434 ? -22.385 1.135 7.899 1.00 87.44 434 GLU A C 1
ATOM 3438 O O . GLU A 1 434 ? -23.094 0.643 7.016 1.00 87.44 434 GLU A O 1
ATOM 3443 N N . ILE A 1 435 ? -21.054 0.998 7.882 1.00 87.62 435 ILE A N 1
ATOM 3444 C CA . ILE A 1 435 ? -20.327 0.261 6.839 1.00 87.62 435 ILE A CA 1
ATOM 3445 C C . ILE A 1 435 ? -20.711 -1.221 6.853 1.00 87.62 435 ILE A C 1
ATOM 3447 O O . ILE A 1 435 ? -20.984 -1.795 5.797 1.00 87.62 435 ILE A O 1
ATOM 3451 N N . TYR A 1 436 ? -20.763 -1.837 8.035 1.00 86.88 436 TYR A N 1
ATOM 3452 C CA . TYR A 1 436 ? -21.149 -3.237 8.184 1.00 86.88 436 TYR A CA 1
ATOM 3453 C C . TYR A 1 436 ? -22.578 -3.493 7.684 1.00 86.88 436 TYR A C 1
ATOM 3455 O O . TYR A 1 436 ? -22.829 -4.463 6.964 1.00 86.88 436 TYR A O 1
ATOM 3463 N N . GLN A 1 437 ? -23.516 -2.597 7.993 1.00 85.06 437 GLN A N 1
ATOM 3464 C CA . GLN A 1 437 ? -24.887 -2.689 7.492 1.00 85.06 437 GLN A CA 1
ATOM 3465 C C . GLN A 1 437 ? -24.974 -2.522 5.982 1.00 85.06 437 GLN A C 1
ATOM 3467 O O . GLN A 1 437 ? -25.681 -3.291 5.327 1.00 85.06 437 GLN A O 1
ATOM 3472 N N . ALA A 1 438 ? -24.223 -1.572 5.421 1.00 86.19 438 ALA A N 1
ATOM 3473 C CA . ALA A 1 438 ? -24.151 -1.375 3.980 1.00 86.19 438 ALA A CA 1
ATOM 3474 C C . ALA A 1 438 ? -23.628 -2.629 3.258 1.00 86.19 438 ALA A C 1
ATOM 3476 O O . ALA A 1 438 ? -24.124 -2.973 2.185 1.00 86.19 438 ALA A O 1
ATOM 3477 N N . TRP A 1 439 ? -22.663 -3.344 3.846 1.00 87.62 439 TRP A N 1
ATOM 3478 C CA . TRP A 1 439 ? -22.144 -4.595 3.285 1.00 87.62 439 TRP A CA 1
ATOM 3479 C C . TRP A 1 439 ? -23.125 -5.763 3.394 1.00 87.62 439 TRP A C 1
ATOM 3481 O O . TRP A 1 439 ? -23.206 -6.567 2.466 1.00 87.62 439 TRP A O 1
ATOM 3491 N N . ASN A 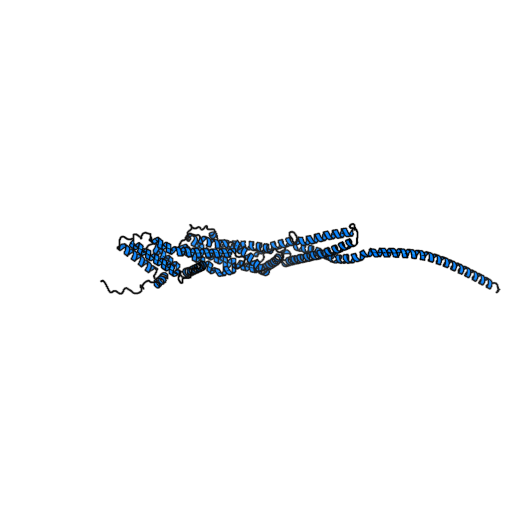1 440 ? -23.881 -5.841 4.490 1.00 82.62 440 ASN A N 1
ATOM 3492 C CA . ASN A 1 440 ? -24.796 -6.951 4.769 1.00 82.62 440 ASN A CA 1
ATOM 3493 C C . ASN A 1 440 ? -26.256 -6.679 4.368 1.00 82.62 440 ASN A C 1
ATOM 3495 O O . ASN A 1 440 ? -27.119 -7.518 4.613 1.00 82.62 440 ASN A O 1
ATOM 3499 N N . GLN A 1 441 ? -26.539 -5.530 3.742 1.00 75.62 441 GLN A N 1
ATOM 3500 C CA . GLN A 1 441 ? -27.879 -5.106 3.302 1.00 75.62 441 GLN A CA 1
ATOM 3501 C C . GLN A 1 441 ? -28.933 -5.120 4.424 1.00 75.62 441 GLN A C 1
ATOM 3503 O O . GLN A 1 441 ? -30.127 -5.316 4.180 1.00 75.62 441 GLN A O 1
ATOM 3508 N N . VAL A 1 442 ? -28.500 -4.902 5.665 1.00 71.12 442 VAL A N 1
ATOM 3509 C CA . VAL A 1 442 ? -29.401 -4.765 6.813 1.00 71.12 442 VAL A CA 1
ATOM 3510 C C . VAL A 1 442 ? -30.041 -3.380 6.737 1.00 71.12 442 VAL A C 1
ATOM 3512 O O . VAL A 1 442 ? -29.361 -2.399 6.437 1.00 71.12 442 VAL A O 1
ATOM 3515 N N . LYS A 1 443 ? -31.358 -3.282 6.961 1.00 63.69 443 LYS A N 1
ATOM 3516 C CA . LYS A 1 443 ? -32.046 -1.983 6.970 1.00 63.69 443 LYS A CA 1
ATOM 3517 C C . LYS A 1 443 ? -31.396 -1.081 8.021 1.00 63.69 443 LYS A C 1
ATOM 3519 O O . LYS A 1 443 ? -31.270 -1.486 9.172 1.00 63.69 443 LYS A O 1
ATOM 3524 N N . SER A 1 444 ? -31.009 0.123 7.604 1.00 55.25 444 SER A N 1
ATOM 3525 C CA . SER A 1 444 ? -30.499 1.162 8.497 1.00 55.25 444 SER A CA 1
ATOM 3526 C C . SER A 1 444 ? -31.599 1.538 9.483 1.00 55.25 444 SER A C 1
ATOM 3528 O O . SER A 1 444 ? -32.553 2.224 9.115 1.00 55.25 444 SER A O 1
ATOM 3530 N N . GLU A 1 445 ? -31.501 1.052 10.715 1.00 58.59 445 GLU A N 1
ATOM 3531 C CA . GLU A 1 445 ? -32.285 1.594 11.816 1.00 58.59 445 GLU A CA 1
ATOM 3532 C C . GLU A 1 445 ? -31.562 2.830 12.346 1.00 58.59 445 GLU A C 1
ATOM 3534 O O . GLU A 1 445 ? -30.388 2.780 12.717 1.00 58.59 445 GLU A O 1
ATOM 3539 N N . ASP A 1 446 ? -32.259 3.962 12.387 1.00 55.12 446 ASP A N 1
ATOM 3540 C CA . ASP A 1 446 ? -31.732 5.136 13.066 1.00 55.12 446 ASP A CA 1
ATOM 3541 C C . ASP A 1 446 ? -31.473 4.774 14.540 1.00 55.12 446 ASP A C 1
ATOM 3543 O O . ASP A 1 446 ? -32.379 4.333 15.247 1.00 55.12 446 ASP A O 1
ATOM 3547 N N . ARG A 1 447 ? -30.238 5.013 15.013 1.00 64.62 447 ARG A N 1
ATOM 3548 C CA . ARG A 1 447 ? -29.765 4.825 16.407 1.00 64.62 447 ARG A CA 1
ATOM 3549 C C . ARG A 1 447 ? -29.406 3.402 16.862 1.00 64.62 447 ARG A C 1
ATOM 3551 O O . ARG A 1 447 ? -29.445 3.137 18.060 1.00 64.62 447 ARG A O 1
ATOM 3558 N N . LEU A 1 448 ? -28.946 2.522 15.974 1.00 71.94 448 LEU A N 1
ATOM 3559 C CA . LEU A 1 448 ? -28.479 1.170 16.352 1.00 71.94 448 LEU A CA 1
ATOM 3560 C C . LEU A 1 448 ? -27.475 1.160 17.505 1.00 71.94 448 LEU A C 1
ATOM 3562 O O . LEU A 1 448 ? -27.627 0.393 18.446 1.00 71.94 448 LEU A O 1
ATOM 3566 N N . PHE A 1 449 ? -26.478 2.047 17.460 1.00 79.31 449 PHE A N 1
ATOM 3567 C CA . PHE A 1 449 ? -25.470 2.127 18.514 1.00 79.31 449 PHE A CA 1
ATOM 3568 C C . PHE A 1 449 ? -26.090 2.468 19.877 1.00 79.31 449 PHE A C 1
ATOM 3570 O O . PHE A 1 449 ? -25.783 1.829 20.878 1.00 79.31 449 PHE A O 1
ATOM 3577 N N . SER A 1 450 ? -27.008 3.440 19.919 1.00 82.31 450 SER A N 1
ATOM 3578 C CA . SER A 1 450 ? -27.677 3.820 21.165 1.00 82.31 450 SER A CA 1
ATOM 3579 C C . SER A 1 450 ? -28.647 2.751 21.663 1.00 82.31 450 SER A C 1
ATOM 3581 O O . SER A 1 450 ? -28.723 2.531 22.869 1.00 82.31 450 SER A O 1
ATOM 3583 N N . ASN A 1 451 ? -29.360 2.084 20.752 1.00 83.75 451 ASN A N 1
ATOM 3584 C CA . ASN A 1 451 ? -30.263 0.989 21.093 1.00 83.75 451 ASN A CA 1
ATOM 3585 C C . ASN A 1 451 ? -29.491 -0.204 21.661 1.00 83.75 451 ASN A C 1
ATOM 3587 O O . ASN A 1 451 ? -29.915 -0.771 22.659 1.00 83.75 451 ASN A O 1
ATOM 3591 N N . GLU A 1 452 ? -28.337 -0.546 21.089 1.00 86.00 452 GLU A N 1
ATOM 3592 C CA . GLU A 1 452 ? -27.546 -1.680 21.563 1.00 86.00 452 GLU A CA 1
ATOM 3593 C C . GLU A 1 452 ? -26.943 -1.420 22.947 1.00 86.00 452 GLU A C 1
ATOM 3595 O O . GLU A 1 452 ? -27.031 -2.269 23.832 1.00 86.00 452 GLU A O 1
ATOM 3600 N N . ILE A 1 453 ? -26.420 -0.211 23.187 1.00 88.44 453 ILE A N 1
ATOM 3601 C CA . ILE A 1 453 ? -25.978 0.199 24.528 1.00 88.44 453 ILE A CA 1
ATOM 3602 C C . ILE A 1 453 ? -27.146 0.164 25.522 1.00 88.44 453 ILE A C 1
ATOM 3604 O O . ILE A 1 453 ? -26.978 -0.300 26.648 1.00 88.44 453 ILE A O 1
ATOM 3608 N N . HIS A 1 454 ? -28.337 0.608 25.113 1.00 87.06 454 HIS A N 1
ATOM 3609 C CA . HIS A 1 454 ? -29.524 0.521 25.957 1.00 87.06 454 HIS A CA 1
ATOM 3610 C C . HIS A 1 454 ? -29.886 -0.937 2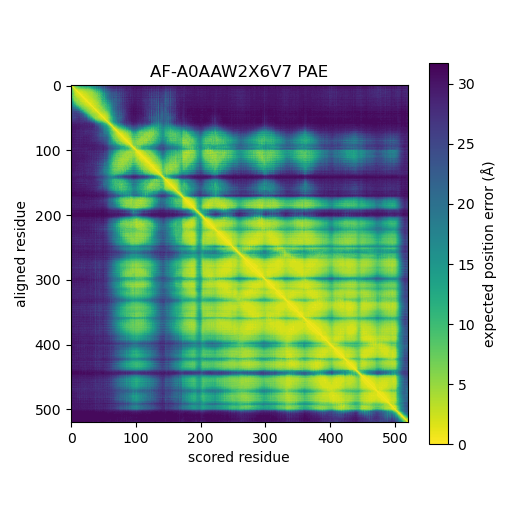6.279 1.00 87.06 454 HIS A C 1
ATOM 3612 O O . HIS A 1 454 ? -30.073 -1.259 27.447 1.00 87.06 454 HIS A O 1
ATOM 3618 N N . ASN A 1 455 ? -29.881 -1.832 25.286 1.00 89.38 455 ASN A N 1
ATOM 3619 C CA . ASN A 1 455 ? -30.129 -3.263 25.475 1.00 89.38 455 ASN A CA 1
ATOM 3620 C C . ASN A 1 455 ? -29.128 -3.889 26.457 1.00 89.38 455 ASN A C 1
ATOM 3622 O O . ASN A 1 455 ? -29.524 -4.662 27.328 1.00 89.38 455 ASN A O 1
ATOM 3626 N N . ILE A 1 456 ? -27.844 -3.524 26.362 1.00 91.56 456 ILE A N 1
ATOM 3627 C CA . ILE A 1 456 ? -26.800 -3.976 27.295 1.00 91.56 456 ILE A CA 1
ATOM 3628 C C . ILE A 1 456 ? -27.107 -3.510 28.724 1.00 91.56 456 ILE A C 1
ATOM 3630 O O . ILE A 1 456 ? -26.998 -4.297 29.667 1.00 91.56 456 ILE A O 1
ATOM 3634 N N . MET A 1 457 ? -27.524 -2.253 28.893 1.00 90.56 457 MET A N 1
ATOM 3635 C CA . MET A 1 457 ? -27.903 -1.711 30.201 1.00 90.56 457 MET A CA 1
ATOM 3636 C C . MET A 1 457 ? -29.153 -2.396 30.762 1.00 90.56 457 MET A C 1
ATOM 3638 O O . MET A 1 457 ? -29.156 -2.794 31.925 1.00 90.56 457 MET A O 1
ATOM 3642 N N . THR A 1 458 ? -30.177 -2.629 29.941 1.00 90.38 458 THR A N 1
ATOM 3643 C CA . THR A 1 458 ? -31.375 -3.377 30.344 1.00 90.38 458 THR A CA 1
ATOM 3644 C C . THR A 1 458 ? -31.037 -4.821 30.724 1.00 90.38 458 THR A C 1
ATOM 3646 O O . THR A 1 458 ? -31.529 -5.332 31.729 1.00 90.38 458 THR A O 1
ATOM 3649 N N . ALA A 1 459 ? -30.151 -5.490 29.982 1.00 92.31 459 ALA A N 1
ATOM 3650 C CA . ALA A 1 459 ? -29.680 -6.828 30.335 1.00 92.31 459 ALA A CA 1
ATOM 3651 C C . ALA A 1 459 ? -28.956 -6.838 31.692 1.00 92.31 459 ALA A C 1
ATOM 3653 O O . ALA A 1 459 ? -29.151 -7.760 32.490 1.00 92.31 459 ALA A O 1
ATOM 3654 N N . LEU A 1 460 ? -28.167 -5.798 31.984 1.00 92.62 460 LEU A N 1
ATOM 3655 C CA . LEU A 1 460 ? -27.503 -5.624 33.275 1.00 92.62 460 LEU A CA 1
ATOM 3656 C C . LEU A 1 460 ? -28.511 -5.417 34.418 1.00 92.62 460 LEU A C 1
ATOM 3658 O O . LEU A 1 460 ? -28.362 -6.034 35.473 1.00 92.62 460 LEU A O 1
ATOM 3662 N N . GLU A 1 461 ? -29.552 -4.608 34.209 1.00 90.38 461 GLU A N 1
ATOM 3663 C CA . GLU A 1 461 ? -30.640 -4.400 35.177 1.00 90.38 461 GLU A CA 1
ATOM 3664 C C . GLU A 1 461 ? -31.372 -5.713 35.496 1.00 90.38 461 GLU A C 1
ATOM 3666 O O . GLU A 1 461 ? -31.519 -6.074 36.665 1.00 90.38 461 GLU A O 1
ATOM 3671 N N . ILE A 1 462 ? -31.733 -6.497 34.474 1.00 92.44 462 ILE A N 1
ATOM 3672 C CA . ILE A 1 462 ? -32.386 -7.805 34.658 1.00 92.44 462 ILE A CA 1
ATOM 3673 C C . ILE A 1 462 ? -31.478 -8.772 35.435 1.00 92.44 462 ILE A C 1
ATOM 3675 O O . ILE A 1 462 ? -31.950 -9.563 36.263 1.00 92.44 462 ILE A O 1
ATOM 3679 N N . ASN A 1 463 ? -30.166 -8.729 35.195 1.00 92.88 463 ASN A N 1
ATOM 3680 C CA . ASN A 1 463 ? -29.213 -9.549 35.940 1.00 92.88 463 ASN A CA 1
ATOM 3681 C C . ASN A 1 463 ? -29.166 -9.159 37.419 1.00 92.88 463 ASN A C 1
ATOM 3683 O O . ASN A 1 463 ? -29.220 -10.044 38.272 1.00 92.88 463 ASN A O 1
ATOM 3687 N N . LEU A 1 464 ? -29.131 -7.859 37.726 1.00 93.00 464 LEU A N 1
ATOM 3688 C CA . LEU A 1 464 ? -29.183 -7.351 39.099 1.00 93.00 464 LEU A CA 1
ATOM 3689 C C . LEU A 1 464 ? -30.452 -7.807 39.825 1.00 93.00 464 LEU A C 1
ATOM 3691 O O . LEU A 1 464 ? -30.365 -8.316 40.942 1.00 93.00 464 LEU A O 1
ATOM 3695 N N . GLU A 1 465 ? -31.617 -7.712 39.182 1.00 92.62 465 GLU A N 1
ATOM 3696 C CA . GLU A 1 465 ? -32.875 -8.199 39.757 1.00 92.62 465 GLU A CA 1
ATOM 3697 C C . GLU A 1 465 ? -32.864 -9.711 40.015 1.00 92.62 465 GLU A C 1
ATOM 3699 O O . GLU A 1 465 ? -33.401 -10.188 41.019 1.00 92.62 465 GLU A O 1
ATOM 3704 N N . THR A 1 466 ? -32.262 -10.480 39.106 1.00 93.25 466 THR A N 1
ATOM 3705 C CA . THR A 1 466 ? -32.155 -11.939 39.239 1.00 93.25 466 THR A CA 1
ATOM 3706 C C . THR A 1 466 ? -31.236 -12.315 40.399 1.00 93.25 466 THR A C 1
ATOM 3708 O O . THR A 1 466 ? -31.579 -13.174 41.210 1.00 93.25 466 THR A O 1
ATOM 3711 N N . TRP A 1 467 ? -30.100 -11.632 40.524 1.00 94.00 467 TRP A N 1
ATOM 3712 C CA . TRP A 1 467 ? -29.147 -11.806 41.616 1.00 94.00 467 TRP A CA 1
ATOM 3713 C C . TRP A 1 467 ? -29.716 -11.406 42.975 1.00 94.00 467 TRP A C 1
ATOM 3715 O O . TRP A 1 467 ? -29.516 -12.134 43.945 1.00 94.00 467 TRP A O 1
ATOM 3725 N N . ALA A 1 468 ? -30.491 -10.322 43.044 1.00 92.62 468 ALA A N 1
ATOM 3726 C CA . ALA A 1 468 ? -31.173 -9.905 44.268 1.00 92.62 468 ALA A CA 1
ATOM 3727 C C . ALA A 1 468 ? -32.127 -10.997 44.791 1.00 92.62 468 ALA A C 1
ATOM 3729 O O . ALA A 1 468 ? -32.096 -11.348 45.969 1.00 92.62 468 ALA A O 1
ATOM 3730 N N . LYS A 1 469 ? -32.899 -11.630 43.896 1.00 92.62 469 LYS A N 1
ATOM 3731 C CA . LYS A 1 469 ? -33.788 -12.761 44.234 1.00 92.62 469 LYS A CA 1
ATOM 3732 C C . LYS A 1 469 ? -33.037 -14.025 44.677 1.00 92.62 469 LYS A C 1
ATOM 3734 O O . LYS A 1 469 ? -33.661 -14.931 45.222 1.00 92.62 469 LYS A O 1
ATOM 3739 N N . GLY A 1 470 ? -31.728 -14.104 44.432 1.00 90.38 470 GLY A N 1
ATOM 3740 C CA . GLY A 1 470 ? -30.881 -15.232 44.820 1.00 90.38 470 GLY A CA 1
ATOM 3741 C C . GLY A 1 470 ? -30.462 -15.238 46.294 1.00 90.38 470 GLY A C 1
ATOM 3742 O O . GLY A 1 470 ? -29.949 -16.253 46.764 1.00 90.38 470 GLY A O 1
ATOM 3743 N N . TYR A 1 471 ? -30.662 -14.143 47.035 1.00 92.31 471 TYR A N 1
ATOM 3744 C CA . TYR A 1 471 ? -30.350 -14.093 48.464 1.00 92.31 471 TYR A CA 1
ATOM 3745 C C . TYR A 1 471 ? -31.486 -14.665 49.315 1.00 92.31 471 TYR A C 1
ATOM 3747 O O . TYR A 1 471 ? -32.651 -14.316 49.145 1.00 92.31 471 TYR A O 1
ATOM 3755 N N . ASN A 1 472 ? -31.128 -15.485 50.306 1.00 91.06 472 ASN A N 1
ATOM 3756 C CA . ASN A 1 472 ? -32.084 -15.984 51.300 1.00 91.06 472 ASN A CA 1
ATOM 3757 C C . ASN A 1 472 ? -32.505 -14.895 52.303 1.00 91.06 472 ASN A C 1
ATOM 3759 O O . ASN A 1 472 ? -33.630 -14.910 52.795 1.00 91.06 472 ASN A O 1
ATOM 3763 N N . ASP A 1 473 ? -31.594 -13.972 52.628 1.00 93.50 473 ASP A N 1
ATOM 3764 C CA . ASP A 1 473 ? -31.856 -12.852 53.532 1.00 93.50 473 ASP A CA 1
ATOM 3765 C C . ASP A 1 473 ? -32.365 -11.637 52.746 1.00 93.50 473 ASP A C 1
ATOM 3767 O O . ASP A 1 473 ? -31.661 -11.068 51.905 1.00 93.50 473 ASP A O 1
ATOM 3771 N N . THR A 1 474 ? -33.592 -11.214 53.052 1.00 93.56 474 THR A N 1
ATOM 3772 C CA . THR A 1 474 ? -34.223 -10.040 52.443 1.00 93.56 474 THR A CA 1
ATOM 3773 C C . THR A 1 474 ? -33.447 -8.754 52.727 1.00 93.56 474 THR A C 1
ATOM 3775 O O . THR A 1 474 ? -33.352 -7.901 51.847 1.00 93.56 474 THR A O 1
ATOM 3778 N N . ALA A 1 475 ? -32.854 -8.605 53.917 1.00 93.56 475 ALA A N 1
ATOM 3779 C CA . ALA A 1 475 ? -32.071 -7.418 54.252 1.00 93.56 475 ALA A CA 1
ATOM 3780 C C . ALA A 1 475 ? -30.817 -7.320 53.370 1.00 93.56 475 ALA A C 1
ATOM 3782 O O . ALA A 1 475 ? -30.509 -6.244 52.853 1.00 93.56 475 ALA A O 1
ATOM 3783 N N . LEU A 1 476 ? -30.149 -8.452 53.131 1.00 93.31 476 LEU A N 1
ATOM 3784 C CA . LEU A 1 476 ? -28.979 -8.535 52.258 1.00 93.31 476 LEU A CA 1
ATOM 3785 C C . LEU A 1 476 ? -29.337 -8.292 50.784 1.00 93.31 476 LEU A C 1
ATOM 3787 O O . LEU A 1 476 ? -28.625 -7.556 50.105 1.00 93.31 476 LEU A O 1
ATOM 3791 N N . SER A 1 477 ? -30.470 -8.822 50.307 1.00 94.06 477 SER A N 1
ATOM 3792 C CA . SER A 1 477 ? -31.001 -8.515 48.968 1.00 94.06 477 SER A CA 1
ATOM 3793 C C . SER A 1 477 ? -31.248 -7.014 48.779 1.00 94.06 477 SER A C 1
ATOM 3795 O O . SER A 1 477 ? -30.887 -6.443 47.748 1.00 94.06 477 SER A O 1
ATOM 3797 N N . CYS A 1 478 ? -31.870 -6.357 49.764 1.00 92.81 478 CYS A N 1
ATOM 3798 C CA . CYS A 1 478 ? -32.113 -4.916 49.719 1.00 92.81 478 CYS A CA 1
ATOM 3799 C C . CYS A 1 478 ? -30.799 -4.124 49.726 1.00 92.81 478 CYS A C 1
ATOM 3801 O O . CYS A 1 478 ? -30.645 -3.198 48.931 1.00 92.81 478 CYS A O 1
ATOM 3803 N N . LEU A 1 479 ? -29.837 -4.511 50.571 1.00 94.12 479 LEU A N 1
ATOM 3804 C CA . LEU A 1 479 ? -28.516 -3.882 50.641 1.00 94.12 479 LEU A CA 1
ATOM 3805 C C . LEU A 1 479 ? -27.756 -4.014 49.314 1.00 94.12 479 LEU A C 1
ATOM 3807 O O . LEU A 1 479 ? -27.207 -3.030 48.821 1.00 94.12 479 LEU A O 1
ATOM 3811 N N . PHE A 1 480 ? -27.799 -5.192 48.691 1.00 94.50 480 PHE A N 1
ATOM 3812 C CA . PHE A 1 480 ? -27.237 -5.424 47.363 1.00 94.50 480 PHE A CA 1
ATOM 3813 C C . PHE A 1 480 ? -27.844 -4.489 46.310 1.00 94.50 480 PHE A C 1
ATOM 3815 O O . PHE A 1 480 ? -27.105 -3.816 45.589 1.00 94.50 480 PHE A O 1
ATOM 3822 N N . MET A 1 481 ? -29.175 -4.390 46.238 1.00 93.56 481 MET A N 1
ATOM 3823 C CA . MET A 1 481 ? -29.834 -3.493 45.281 1.00 93.56 481 MET A CA 1
ATOM 3824 C C . MET A 1 481 ? -29.501 -2.022 45.543 1.00 93.56 481 MET A C 1
ATOM 3826 O O . MET A 1 481 ? -29.234 -1.288 44.595 1.00 93.56 481 MET A O 1
ATOM 3830 N N . MET A 1 482 ? -29.451 -1.592 46.809 1.00 93.06 482 MET A N 1
ATOM 3831 C CA . MET A 1 482 ? -29.047 -0.228 47.173 1.00 93.06 482 MET A CA 1
ATOM 3832 C C . MET A 1 482 ? -27.617 0.085 46.722 1.00 93.06 482 MET A C 1
ATOM 3834 O O . MET A 1 482 ? -27.393 1.131 46.113 1.00 93.06 482 MET A O 1
ATOM 3838 N N . ASN A 1 483 ? -26.666 -0.822 46.967 1.00 93.69 483 ASN A N 1
ATOM 3839 C CA . ASN A 1 483 ? -25.268 -0.647 46.571 1.00 93.69 483 ASN A CA 1
ATOM 3840 C C . ASN A 1 483 ? -25.118 -0.526 45.050 1.00 93.69 483 ASN A C 1
ATOM 3842 O O . ASN A 1 483 ? -24.439 0.377 44.560 1.00 93.69 483 ASN A O 1
ATOM 3846 N N . ASN A 1 484 ? -25.774 -1.413 44.298 1.00 92.06 484 ASN A N 1
ATOM 3847 C CA . ASN A 1 484 ? -25.702 -1.419 42.838 1.00 92.06 484 ASN A CA 1
ATOM 3848 C C . ASN A 1 484 ? -26.407 -0.212 42.221 1.00 92.06 484 ASN A C 1
ATOM 3850 O O . ASN A 1 484 ? -25.844 0.431 41.339 1.00 92.06 484 ASN A O 1
ATOM 3854 N N . TYR A 1 485 ? -27.595 0.147 42.711 1.00 89.25 485 TYR A N 1
ATOM 3855 C CA . TYR A 1 485 ? -28.312 1.329 42.236 1.00 89.25 485 TYR A CA 1
ATOM 3856 C C . TYR A 1 485 ? -27.519 2.610 42.507 1.00 89.25 485 TYR A C 1
ATOM 3858 O O . TYR A 1 485 ? -27.357 3.442 41.616 1.00 89.25 485 TYR A O 1
ATOM 3866 N N . TRP A 1 486 ? -26.951 2.746 43.711 1.00 89.75 486 TRP A N 1
ATOM 3867 C CA . TRP A 1 486 ? -26.079 3.872 44.040 1.00 89.75 486 TRP A CA 1
ATOM 3868 C C . TRP A 1 486 ? -24.862 3.935 43.108 1.00 89.75 486 TRP A C 1
ATOM 3870 O O . TRP A 1 486 ? -24.552 5.006 42.583 1.00 89.75 486 TRP A O 1
ATOM 3880 N N . TYR A 1 487 ? -24.212 2.795 42.843 1.00 88.81 487 TYR A N 1
ATOM 3881 C CA . TYR A 1 487 ? -23.071 2.721 41.931 1.00 88.81 487 TYR A CA 1
ATOM 3882 C C . TYR A 1 487 ? -23.448 3.121 40.498 1.00 88.81 487 TYR A C 1
ATOM 3884 O O . TYR A 1 487 ? -22.742 3.926 39.889 1.00 88.81 487 TYR A O 1
ATOM 3892 N N . LEU A 1 488 ? -24.563 2.610 39.968 1.00 87.31 488 LEU A N 1
ATOM 3893 C CA . LEU A 1 488 ? -25.064 2.981 38.643 1.00 87.31 488 LEU A CA 1
ATOM 3894 C C . LEU A 1 488 ? -25.347 4.485 38.579 1.00 87.31 488 LEU A C 1
ATOM 3896 O O . LEU A 1 488 ? -24.766 5.177 37.749 1.00 87.31 488 LEU A O 1
ATOM 3900 N N . CYS A 1 489 ? -26.148 5.030 39.498 1.00 84.06 489 CYS A N 1
ATOM 3901 C CA . CYS A 1 489 ? -26.461 6.460 39.512 1.00 84.06 489 CYS A CA 1
ATOM 3902 C C . CYS A 1 489 ? -25.208 7.337 39.605 1.00 84.06 489 CYS A C 1
ATOM 3904 O O . CYS A 1 489 ? -25.134 8.362 38.929 1.00 84.06 489 CYS A O 1
ATOM 3906 N N . ASN A 1 490 ? -24.219 6.948 40.411 1.00 85.44 490 ASN A N 1
ATOM 3907 C CA . ASN A 1 490 ? -22.998 7.729 40.571 1.00 85.44 490 ASN A CA 1
ATOM 3908 C C . ASN A 1 490 ? -22.106 7.704 39.315 1.00 85.44 490 ASN A C 1
ATOM 3910 O O . ASN A 1 490 ? -21.513 8.725 38.988 1.00 85.44 490 ASN A O 1
ATOM 3914 N N . ASN A 1 491 ? -22.043 6.579 38.593 1.00 82.56 491 ASN A N 1
ATOM 3915 C CA . ASN A 1 491 ? -21.211 6.427 37.386 1.00 82.56 491 ASN A CA 1
ATOM 3916 C C . ASN A 1 491 ? -21.919 6.815 36.074 1.00 82.56 491 ASN A C 1
ATOM 3918 O O . ASN A 1 491 ? -21.282 6.908 35.024 1.00 82.56 491 ASN A O 1
ATOM 3922 N N . ILE A 1 492 ? -23.234 7.027 36.122 1.00 82.19 492 ILE A N 1
ATOM 3923 C CA . ILE A 1 492 ? -24.053 7.539 35.016 1.00 82.19 492 ILE A CA 1
ATOM 3924 C C . ILE A 1 492 ? -24.156 9.076 35.083 1.00 82.19 492 ILE A C 1
ATOM 3926 O O . ILE A 1 492 ? -24.345 9.755 34.073 1.00 82.19 492 ILE A O 1
ATOM 3930 N N . ARG A 1 493 ? -24.033 9.669 36.277 1.00 78.81 493 ARG A N 1
ATOM 3931 C CA . ARG A 1 493 ? -24.213 11.111 36.471 1.00 78.81 493 ARG A CA 1
ATOM 3932 C C . ARG A 1 493 ? -23.116 11.917 35.775 1.00 78.81 493 ARG A C 1
ATOM 3934 O O . ARG A 1 493 ? -21.946 11.821 36.123 1.00 78.81 493 ARG A O 1
ATOM 3941 N N . GLY A 1 494 ? -23.524 12.783 34.847 1.00 76.00 494 GLY A N 1
ATOM 3942 C CA . GLY A 1 494 ? -22.604 13.647 34.102 1.00 76.00 494 GLY A CA 1
ATOM 3943 C C . GLY A 1 494 ? -21.821 12.925 33.002 1.00 76.00 494 GLY A C 1
ATOM 3944 O O . GLY A 1 494 ? -20.908 13.521 32.437 1.00 76.00 494 GLY A O 1
ATOM 3945 N N . THR A 1 495 ? -22.168 11.672 32.690 1.00 83.81 495 THR A N 1
ATOM 3946 C CA . THR A 1 495 ? -21.614 10.936 31.551 1.00 83.81 495 THR A CA 1
ATOM 3947 C C . THR A 1 495 ? -22.623 10.883 30.407 1.00 83.81 495 THR A C 1
ATOM 3949 O O . THR A 1 495 ? -23.834 11.007 30.602 1.00 83.81 495 THR A O 1
ATOM 3952 N N . LYS A 1 496 ? -22.135 10.634 29.189 1.00 81.50 496 LYS A N 1
ATOM 3953 C CA . LYS A 1 496 ? -23.003 10.445 28.016 1.00 81.50 496 LYS A CA 1
ATOM 3954 C C . LYS A 1 496 ? -23.900 9.223 28.127 1.00 81.50 496 LYS A C 1
ATOM 3956 O O . LYS A 1 496 ? -24.983 9.212 27.549 1.00 81.50 496 LYS A O 1
ATOM 3961 N N . LEU A 1 497 ? -23.464 8.209 28.875 1.00 82.69 497 LEU A N 1
ATOM 3962 C CA . LEU A 1 497 ? -24.307 7.069 29.207 1.00 82.69 497 LEU A CA 1
ATOM 3963 C C . LEU A 1 497 ? -25.534 7.537 29.998 1.00 82.69 497 LEU A C 1
ATOM 3965 O O . LEU A 1 497 ? -26.642 7.099 29.713 1.00 82.69 497 LEU A O 1
ATOM 3969 N N . GLY A 1 498 ? -25.376 8.503 30.908 1.00 80.50 498 GLY A N 1
ATOM 3970 C CA . GLY A 1 498 ? -26.501 9.146 31.588 1.00 80.50 498 GLY A CA 1
ATOM 3971 C C . GLY A 1 498 ? -27.404 9.966 30.704 1.00 80.50 498 GLY A C 1
ATOM 3972 O O . GLY A 1 498 ? -28.621 9.858 30.840 1.00 80.50 498 GLY A O 1
ATOM 3973 N N . ASP A 1 499 ? -26.850 10.707 29.753 1.00 82.00 499 ASP A N 1
ATOM 3974 C CA . ASP A 1 499 ? -27.675 11.411 28.773 1.00 82.00 499 ASP A CA 1
ATOM 3975 C C . ASP A 1 499 ? -28.487 10.430 27.915 1.00 82.00 499 ASP A C 1
ATOM 3977 O O . ASP A 1 499 ? -29.653 10.685 27.609 1.00 82.00 499 ASP A O 1
ATOM 3981 N N . LEU A 1 500 ? -27.893 9.292 27.549 1.00 80.69 500 LEU A N 1
ATOM 3982 C CA . LEU A 1 500 ? -28.535 8.245 26.758 1.00 80.69 500 LEU A CA 1
ATOM 3983 C C . LEU A 1 500 ? -29.642 7.532 27.547 1.00 80.69 500 LEU A C 1
ATOM 3985 O O . LEU A 1 500 ? -30.756 7.395 27.043 1.00 80.69 500 LEU A O 1
ATOM 3989 N N . MET A 1 501 ? -29.378 7.163 28.803 1.00 77.69 501 MET A N 1
ATOM 3990 C CA . MET A 1 501 ? -30.356 6.509 29.682 1.00 77.69 501 MET A CA 1
ATOM 3991 C C . MET A 1 501 ? -31.466 7.469 30.152 1.00 77.69 501 MET A C 1
ATOM 3993 O O . MET A 1 501 ? -32.633 7.088 30.237 1.00 77.69 501 MET A O 1
ATOM 3997 N N . GLY A 1 502 ? -31.145 8.744 30.392 1.00 66.50 502 GLY A N 1
ATOM 3998 C CA . GLY A 1 502 ? -32.113 9.781 30.765 1.00 66.50 502 GLY A CA 1
ATOM 3999 C C . GLY A 1 502 ? -33.065 10.166 29.628 1.00 66.50 502 GLY A C 1
ATOM 4000 O O . GLY A 1 502 ? -34.225 10.486 29.877 1.00 66.50 502 GLY A O 1
ATOM 4001 N N . ARG A 1 503 ? -32.618 10.077 28.367 1.00 53.59 503 ARG A N 1
ATOM 4002 C CA . ARG A 1 503 ? -33.469 10.290 27.181 1.00 53.59 503 ARG A CA 1
ATOM 4003 C C . ARG A 1 503 ? -34.429 9.130 26.896 1.00 53.59 503 ARG A C 1
ATOM 4005 O O . ARG A 1 503 ? -35.380 9.338 26.144 1.00 53.59 503 ARG A O 1
ATOM 4012 N N . LEU A 1 504 ? -34.189 7.946 27.466 1.00 44.62 504 LEU A N 1
ATOM 4013 C CA . LEU A 1 504 ? -34.937 6.714 27.182 1.00 44.62 504 LEU A CA 1
ATOM 4014 C C . LEU A 1 504 ? -35.806 6.196 28.345 1.00 44.62 504 LEU A C 1
ATOM 4016 O O . LEU A 1 504 ? -36.581 5.275 28.108 1.00 44.62 504 LEU A O 1
ATOM 4020 N N . GLY A 1 505 ? -35.776 6.794 29.549 1.00 40.50 505 GLY A N 1
ATOM 4021 C CA . GLY A 1 505 ? -36.810 6.496 30.557 1.00 40.50 505 GLY A CA 1
ATOM 4022 C C . GLY A 1 505 ? -36.469 6.531 32.050 1.00 40.50 505 GLY A C 1
ATOM 4023 O O . GLY A 1 505 ? -37.307 6.085 32.830 1.00 40.50 505 GLY A O 1
ATOM 4024 N N . CYS A 1 506 ? -35.331 7.060 32.509 1.00 34.03 506 CYS A N 1
ATOM 4025 C CA . CYS A 1 506 ? -35.158 7.266 33.957 1.00 34.03 506 CYS A CA 1
ATOM 4026 C C . CYS A 1 506 ? -35.957 8.496 34.446 1.00 34.03 506 CYS A C 1
ATOM 4028 O O . CYS A 1 506 ? -35.785 9.587 33.893 1.00 34.03 506 CYS A O 1
ATOM 4030 N N . PRO A 1 507 ? -36.807 8.382 35.489 1.00 33.66 507 PRO A N 1
ATOM 4031 C CA . PRO A 1 507 ? -37.503 9.532 36.045 1.00 33.66 507 PRO A CA 1
ATOM 4032 C C . PRO A 1 507 ? -36.484 10.506 36.639 1.00 33.66 507 PRO A C 1
ATOM 4034 O O . PRO A 1 507 ? -35.629 10.120 37.432 1.00 33.66 507 PRO A O 1
ATOM 4037 N N . ASN A 1 508 ? -36.587 11.774 36.234 1.00 30.89 508 ASN A N 1
ATOM 4038 C CA . ASN A 1 508 ? -35.779 12.893 36.712 1.00 30.89 508 ASN A CA 1
ATOM 4039 C C . ASN A 1 508 ? -35.524 12.818 38.229 1.00 30.89 508 ASN A C 1
ATOM 4041 O O . ASN A 1 508 ? -36.384 13.183 39.028 1.00 30.89 508 ASN A O 1
ATOM 4045 N N . THR A 1 509 ? -34.303 12.469 38.636 1.00 40.72 509 THR A N 1
ATOM 4046 C CA . THR A 1 509 ? -33.842 12.585 40.031 1.00 40.72 509 THR A CA 1
ATOM 4047 C C . THR A 1 509 ? -33.491 14.030 40.418 1.00 40.72 509 THR A C 1
ATOM 4049 O O . THR A 1 509 ? -32.834 14.260 41.427 1.00 40.72 509 THR A O 1
ATOM 4052 N N . ASN A 1 510 ? -33.912 15.020 39.623 1.00 32.12 510 ASN A N 1
ATOM 4053 C CA . ASN A 1 510 ? -33.661 16.442 39.877 1.00 32.12 510 ASN A CA 1
ATOM 4054 C C . ASN A 1 510 ? -34.730 17.127 40.741 1.00 32.12 510 ASN A C 1
ATOM 4056 O O . ASN A 1 510 ? -34.611 18.323 40.985 1.00 32.12 510 ASN A O 1
ATOM 4060 N N . ASN A 1 511 ? -35.725 16.396 41.253 1.00 28.80 511 ASN A N 1
ATOM 4061 C CA . ASN A 1 511 ? -36.598 16.912 42.305 1.00 28.80 511 ASN A CA 1
ATOM 4062 C C . ASN A 1 511 ? -36.320 16.172 43.622 1.00 28.80 511 ASN A C 1
ATOM 4064 O O . ASN A 1 511 ? -36.399 14.941 43.644 1.00 28.80 511 ASN A O 1
ATOM 4068 N N . PRO A 1 512 ? -35.995 16.882 44.722 1.00 26.23 512 PRO A N 1
ATOM 4069 C CA . PRO A 1 512 ? -35.906 16.254 46.034 1.00 26.23 512 PRO A CA 1
ATOM 4070 C C . PRO A 1 512 ? -37.276 15.659 46.397 1.00 26.23 512 PRO A C 1
ATOM 4072 O O . PRO A 1 512 ? -38.299 16.210 45.977 1.00 26.23 512 PRO A O 1
ATOM 4075 N N . PRO A 1 513 ? -37.331 14.556 47.166 1.00 27.08 513 PRO A N 1
ATOM 4076 C CA . PRO A 1 513 ? -38.599 13.978 47.572 1.00 27.08 513 PRO A CA 1
ATOM 4077 C C . PRO A 1 513 ? -39.346 15.018 48.402 1.00 27.08 513 PRO A C 1
ATOM 4079 O O . PRO A 1 513 ? -38.936 15.370 49.509 1.00 27.08 513 PRO A O 1
ATOM 4082 N N . SER A 1 514 ? -40.448 15.528 47.856 1.00 25.97 514 SER A N 1
ATOM 4083 C CA . SER A 1 514 ? -41.440 16.233 48.644 1.00 25.97 514 SER A CA 1
ATOM 4084 C C . SER A 1 514 ? -41.988 15.228 49.648 1.00 25.97 514 SER A C 1
ATOM 4086 O O . SER A 1 514 ? -42.774 14.345 49.310 1.00 25.97 514 SER A O 1
ATOM 4088 N N . THR A 1 515 ? -41.535 15.346 50.892 1.00 36.69 515 THR A N 1
ATOM 4089 C CA . THR A 1 515 ? -42.245 14.868 52.073 1.00 36.69 515 THR A CA 1
ATOM 4090 C C . THR A 1 515 ? -43.718 15.210 51.929 1.00 36.69 515 THR A C 1
ATOM 4092 O O . THR A 1 515 ? -44.059 16.387 52.003 1.00 36.69 515 THR A O 1
ATOM 4095 N N . THR A 1 516 ? -44.567 14.211 51.692 1.00 33.12 516 THR A N 1
ATOM 4096 C CA . THR A 1 516 ? -45.863 13.951 52.351 1.00 33.12 516 THR A CA 1
ATOM 4097 C C . THR A 1 516 ? -46.714 12.982 51.519 1.00 33.12 516 THR A C 1
ATOM 4099 O O . THR A 1 516 ? -46.659 13.002 50.297 1.00 33.12 516 THR A O 1
ATOM 4102 N N . GLN A 1 517 ? -47.532 12.190 52.231 1.00 29.91 517 GLN A N 1
ATOM 4103 C CA . GLN A 1 517 ? -48.741 11.484 51.766 1.00 29.91 517 GLN A CA 1
ATOM 4104 C C . GLN A 1 517 ? -48.562 10.141 51.030 1.00 29.91 517 GLN A C 1
ATOM 4106 O O . GLN A 1 517 ? -48.520 10.078 49.812 1.00 29.91 517 GLN A O 1
ATOM 4111 N N . HIS A 1 518 ? -48.531 9.020 51.758 1.00 27.44 518 HIS A N 1
ATOM 4112 C CA . HIS A 1 518 ? -49.699 8.351 52.363 1.00 27.44 518 HIS A CA 1
ATOM 4113 C C . HIS A 1 518 ? -49.342 6.889 52.696 1.00 27.44 518 HIS A C 1
ATOM 4115 O O . HIS A 1 518 ? -49.171 6.060 51.809 1.00 27.44 518 HIS A O 1
ATOM 4121 N N . CYS A 1 519 ? -49.283 6.573 53.993 1.00 27.41 519 CYS A N 1
ATOM 4122 C CA . CYS A 1 519 ? -49.661 5.246 54.467 1.00 27.41 519 CYS A CA 1
ATOM 4123 C C . CYS A 1 519 ? -51.189 5.154 54.428 1.00 27.41 519 CYS A C 1
ATOM 4125 O O . CYS A 1 519 ? -51.846 5.964 55.086 1.00 27.41 519 CYS A O 1
ATOM 4127 N N . THR A 1 520 ? -51.700 4.157 53.715 1.00 35.72 520 THR A N 1
ATOM 4128 C CA . THR A 1 520 ? -52.860 3.321 54.069 1.00 35.72 520 THR A CA 1
ATOM 4129 C C . THR A 1 520 ? -52.718 2.007 53.335 1.00 35.72 520 THR A C 1
ATOM 4131 O O . THR A 1 520 ? -52.472 2.082 52.110 1.00 35.72 520 THR A O 1
#

pLDDT: mean 76.97, std 15.87, range [25.97, 94.88]

Secondary structure (DSSP, 8-state):
--SHHHHHHHHHHHHHHHHHHHHHHHHHHHHHHHHHHHHHHHHHHHHHHHHHHHHTTTTHHHHHHHHHHHHHHHHHHHHHHHHHHHHHHHHHSS-HHHH-HHHHHHHHHHHHHHHHHHHHHHHHHHHHHHHHHHHHHHTT--TT-HHHHHHHHHHHHHHHHHHHHHHTTSSSSHHHHHHHHHHHHHHHHHH-GGGS-S---SS---HHHHHHHHHHHHHHHTTT-HHHHHHHHHHHHHHHHHHHHHHT-GGGGG----TTS-GGGGHHHHHHHHHHHHHIIIIIIHHHHHHHHHHHTTT-HHHHHHHHHHHHHHSSHHHHHHHHHHHTTS---HHHHHHHHHHHHHHHHTHHHHHHHH-STT-HHHHHHHHHHHHHHHHHHHHHHHHHHHHHHHGGGSPPPTT-PPPHHHHHHHHHHHHHHSHHHHHHHHHHHHHHHHHHT----TTHHHHHHHHHHHHHHHHHHHHHTT-S-HHHHHHHHHHHHHHHHHHHTTSHHHHHHHHHT---TTS---------

Solvent-accessible surface area (backbone atoms only — not comparable to full-atom values): 28646 Å² total; per-residue (Å²): 142,72,74,70,60,62,55,53,53,52,53,50,51,52,52,51,50,52,53,50,52,52,52,51,53,53,50,54,53,53,50,52,56,47,53,54,52,52,53,54,51,52,55,50,48,55,49,47,55,51,52,52,57,54,53,59,65,55,48,63,58,60,57,50,46,55,58,52,57,59,38,47,57,45,49,53,47,41,51,56,45,50,53,51,49,50,56,48,47,64,61,52,75,46,54,49,74,83,60,33,54,72,53,41,55,48,49,50,53,50,46,54,51,46,45,49,51,38,36,53,38,40,52,51,39,45,54,51,50,50,51,52,51,50,54,43,57,77,69,68,59,62,86,80,38,70,62,57,52,47,52,52,51,50,47,53,51,43,52,50,48,35,53,44,47,54,36,44,75,51,87,82,24,74,58,48,55,42,50,52,51,50,53,49,49,53,50,47,57,71,74,47,63,62,85,79,45,99,76,75,87,66,102,64,80,56,71,70,58,42,52,52,51,31,56,53,47,54,59,33,46,78,64,80,40,42,68,58,52,40,50,54,54,26,52,54,51,19,53,53,48,28,52,55,49,53,73,68,64,55,70,70,55,72,60,87,62,39,58,84,42,62,52,77,85,43,49,74,56,52,57,53,44,50,55,49,51,51,43,43,52,70,50,52,48,46,48,48,47,52,51,29,45,68,45,31,63,90,82,38,74,66,61,22,46,44,32,36,30,55,23,54,64,65,26,52,54,57,46,59,55,47,38,58,48,32,60,59,45,26,33,94,43,79,69,40,36,61,53,34,51,50,54,48,51,51,53,62,73,41,43,64,60,50,51,69,74,38,62,50,89,61,24,52,65,62,47,50,52,52,51,53,35,53,48,44,36,41,53,48,34,52,50,51,58,61,45,46,44,56,53,55,50,61,52,51,79,54,81,58,60,94,82,27,57,69,54,69,64,58,58,48,53,54,54,51,53,44,57,48,57,36,72,70,49,31,57,49,50,51,52,41,51,53,52,52,28,67,76,69,72,49,82,87,61,90,55,56,69,60,51,50,54,48,51,38,51,53,40,50,53,54,31,50,56,53,36,35,71,69,46,90,48,65,69,50,23,51,48,23,50,52,46,40,50,50,50,49,55,63,71,25,60,97,35,64,59,28,56,54,47,51,75,73,70,55,78,77,82,83,59,78,84,74,88,76,90,79,93,128